Protein AF-A0A7V6FET7-F1 (afdb_monomer_lite)

Sequence (518 aa):
MLRRISVSGLKGRPRQTLVLLTTMILSFFFVTLAMNLLSTSQINRAIQRREAYGEWSNVFIADRPELAQTLQAKTTPYATNRILGRDQRLGVVAAAGPDFWSMSNNKLLEGRLPEALDEIVMTESQISYFSEKPAIGDTITVTFHVASSEHETYLFDDNLAKLVTQDLVAADRYLAEHWSEIHQRILSAQTRWQQQKLSRIEEHLALLSQRPVVFDRAEETDRFVRLNEARFDRALALFEDDGGSLSERLERIENFHRQETEHLIEEMVSDPTSRLQFPEAETEQALRQSITNHLSFDNQVMAYVGRSSRRNTSELEAKDATLISTRGSYRLVRYQPDNLARFSSLYRYLPSGGIDGIPAEREFPAAGEIVLHRDMRVSGIIANYHQVWDGPFTQYATAFVSPETGEQLFERGLSLSKVESNRLYQPPVHYFIRSTEPVAFEQAYPQALNLFSNQLGFGQDSSISEDSLSLILLGVITLVTAFSLFQISLIQFRKRLRKLALMRAIGATFQQLRHMLT

Structure (mmCIF, N/CA/C/O backbone):
data_AF-A0A7V6FET7-F1
#
_entry.id   AF-A0A7V6FET7-F1
#
loop_
_atom_site.group_PDB
_atom_site.id
_atom_site.type_symbol
_atom_site.label_atom_id
_atom_site.label_alt_id
_atom_site.label_comp_id
_atom_site.label_asym_id
_atom_site.label_entity_id
_atom_site.label_seq_id
_atom_site.pdbx_PDB_ins_code
_atom_site.Cartn_x
_atom_site.Cartn_y
_atom_site.Cartn_z
_atom_site.occupancy
_atom_site.B_iso_or_equiv
_atom_site.auth_seq_id
_atom_site.auth_comp_id
_atom_site.auth_asym_id
_atom_site.auth_atom_id
_atom_site.pdbx_PDB_model_num
ATOM 1 N N . MET A 1 1 ? -4.358 39.743 79.164 1.00 49.88 1 MET A N 1
ATOM 2 C CA . MET A 1 1 ? -5.566 40.403 79.722 1.00 49.88 1 MET A CA 1
ATOM 3 C C . MET A 1 1 ? -6.788 40.287 78.800 1.00 49.88 1 MET A C 1
ATOM 5 O O . MET A 1 1 ? -7.819 39.818 79.261 1.00 49.88 1 MET A O 1
ATOM 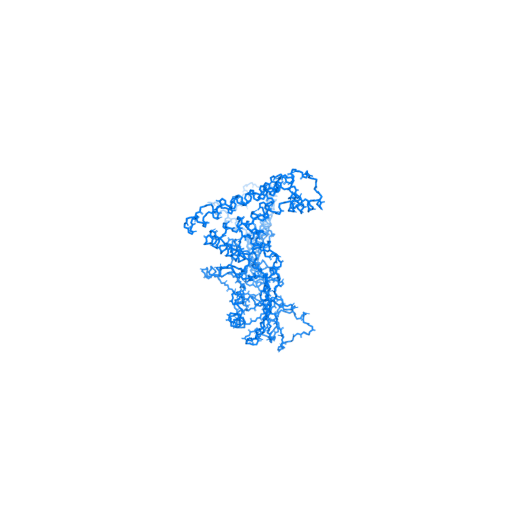9 N N . LEU A 1 2 ? -6.664 40.588 77.498 1.00 40.06 2 LEU A N 1
ATOM 10 C CA . LEU A 1 2 ? -7.744 40.490 76.491 1.00 40.06 2 LEU A CA 1
ATOM 11 C C . LEU A 1 2 ? -8.462 39.123 76.423 1.00 40.06 2 LEU A C 1
ATOM 13 O O . LEU A 1 2 ? -9.686 39.080 76.453 1.00 40.06 2 LEU A O 1
ATOM 17 N N . ARG A 1 3 ? -7.729 37.997 76.457 1.00 46.38 3 ARG A N 1
ATOM 18 C CA . ARG A 1 3 ? -8.314 36.636 76.416 1.00 46.38 3 ARG A CA 1
ATOM 19 C C . ARG A 1 3 ? -9.270 36.336 77.583 1.00 46.38 3 ARG A C 1
ATOM 21 O O . ARG A 1 3 ? -10.274 35.662 77.384 1.00 46.38 3 ARG A O 1
ATOM 28 N N . ARG A 1 4 ? -8.994 36.847 78.793 1.00 50.34 4 ARG A N 1
ATOM 29 C CA . ARG A 1 4 ? -9.867 36.650 79.972 1.00 50.34 4 ARG A CA 1
ATOM 30 C C . ARG A 1 4 ? -11.172 37.440 79.852 1.00 50.34 4 ARG A C 1
ATOM 32 O O . ARG A 1 4 ? -12.208 36.912 80.232 1.00 50.34 4 ARG A O 1
ATOM 39 N N . ILE A 1 5 ? -11.114 38.643 79.276 1.00 54.28 5 ILE A N 1
ATOM 40 C CA . ILE A 1 5 ? -12.270 39.533 79.071 1.00 54.28 5 ILE A CA 1
ATOM 41 C C . ILE A 1 5 ? -13.189 38.985 77.965 1.00 54.28 5 ILE A C 1
ATOM 43 O O . ILE A 1 5 ? -14.410 38.987 78.102 1.00 54.28 5 ILE A O 1
ATOM 47 N N . SER A 1 6 ? -12.618 38.435 76.890 1.00 54.62 6 SER A N 1
ATOM 48 C CA . SER A 1 6 ? -13.397 37.785 75.828 1.00 54.62 6 SER A CA 1
ATOM 49 C C . SER A 1 6 ? -14.104 36.510 76.313 1.00 54.62 6 SER A C 1
ATOM 51 O O . SER A 1 6 ? -15.260 36.275 75.966 1.00 54.62 6 SER A O 1
ATOM 53 N N . VAL A 1 7 ? -13.447 35.701 77.155 1.00 58.34 7 VAL A N 1
ATOM 54 C CA . VAL A 1 7 ? -14.022 34.455 77.701 1.00 58.34 7 VAL A CA 1
ATOM 55 C C . VAL A 1 7 ? -15.080 34.729 78.779 1.00 58.34 7 VAL A C 1
ATOM 57 O O . VAL A 1 7 ? -16.094 34.030 78.824 1.00 58.34 7 VAL A O 1
ATOM 60 N N . SER A 1 8 ? -14.911 35.762 79.614 1.00 56.62 8 SER A N 1
ATOM 61 C CA . SER A 1 8 ? -15.941 36.168 80.585 1.00 56.62 8 SER A CA 1
ATOM 62 C C . SER A 1 8 ? -17.189 36.736 79.897 1.00 56.62 8 SER A C 1
ATOM 64 O O . SER A 1 8 ? -18.306 36.410 80.301 1.00 56.62 8 SER A O 1
ATOM 66 N N . GLY A 1 9 ? -17.021 37.477 78.794 1.00 58.12 9 GLY A N 1
ATOM 67 C CA . GLY A 1 9 ? -18.130 37.979 77.972 1.00 58.12 9 GLY A CA 1
ATOM 68 C C . GLY A 1 9 ? -18.962 36.883 77.285 1.00 58.12 9 GLY A C 1
ATOM 69 O O . GLY A 1 9 ? -20.173 37.044 77.127 1.00 58.12 9 GLY A O 1
ATOM 70 N N . LEU A 1 10 ? -18.347 35.747 76.926 1.00 59.75 10 LEU A N 1
ATOM 71 C CA . LEU A 1 10 ? -19.040 34.569 76.376 1.00 59.75 10 LEU A CA 1
ATOM 72 C C . LEU A 1 10 ? -19.800 33.773 77.455 1.00 59.75 10 LEU A C 1
ATOM 74 O O . LEU A 1 10 ? -20.900 33.277 77.192 1.00 59.75 10 LEU A O 1
ATOM 78 N N . LYS A 1 11 ? -19.252 33.694 78.679 1.00 58.78 11 LYS A N 1
ATOM 79 C CA . LYS A 1 11 ? -19.894 33.046 79.841 1.00 58.78 11 LYS A CA 1
ATOM 80 C C . LYS A 1 11 ? -21.104 33.821 80.370 1.00 58.78 11 LYS A C 1
ATOM 82 O O . LYS A 1 11 ? -22.064 33.199 80.812 1.00 58.78 11 LYS A O 1
ATOM 87 N N . GLY A 1 12 ? -21.103 35.152 80.282 1.00 61.47 12 GLY A N 1
ATOM 88 C CA . GLY A 1 12 ? -22.221 35.984 80.745 1.00 61.47 12 GLY A CA 1
ATOM 89 C C . GLY A 1 12 ? -23.490 35.911 79.882 1.00 61.47 12 GLY A C 1
ATOM 90 O O . GLY A 1 12 ? -24.519 36.462 80.267 1.00 61.47 12 GLY A O 1
ATOM 91 N N . ARG A 1 13 ? -23.445 35.281 78.693 1.00 68.25 13 ARG A N 1
ATOM 92 C CA . ARG A 1 13 ? -24.555 35.272 77.712 1.00 68.25 13 ARG A CA 1
ATOM 93 C C . ARG A 1 13 ? -24.714 33.909 77.016 1.00 68.25 13 ARG A C 1
ATOM 95 O O . ARG A 1 13 ? -24.594 33.826 75.791 1.00 68.25 13 ARG A O 1
ATOM 102 N N . PRO A 1 14 ? -25.047 32.840 77.762 1.00 67.38 14 PRO A N 1
ATOM 103 C CA . PRO A 1 14 ? -24.991 31.460 77.273 1.00 67.38 14 PRO A CA 1
ATOM 104 C C . PRO A 1 14 ? -25.884 31.209 76.052 1.00 67.38 14 PRO A C 1
ATOM 106 O O . PRO A 1 14 ? -25.457 30.547 75.115 1.00 67.38 14 PRO A O 1
ATOM 109 N N . ARG A 1 15 ? -27.085 31.806 75.995 1.00 66.94 15 ARG A N 1
ATOM 110 C CA . ARG A 1 15 ? -28.011 31.637 74.857 1.00 66.94 15 ARG A CA 1
ATOM 111 C C . ARG A 1 15 ? -27.482 32.229 73.545 1.00 66.94 15 ARG A C 1
ATOM 113 O O . ARG A 1 15 ? -27.732 31.671 72.487 1.00 66.94 15 ARG A O 1
ATOM 120 N N . GLN A 1 16 ? -26.765 33.353 73.598 1.00 65.19 16 GLN A N 1
ATOM 121 C CA . GLN A 1 16 ? -26.226 34.001 72.393 1.00 65.19 16 GLN A CA 1
ATOM 122 C C . GLN A 1 16 ? -24.966 33.293 71.898 1.00 65.19 16 GLN A C 1
ATOM 124 O O . GLN A 1 16 ? -24.813 33.092 70.697 1.00 65.19 16 GLN A O 1
ATOM 129 N N . THR A 1 17 ? -24.106 32.877 72.829 1.00 71.56 17 THR A N 1
ATOM 130 C CA . THR A 1 17 ? -22.947 32.033 72.528 1.00 71.56 17 THR A CA 1
ATOM 131 C C . THR A 1 17 ? -23.383 30.706 71.912 1.00 71.56 17 THR A C 1
ATOM 133 O O . THR A 1 17 ? -22.788 30.287 70.929 1.00 71.56 17 THR A O 1
ATOM 136 N N . LEU A 1 18 ? -24.455 30.093 72.432 1.00 73.44 18 LEU A N 1
ATOM 137 C CA . LEU A 1 18 ? -25.023 28.857 71.892 1.00 73.44 18 LEU A CA 1
ATOM 138 C C . LEU A 1 18 ? -25.486 29.040 70.446 1.00 73.44 18 LEU A C 1
ATOM 140 O O . LEU A 1 18 ? -25.033 28.299 69.590 1.00 73.44 18 LEU A O 1
ATOM 144 N N . VAL A 1 19 ? -26.322 30.047 70.156 1.00 74.06 19 VAL A N 1
ATOM 145 C CA . VAL A 1 19 ? -26.814 30.286 68.786 1.00 74.06 19 VAL A CA 1
ATOM 146 C C . VAL A 1 19 ? -25.653 30.479 67.812 1.00 74.06 19 VAL A C 1
ATOM 148 O O . VAL A 1 19 ? -25.635 29.849 66.763 1.00 74.06 19 VAL A O 1
ATOM 151 N N . LEU A 1 20 ? -24.659 31.297 68.169 1.00 72.38 20 LEU A N 1
ATOM 152 C CA . LEU A 1 20 ? -23.514 31.558 67.297 1.00 72.38 20 LEU A CA 1
ATOM 153 C C . LEU A 1 20 ? -22.638 30.311 67.094 1.00 72.38 20 LEU A C 1
ATOM 155 O O . LEU A 1 20 ? -22.217 30.039 65.972 1.00 72.38 20 LEU A O 1
ATOM 159 N N . LEU A 1 21 ? -22.406 29.531 68.155 1.00 74.00 21 LEU A N 1
ATOM 160 C CA . LEU A 1 21 ? -21.684 28.261 68.083 1.00 74.00 21 LEU A CA 1
ATOM 161 C C . LEU A 1 21 ? -22.434 27.250 67.206 1.00 74.00 21 LEU A C 1
ATOM 163 O O . LEU A 1 21 ? -21.826 26.638 66.335 1.00 74.00 21 LEU A O 1
ATOM 167 N N . THR A 1 22 ? -23.748 27.106 67.393 1.00 72.06 22 THR A N 1
ATOM 168 C CA . THR A 1 22 ? -24.586 26.207 66.595 1.00 72.06 22 THR A CA 1
ATOM 169 C C . THR A 1 22 ? -24.562 26.605 65.126 1.00 72.06 22 THR A C 1
ATOM 171 O O . THR A 1 22 ? -24.357 25.737 64.286 1.00 72.06 22 THR A O 1
ATOM 174 N N . THR A 1 23 ? -24.693 27.894 64.793 1.00 75.69 23 THR A N 1
ATOM 175 C CA . THR A 1 23 ? -24.609 28.333 63.392 1.00 75.69 23 THR A CA 1
ATOM 176 C C . THR A 1 23 ? -23.224 28.064 62.796 1.00 75.69 23 THR A C 1
ATOM 178 O O . THR A 1 23 ? -23.135 27.644 61.647 1.00 75.69 23 THR A O 1
ATOM 181 N N . MET A 1 24 ? -22.146 28.251 63.566 1.00 74.81 24 MET A N 1
ATOM 182 C CA . MET A 1 24 ? -20.783 27.965 63.105 1.00 74.81 24 MET A CA 1
ATOM 183 C C . MET A 1 24 ? -20.560 26.464 62.857 1.00 74.81 24 MET A C 1
ATOM 185 O O . MET A 1 24 ? -20.040 26.089 61.809 1.00 74.81 24 MET A O 1
ATOM 189 N N . ILE A 1 25 ? -21.000 25.604 63.782 1.00 79.50 25 ILE A N 1
ATOM 190 C CA . ILE A 1 25 ? -20.927 24.141 63.639 1.00 79.50 25 ILE A CA 1
ATOM 191 C C . ILE A 1 25 ? -21.761 23.682 62.442 1.00 79.50 25 ILE A C 1
ATOM 193 O O . ILE A 1 25 ? -21.291 22.886 61.637 1.00 79.50 25 ILE A O 1
ATOM 197 N N . LEU A 1 26 ? -22.979 24.207 62.300 1.00 76.44 26 LEU A N 1
ATOM 198 C CA . LEU A 1 26 ? -23.884 23.843 61.217 1.00 76.44 26 LEU A CA 1
ATOM 199 C C . LEU A 1 26 ? -23.323 24.265 59.852 1.00 76.44 26 LEU A C 1
ATOM 201 O O . LEU A 1 26 ? -23.383 23.493 58.902 1.00 76.44 26 LEU A O 1
ATOM 205 N N . SER A 1 27 ? -22.709 25.449 59.765 1.00 76.38 27 SER A N 1
ATOM 206 C CA . SER A 1 27 ? -21.998 25.899 58.564 1.00 76.38 27 SER A CA 1
ATOM 207 C C . SER A 1 27 ? -20.859 24.951 58.189 1.00 76.38 27 SER A C 1
ATOM 209 O O . SER A 1 27 ? -20.773 24.531 57.037 1.00 76.38 27 SER A O 1
ATOM 211 N N . PHE A 1 28 ? -20.019 24.578 59.156 1.00 77.56 28 PHE A N 1
ATOM 212 C CA . PHE A 1 28 ? -18.912 23.654 58.918 1.00 77.56 28 PHE A CA 1
ATOM 213 C C . PHE A 1 28 ? -19.404 22.261 58.505 1.00 77.56 28 PHE A C 1
ATOM 215 O O . PHE A 1 28 ? -18.848 21.646 57.595 1.00 77.56 28 PHE A O 1
ATOM 222 N N . PHE A 1 29 ? -20.485 21.788 59.129 1.00 80.44 29 PHE A N 1
ATOM 223 C CA . PHE A 1 29 ? -21.133 20.531 58.780 1.00 80.44 29 PHE A CA 1
ATOM 224 C C . PHE A 1 29 ? -21.631 20.536 57.332 1.00 80.44 29 PHE A C 1
ATOM 226 O O . PHE A 1 29 ? -21.309 19.618 56.585 1.00 80.44 29 PHE A O 1
ATOM 233 N N . PHE A 1 30 ? -22.351 21.578 56.907 1.00 77.56 30 PHE A N 1
ATOM 234 C CA . PHE A 1 30 ? -22.873 21.657 55.540 1.00 77.56 30 PHE A CA 1
ATOM 235 C C . PHE A 1 30 ? -21.767 21.732 54.487 1.00 77.56 30 PHE A C 1
ATOM 237 O O . PHE A 1 30 ? -21.867 21.057 53.467 1.00 77.56 30 PHE A O 1
ATOM 244 N N . VAL A 1 31 ? -20.699 22.491 54.745 1.00 79.19 31 VAL A N 1
ATOM 245 C CA . VAL A 1 31 ? -19.527 22.558 53.856 1.00 79.19 31 VAL A CA 1
ATOM 246 C C . VAL A 1 31 ? -18.855 21.187 53.739 1.00 79.19 31 VAL A C 1
ATOM 248 O O . VAL A 1 31 ? -18.597 20.717 52.633 1.00 79.19 31 VAL A O 1
ATOM 251 N N . THR A 1 32 ? -18.635 20.504 54.866 1.00 79.00 32 THR A N 1
ATOM 252 C CA . THR A 1 32 ? -18.008 19.172 54.891 1.00 79.00 32 THR A CA 1
ATOM 253 C C . THR A 1 32 ? -18.884 18.118 54.207 1.00 79.00 32 THR A C 1
ATOM 255 O O . THR A 1 32 ? -18.381 17.288 53.450 1.00 79.00 32 THR A O 1
ATOM 258 N N . LEU A 1 33 ? -20.200 18.147 54.437 1.00 80.62 33 LEU A N 1
ATOM 259 C CA . LEU A 1 33 ? -21.155 17.238 53.803 1.00 80.62 33 LEU A CA 1
ATOM 260 C C . LEU A 1 33 ? -21.207 17.460 52.289 1.00 80.62 33 LEU A C 1
ATOM 262 O O . LEU A 1 33 ? -21.148 16.493 51.534 1.00 80.62 33 LEU A O 1
ATOM 266 N N . ALA A 1 34 ? -21.263 18.719 51.847 1.00 76.62 34 ALA A N 1
ATOM 267 C CA . ALA A 1 34 ? -21.241 19.064 50.430 1.00 76.62 34 ALA A CA 1
ATOM 268 C C . ALA A 1 34 ? -19.958 18.565 49.746 1.00 76.62 34 ALA A C 1
ATOM 270 O O . ALA A 1 34 ? -20.035 17.984 48.667 1.00 76.62 34 ALA A O 1
ATOM 271 N N . MET A 1 35 ? -18.798 18.715 50.396 1.00 76.88 35 MET A N 1
ATOM 272 C CA . MET A 1 35 ? -17.514 18.254 49.861 1.00 76.88 35 MET A CA 1
ATOM 273 C C . MET A 1 35 ? -17.452 16.729 49.719 1.00 76.88 35 MET A C 1
ATOM 275 O O . MET A 1 35 ? -17.035 16.226 48.677 1.00 76.88 35 MET A O 1
ATOM 279 N N . ASN A 1 36 ? -17.924 15.989 50.726 1.00 78.25 36 ASN A N 1
ATOM 280 C CA . ASN A 1 36 ? -17.981 14.528 50.649 1.00 78.25 36 ASN A CA 1
ATOM 281 C C . ASN A 1 36 ? -18.967 14.046 49.573 1.00 78.25 36 ASN A C 1
ATOM 283 O O . ASN A 1 36 ? -18.638 13.139 48.809 1.00 78.25 36 ASN A O 1
ATOM 287 N N . LEU A 1 37 ? -20.152 14.661 49.472 1.00 76.31 37 LEU A N 1
ATOM 288 C CA . LEU A 1 37 ? -21.150 14.302 48.455 1.00 76.31 37 LEU A CA 1
ATOM 289 C C . LEU A 1 37 ? -20.639 14.558 47.038 1.00 76.31 37 LEU A C 1
ATOM 291 O O . LEU A 1 37 ? -20.823 13.721 46.157 1.00 76.31 37 LEU A O 1
ATOM 295 N N . LEU A 1 38 ? -19.978 15.693 46.827 1.00 76.88 38 LEU A N 1
ATOM 296 C CA . LEU A 1 38 ? -19.427 16.054 45.532 1.00 76.88 38 LEU A CA 1
ATOM 297 C C . LEU A 1 38 ? -18.299 15.106 45.112 1.00 76.88 38 LEU A C 1
ATOM 299 O O . LEU A 1 38 ? -18.350 14.562 44.012 1.00 76.88 38 LEU A O 1
ATOM 303 N N . SER A 1 39 ? -17.339 14.849 46.007 1.00 74.12 39 SER A N 1
ATOM 304 C CA . SER A 1 39 ? -16.250 13.899 45.753 1.00 74.12 39 SER A CA 1
ATOM 305 C C . SER A 1 39 ? -16.786 12.496 45.444 1.00 74.12 39 SER A C 1
ATOM 307 O O . SER A 1 39 ? -16.374 11.874 44.466 1.00 74.12 39 SER A O 1
ATOM 309 N N . THR A 1 40 ? -17.784 12.030 46.201 1.00 78.00 40 THR A N 1
ATOM 310 C CA . THR A 1 40 ? -18.440 10.736 45.948 1.00 78.00 40 THR A CA 1
ATOM 311 C C . THR A 1 40 ? -19.143 10.709 44.586 1.00 78.00 40 THR A C 1
ATOM 313 O O . THR A 1 40 ? -19.037 9.728 43.855 1.00 78.00 40 THR A O 1
ATOM 316 N N . SER A 1 41 ? -19.839 11.788 44.214 1.00 77.19 41 SER A N 1
ATOM 317 C CA . SER A 1 41 ? -20.525 11.907 42.920 1.00 77.19 41 SER A CA 1
ATOM 318 C C . SER A 1 41 ? -19.547 11.839 41.744 1.00 77.19 41 SER A C 1
ATOM 320 O O . SER A 1 41 ? -19.793 11.110 40.784 1.00 77.19 41 SER A O 1
ATOM 322 N N . GLN A 1 42 ? -18.412 12.539 41.831 1.00 75.25 42 GLN A N 1
ATOM 323 C CA . GLN A 1 42 ? -17.371 12.517 40.800 1.00 75.25 42 GLN A CA 1
ATOM 324 C C . GLN A 1 42 ? -16.762 11.118 40.629 1.00 75.25 42 GLN A C 1
ATOM 326 O O . GLN A 1 42 ? -16.653 10.628 39.504 1.00 75.25 42 GLN A O 1
ATOM 331 N N . ILE A 1 43 ? -16.430 10.443 41.736 1.00 77.19 43 ILE A N 1
ATOM 332 C CA . ILE A 1 43 ? -15.907 9.067 41.712 1.00 77.19 43 ILE A CA 1
ATOM 333 C C . ILE A 1 43 ? -16.933 8.117 41.085 1.00 77.19 43 ILE A C 1
ATOM 335 O O . ILE A 1 43 ? -16.590 7.350 40.189 1.00 77.19 43 ILE A O 1
ATOM 339 N N . ASN A 1 44 ? -18.201 8.206 41.491 1.00 81.50 44 ASN A N 1
ATOM 340 C CA . ASN A 1 44 ? -19.260 7.355 40.951 1.00 81.50 44 ASN A CA 1
ATOM 341 C C . ASN A 1 44 ? -19.483 7.585 39.454 1.00 81.50 44 ASN A C 1
ATOM 343 O O . ASN A 1 44 ? -19.650 6.620 38.718 1.00 81.50 44 ASN A O 1
ATOM 347 N N . ARG A 1 45 ? -19.435 8.835 38.978 1.00 80.69 45 ARG A N 1
ATOM 348 C CA . ARG A 1 45 ? -19.499 9.137 37.540 1.00 80.69 45 ARG A CA 1
ATOM 349 C C . ARG A 1 45 ? -18.315 8.543 36.786 1.00 80.69 45 ARG A C 1
ATOM 351 O O . ARG A 1 45 ? -18.503 7.994 35.707 1.00 80.69 45 ARG A O 1
ATOM 358 N N . ALA A 1 46 ? -17.103 8.635 37.332 1.00 78.12 46 ALA A N 1
ATOM 359 C CA . ALA A 1 46 ? -15.922 8.032 36.717 1.00 78.12 46 ALA A CA 1
ATOM 360 C C . ALA A 1 46 ? -16.0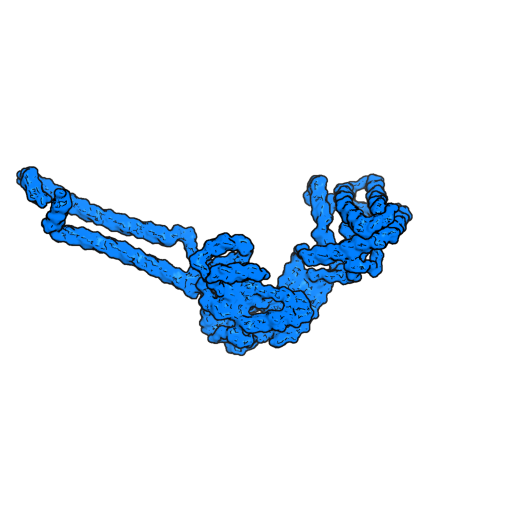43 6.500 36.630 1.00 78.12 46 ALA A C 1
ATOM 362 O O . ALA A 1 46 ? -15.728 5.927 35.590 1.00 78.12 46 ALA A O 1
ATOM 363 N N . ILE A 1 47 ? -16.554 5.850 37.680 1.00 82.62 47 ILE A N 1
ATOM 364 C CA . ILE A 1 47 ? -16.835 4.407 37.682 1.00 82.62 47 ILE A CA 1
ATOM 365 C C . ILE A 1 47 ? -17.902 4.069 36.633 1.00 82.62 47 ILE A C 1
ATOM 367 O O . ILE A 1 47 ? -17.658 3.224 35.781 1.00 82.62 47 ILE A O 1
ATOM 371 N N . GLN A 1 48 ? -19.032 4.782 36.618 1.00 83.50 48 GLN A N 1
ATOM 372 C CA . GLN A 1 48 ? -20.113 4.562 35.649 1.00 83.50 48 GLN A CA 1
ATOM 373 C C . GLN A 1 48 ? -19.653 4.743 34.198 1.00 83.50 48 GLN A C 1
ATOM 375 O O . GLN A 1 48 ? -20.058 3.975 33.330 1.00 83.50 48 GLN A O 1
ATOM 380 N N . ARG A 1 49 ? -18.790 5.731 33.920 1.00 83.81 49 ARG A N 1
ATOM 381 C CA . ARG A 1 49 ? -18.204 5.920 32.585 1.00 83.81 49 ARG A CA 1
ATOM 382 C C . ARG A 1 49 ? -17.327 4.737 32.188 1.00 83.81 49 ARG A C 1
ATOM 384 O O . ARG A 1 49 ? -17.470 4.241 31.080 1.00 83.81 49 ARG A O 1
ATOM 391 N N . ARG A 1 50 ? -16.481 4.230 33.086 1.00 82.75 50 ARG A N 1
ATOM 392 C CA . ARG A 1 50 ? -15.645 3.045 32.813 1.00 82.75 50 ARG A CA 1
ATOM 393 C C . ARG A 1 50 ? -16.472 1.772 32.645 1.00 82.75 50 ARG A C 1
ATOM 395 O O . ARG A 1 50 ? -16.184 0.965 31.771 1.00 82.75 50 ARG A O 1
ATOM 402 N N . GLU A 1 51 ? -17.546 1.623 33.414 1.00 83.69 51 GLU A N 1
ATOM 403 C CA . GLU A 1 51 ? -18.506 0.532 33.226 1.00 83.69 51 GLU A CA 1
ATOM 404 C C . GLU A 1 51 ? -19.288 0.658 31.905 1.00 83.69 51 GLU A C 1
ATOM 406 O O . GLU A 1 51 ? -19.712 -0.347 31.342 1.00 83.69 51 GLU A O 1
ATOM 411 N N . ALA A 1 52 ? -19.495 1.862 31.375 1.00 82.25 52 ALA A N 1
ATOM 412 C CA . ALA A 1 52 ? -20.189 2.052 30.101 1.00 82.25 52 ALA A CA 1
ATOM 413 C C . ALA A 1 52 ? -19.260 1.927 28.880 1.00 82.25 52 ALA A C 1
ATOM 415 O O . ALA A 1 52 ? -19.658 1.352 27.870 1.00 82.25 52 ALA A O 1
ATOM 416 N N . TYR A 1 53 ? -18.038 2.457 28.976 1.00 84.44 53 TYR A N 1
ATOM 417 C CA . TYR A 1 53 ? -17.133 2.688 27.842 1.00 84.44 53 TYR A CA 1
ATOM 418 C C . TYR A 1 53 ? -15.856 1.836 27.878 1.00 84.44 53 TYR A C 1
ATOM 420 O O . TYR A 1 53 ? -15.010 1.944 26.991 1.00 84.44 53 TYR A O 1
ATOM 428 N N . GLY A 1 54 ? -15.710 0.973 28.883 1.00 87.38 54 GLY A N 1
ATOM 429 C CA . GLY A 1 54 ? -14.531 0.141 29.092 1.00 87.38 54 GLY A CA 1
ATOM 430 C C . GLY A 1 54 ? -13.472 0.801 29.979 1.00 87.38 54 GLY A C 1
ATOM 431 O O . GLY A 1 54 ? -13.461 2.009 30.222 1.00 87.38 54 GLY A O 1
ATOM 432 N N . GLU A 1 55 ? -12.554 -0.024 30.475 1.00 88.38 55 GLU A N 1
ATOM 433 C CA . GLU A 1 55 ? -11.468 0.382 31.373 1.00 88.38 55 GLU A CA 1
ATOM 434 C C . GLU A 1 55 ? -10.172 0.754 30.639 1.00 88.38 55 GLU A C 1
ATOM 436 O O . GLU A 1 55 ? -9.194 1.151 31.277 1.00 88.38 55 GLU A O 1
ATOM 441 N N . TRP A 1 56 ? -10.136 0.603 29.315 1.00 88.75 56 TRP A N 1
ATOM 442 C CA . TRP A 1 56 ? -9.003 1.016 28.495 1.00 88.75 56 TRP A CA 1
ATOM 443 C C . TRP A 1 56 ? -8.993 2.540 28.342 1.00 88.75 56 TRP A C 1
ATOM 445 O O . TRP A 1 56 ? -10.029 3.168 28.117 1.00 88.75 56 TRP A O 1
ATOM 455 N N . SER A 1 57 ? -7.811 3.133 28.470 1.00 86.88 57 SER A N 1
ATOM 456 C CA . SER A 1 57 ? -7.587 4.565 28.299 1.00 86.88 57 SER A CA 1
ATOM 457 C C . SER A 1 57 ? -7.182 4.907 26.871 1.00 86.88 57 SER A C 1
ATOM 459 O O . SER A 1 57 ? -7.629 5.916 26.334 1.00 86.88 57 SER A O 1
ATOM 461 N N . ASN A 1 58 ? -6.331 4.076 26.260 1.00 86.31 58 ASN A N 1
ATOM 462 C CA . ASN A 1 58 ? -5.788 4.304 24.926 1.00 86.31 58 ASN A CA 1
ATOM 463 C C . ASN A 1 58 ? -5.762 2.981 24.158 1.00 86.31 58 ASN A C 1
ATOM 465 O O . ASN A 1 58 ? -5.555 1.925 24.753 1.00 86.31 58 ASN A O 1
ATOM 469 N N . VAL A 1 59 ? -5.932 3.035 22.843 1.00 86.00 59 VAL A N 1
ATOM 470 C CA . VAL A 1 59 ? -5.723 1.901 21.947 1.00 86.00 59 VAL A CA 1
ATOM 471 C C . VAL A 1 59 ? -4.690 2.271 20.898 1.00 86.00 59 VAL A C 1
ATOM 473 O O . VAL A 1 59 ? -4.784 3.317 20.259 1.00 86.00 59 VAL A O 1
ATOM 476 N N . PHE A 1 60 ? -3.690 1.413 20.742 1.00 80.44 60 PHE A N 1
ATOM 477 C CA . PHE A 1 60 ? -2.678 1.538 19.706 1.00 80.44 60 PHE A CA 1
ATOM 478 C C . PHE A 1 60 ? -2.854 0.430 18.676 1.00 80.44 60 PHE A C 1
ATOM 480 O O . PHE A 1 60 ? -2.843 -0.751 19.031 1.00 80.44 60 PHE A O 1
ATOM 487 N N . ILE A 1 61 ? -2.988 0.803 17.407 1.00 78.06 61 ILE A N 1
ATOM 488 C CA . ILE A 1 61 ? -3.044 -0.153 16.300 1.00 78.06 61 ILE A CA 1
ATOM 489 C C . ILE A 1 61 ? -1.628 -0.343 15.775 1.00 78.06 61 ILE A C 1
ATOM 491 O O . ILE A 1 61 ? -1.086 0.519 15.081 1.00 78.06 61 ILE A O 1
ATOM 495 N N . ALA A 1 62 ? -1.030 -1.473 16.137 1.00 69.69 62 ALA A N 1
ATOM 496 C CA . ALA A 1 62 ? 0.298 -1.833 15.684 1.00 69.69 62 ALA A CA 1
ATOM 497 C C . ALA A 1 62 ? 0.211 -2.546 14.333 1.00 69.69 62 ALA A C 1
ATOM 499 O O . ALA A 1 62 ? -0.297 -3.666 14.241 1.00 69.69 62 ALA A O 1
ATOM 500 N N . ASP A 1 63 ? 0.758 -1.907 13.307 1.00 62.22 63 ASP A N 1
ATOM 501 C CA . ASP A 1 63 ? 1.164 -2.529 12.046 1.00 62.22 63 ASP A CA 1
ATOM 502 C C . ASP A 1 63 ? 2.597 -3.097 12.125 1.00 62.22 63 ASP A C 1
ATOM 504 O O . ASP A 1 63 ? 2.996 -3.895 11.279 1.00 62.22 63 ASP A O 1
ATOM 508 N N . ARG A 1 64 ? 3.373 -2.719 13.158 1.00 53.88 64 ARG A N 1
ATOM 509 C CA . ARG A 1 64 ? 4.750 -3.181 13.400 1.00 53.88 64 ARG A CA 1
ATOM 510 C C . ARG A 1 64 ? 4.999 -3.595 14.862 1.00 53.88 64 ARG A C 1
ATOM 512 O O . ARG A 1 64 ? 4.515 -2.938 15.785 1.00 53.88 64 ARG A O 1
ATOM 519 N N . PRO A 1 65 ? 5.806 -4.645 15.111 1.00 57.22 65 PRO A N 1
ATOM 520 C CA . PRO A 1 65 ? 5.989 -5.247 16.440 1.00 57.22 65 PRO A CA 1
ATOM 521 C C . PRO A 1 65 ? 6.813 -4.415 17.446 1.00 57.22 65 PRO A C 1
ATOM 523 O O . PRO A 1 65 ? 6.861 -4.759 18.627 1.00 57.22 65 PRO A O 1
ATOM 526 N N . GLU A 1 66 ? 7.463 -3.326 17.028 1.00 62.25 66 GLU A N 1
ATOM 527 C CA . GLU A 1 66 ? 8.410 -2.556 17.858 1.00 62.25 66 GLU A CA 1
ATOM 528 C C . GLU A 1 66 ? 7.753 -1.865 19.070 1.00 62.25 66 GLU A C 1
ATOM 530 O O . GLU A 1 66 ? 8.319 -1.833 20.169 1.00 62.25 66 GLU A O 1
ATOM 535 N N . LEU A 1 67 ? 6.519 -1.363 18.927 1.00 63.78 67 LEU A N 1
ATOM 536 C CA . LEU A 1 67 ? 5.833 -0.699 20.043 1.00 63.78 67 LEU A CA 1
ATOM 537 C C . LEU A 1 67 ? 5.356 -1.699 21.110 1.00 63.78 67 LEU A C 1
ATOM 539 O O . LEU A 1 67 ? 5.340 -1.373 22.298 1.00 63.78 67 LEU A O 1
ATOM 543 N N . ALA A 1 68 ? 5.045 -2.937 20.710 1.00 64.50 68 ALA A N 1
ATOM 544 C CA . ALA A 1 68 ? 4.678 -4.014 21.630 1.00 64.50 68 ALA A CA 1
ATOM 545 C C . ALA A 1 68 ? 5.811 -4.315 22.624 1.00 64.50 68 ALA A C 1
ATOM 547 O O . ALA A 1 68 ? 5.570 -4.462 23.823 1.00 64.50 68 ALA A O 1
ATOM 548 N N . GLN A 1 69 ? 7.058 -4.317 22.143 1.00 68.00 69 GLN A N 1
ATOM 549 C CA . GLN A 1 69 ? 8.248 -4.488 22.985 1.00 68.00 69 GLN A CA 1
ATOM 550 C C . GLN A 1 69 ? 8.388 -3.341 23.996 1.00 68.00 69 GLN A C 1
ATOM 552 O O . GLN A 1 69 ? 8.749 -3.553 25.154 1.00 68.00 69 GLN A O 1
ATOM 557 N N . THR A 1 70 ? 8.031 -2.122 23.589 1.00 66.44 70 THR A N 1
ATOM 558 C CA . THR A 1 70 ? 8.091 -0.944 24.463 1.00 66.44 70 THR A CA 1
ATOM 559 C C . THR A 1 70 ? 7.005 -0.970 25.548 1.00 66.44 70 THR A C 1
ATOM 561 O O . THR A 1 70 ? 7.267 -0.584 26.689 1.00 66.44 70 THR A O 1
ATOM 564 N N . LEU A 1 71 ? 5.799 -1.455 25.228 1.00 68.81 71 LEU A N 1
ATOM 565 C CA . LEU A 1 71 ? 4.724 -1.658 26.208 1.00 68.81 71 LEU A CA 1
ATOM 566 C C . LEU A 1 71 ? 5.104 -2.708 27.256 1.00 68.81 71 LEU A C 1
ATOM 568 O O . LEU A 1 71 ? 4.926 -2.474 28.453 1.00 68.81 71 LEU A O 1
ATOM 572 N N . GLN A 1 72 ? 5.693 -3.826 26.819 1.00 66.56 72 GLN A N 1
ATOM 573 C CA . GLN A 1 72 ? 6.195 -4.872 27.715 1.00 66.56 72 GLN A CA 1
ATOM 574 C C . GLN A 1 72 ? 7.247 -4.332 28.696 1.00 66.56 72 GLN A C 1
ATOM 576 O O . GLN A 1 72 ? 7.232 -4.695 29.871 1.00 66.56 72 GLN A O 1
ATOM 581 N N . ALA A 1 73 ? 8.106 -3.409 28.253 1.00 66.50 73 ALA A N 1
ATOM 582 C CA . ALA A 1 73 ? 9.133 -2.801 29.097 1.00 66.50 73 ALA A CA 1
ATOM 583 C C . ALA A 1 73 ? 8.583 -1.839 30.172 1.00 66.50 73 ALA A C 1
ATOM 585 O O . ALA A 1 73 ? 9.228 -1.644 31.201 1.00 66.50 73 ALA A O 1
ATOM 586 N N . LYS A 1 74 ? 7.406 -1.227 29.966 1.00 67.88 74 LYS A N 1
ATOM 587 C CA . LYS A 1 74 ? 6.830 -0.230 30.892 1.00 67.88 74 LYS A CA 1
ATOM 588 C C . LYS A 1 74 ? 5.916 -0.809 31.978 1.00 67.88 74 LYS A C 1
ATOM 590 O O . LYS A 1 74 ? 5.432 -0.052 32.817 1.00 67.88 74 LYS A O 1
ATOM 595 N N . THR A 1 75 ? 5.700 -2.126 32.026 1.00 68.06 75 THR A N 1
ATOM 596 C CA . THR A 1 75 ? 4.818 -2.801 33.014 1.00 68.06 75 THR A CA 1
ATOM 597 C C . THR A 1 75 ? 3.372 -2.276 33.041 1.00 68.06 75 THR A C 1
ATOM 599 O O . THR A 1 75 ? 2.634 -2.515 33.996 1.00 68.06 75 THR A O 1
ATOM 602 N N . THR A 1 76 ? 2.947 -1.531 32.019 1.00 79.25 76 THR A N 1
ATOM 603 C CA . THR A 1 76 ? 1.590 -0.982 31.944 1.00 79.25 76 THR A CA 1
ATOM 604 C C . THR A 1 76 ? 0.617 -2.110 31.599 1.00 79.25 76 THR A C 1
ATOM 606 O O . THR A 1 76 ? 0.882 -2.822 30.632 1.00 79.25 76 THR A O 1
ATOM 609 N N . PRO A 1 77 ? -0.496 -2.302 32.332 1.00 85.62 77 PRO A N 1
ATOM 610 C CA . PRO A 1 77 ? -1.474 -3.322 31.977 1.00 85.62 77 PRO A CA 1
ATOM 611 C C . PRO A 1 77 ? -2.070 -3.043 30.596 1.00 85.62 77 PRO A C 1
ATOM 613 O O . PRO A 1 77 ? -2.550 -1.937 30.330 1.00 85.62 77 PRO A O 1
ATOM 616 N N . TYR A 1 78 ? -2.054 -4.050 29.728 1.00 87.25 78 TYR A N 1
ATOM 617 C CA . TYR A 1 78 ? -2.642 -3.977 28.399 1.00 87.25 78 TYR A CA 1
ATOM 618 C C . TYR A 1 78 ? -3.395 -5.266 28.064 1.00 87.25 78 TYR A C 1
ATOM 620 O O . TYR A 1 78 ? -3.095 -6.330 28.597 1.00 87.25 78 TYR A O 1
ATOM 628 N N . ALA A 1 79 ? -4.369 -5.155 27.171 1.00 89.56 79 ALA A N 1
ATOM 629 C CA . ALA A 1 79 ? -5.056 -6.261 26.529 1.00 89.56 79 ALA A CA 1
ATOM 630 C C . ALA A 1 79 ? -4.833 -6.192 25.017 1.00 89.56 79 ALA A C 1
ATOM 632 O O . ALA A 1 79 ? -4.483 -5.140 24.478 1.00 89.56 79 ALA A O 1
ATOM 633 N N . THR A 1 80 ? -5.045 -7.307 24.320 1.00 88.75 80 THR A N 1
ATOM 634 C CA . THR A 1 80 ? -4.881 -7.356 22.865 1.00 88.75 80 THR A CA 1
ATOM 635 C C . THR A 1 80 ? -6.082 -7.971 22.173 1.00 88.75 80 THR A C 1
ATOM 637 O O . THR A 1 80 ? -6.731 -8.878 22.698 1.00 88.75 80 THR A O 1
ATOM 640 N N . ASN A 1 81 ? -6.353 -7.488 20.967 1.00 90.56 81 ASN A N 1
ATOM 641 C CA . ASN A 1 81 ? -7.071 -8.263 19.971 1.00 90.56 81 ASN A CA 1
ATOM 642 C C . ASN A 1 81 ? -6.281 -8.241 18.655 1.00 90.56 81 ASN A C 1
ATOM 644 O O . ASN A 1 81 ? -5.497 -7.327 18.392 1.00 90.56 81 ASN A O 1
ATOM 648 N N . ARG A 1 82 ? -6.429 -9.296 17.858 1.00 89.00 82 ARG A N 1
ATOM 649 C CA . ARG A 1 82 ? -5.727 -9.465 16.583 1.00 89.00 82 ARG A CA 1
ATOM 650 C C . ARG A 1 82 ? -6.745 -9.402 15.462 1.00 89.00 82 ARG A C 1
ATOM 652 O O . ARG A 1 82 ? -7.667 -10.213 15.448 1.00 89.00 82 ARG A O 1
ATOM 659 N N . ILE A 1 83 ? -6.589 -8.463 14.538 1.00 88.94 83 ILE A N 1
ATOM 660 C CA . ILE A 1 83 ? -7.532 -8.284 13.436 1.00 88.94 83 ILE A CA 1
ATOM 661 C C . ILE A 1 83 ? -7.306 -9.377 12.397 1.00 88.94 83 ILE A C 1
ATOM 663 O O . ILE A 1 83 ? -6.231 -9.490 11.826 1.00 88.94 83 ILE A O 1
ATOM 667 N N . LEU A 1 84 ? -8.329 -10.188 12.153 1.00 88.56 84 LEU A N 1
ATOM 668 C CA . LEU A 1 84 ? -8.273 -11.321 11.230 1.00 88.56 84 LEU A CA 1
ATOM 669 C C . LEU A 1 84 ? -8.707 -10.944 9.812 1.00 88.56 84 LEU A C 1
ATOM 671 O O . LEU A 1 84 ? -8.521 -11.721 8.886 1.00 88.56 84 LEU A O 1
ATOM 675 N N . GLY A 1 85 ? -9.318 -9.779 9.634 1.00 88.75 85 GLY A N 1
ATOM 676 C CA . GLY A 1 85 ? -9.789 -9.296 8.344 1.00 88.75 85 GLY A CA 1
ATOM 677 C C . GLY A 1 85 ? -11.187 -8.711 8.440 1.00 88.75 85 GLY A C 1
ATOM 678 O O . GLY A 1 85 ? -11.706 -8.458 9.530 1.00 88.75 85 GLY A O 1
ATOM 679 N N . ARG A 1 86 ? -11.796 -8.485 7.279 1.00 90.31 86 ARG A N 1
ATOM 680 C CA . ARG A 1 86 ? -13.127 -7.889 7.173 1.00 90.31 86 ARG A CA 1
ATOM 681 C C . ARG A 1 86 ? -14.086 -8.811 6.438 1.00 90.31 86 ARG A C 1
ATOM 683 O O . ARG A 1 86 ? -13.714 -9.334 5.399 1.00 90.31 86 ARG A O 1
ATOM 690 N N . ASP A 1 87 ? -15.306 -8.943 6.938 1.00 92.75 87 ASP A N 1
ATOM 691 C CA . ASP A 1 87 ? -16.443 -9.560 6.252 1.00 92.75 87 ASP A CA 1
ATOM 692 C C . ASP A 1 87 ? -17.455 -8.461 5.892 1.00 92.75 87 ASP A C 1
ATOM 694 O O . ASP A 1 87 ? -17.627 -7.485 6.626 1.00 92.75 87 ASP A O 1
ATOM 698 N N . GLN A 1 88 ? -18.137 -8.604 4.756 1.00 90.62 88 GLN A N 1
ATOM 699 C CA . GLN A 1 88 ? -19.101 -7.601 4.286 1.00 90.62 88 GLN A CA 1
ATOM 700 C C . GLN A 1 88 ? -20.297 -7.419 5.232 1.00 90.62 88 GLN A C 1
ATOM 702 O O . GLN A 1 88 ? -20.848 -6.323 5.307 1.00 90.62 88 GLN A O 1
ATOM 707 N N . ARG A 1 89 ? -20.698 -8.477 5.944 1.00 93.81 89 ARG A N 1
ATOM 708 C CA . ARG A 1 89 ? -21.849 -8.487 6.858 1.00 93.81 89 ARG A CA 1
ATOM 709 C C . ARG A 1 89 ? -21.436 -8.341 8.311 1.00 93.81 89 ARG A C 1
ATOM 711 O O . ARG A 1 89 ? -22.197 -7.775 9.077 1.00 93.81 89 ARG A O 1
ATOM 718 N N . LEU A 1 90 ? -20.282 -8.889 8.697 1.00 92.12 90 LEU A N 1
ATOM 719 C CA . LEU A 1 90 ? -19.813 -8.849 10.087 1.00 92.12 90 LEU A CA 1
ATOM 720 C C . LEU A 1 90 ? -18.874 -7.685 10.382 1.00 92.12 90 LEU A C 1
ATOM 722 O O . LEU A 1 90 ? -18.513 -7.514 11.543 1.00 92.12 90 LEU A O 1
ATOM 726 N N . GLY A 1 91 ? -18.459 -6.905 9.382 1.00 90.62 91 GLY A N 1
ATOM 727 C CA . GLY A 1 91 ? -17.483 -5.835 9.551 1.00 90.62 91 GLY A CA 1
ATOM 728 C C . GLY A 1 91 ? -16.093 -6.386 9.867 1.00 90.62 91 GLY A C 1
ATOM 729 O O . GLY A 1 91 ? -15.638 -7.333 9.232 1.00 90.62 91 GLY A O 1
ATOM 730 N N . VAL A 1 92 ? -15.381 -5.769 10.809 1.00 90.75 92 VAL A N 1
ATOM 731 C CA . VAL A 1 92 ? -14.037 -6.224 11.195 1.00 90.75 92 VAL A CA 1
ATOM 732 C C . VAL A 1 92 ? -14.156 -7.436 12.116 1.00 90.75 92 VAL A C 1
ATOM 734 O O . VAL A 1 92 ? -14.895 -7.401 13.099 1.00 90.75 92 VAL A O 1
ATOM 737 N N . VAL A 1 93 ? -13.418 -8.503 11.822 1.00 93.50 93 VAL A N 1
ATOM 738 C CA . VAL A 1 93 ? -13.384 -9.717 12.643 1.00 93.50 93 VAL A CA 1
ATOM 739 C C . VAL A 1 93 ? -12.039 -9.802 13.354 1.00 93.50 93 VAL A C 1
ATOM 741 O O . VAL A 1 93 ? -10.998 -9.607 12.727 1.00 93.50 93 VAL A O 1
ATOM 744 N N . ALA A 1 94 ? -12.040 -10.092 14.656 1.00 93.50 94 ALA A N 1
ATOM 745 C CA . ALA A 1 94 ? -10.816 -10.191 15.450 1.00 93.50 94 ALA A CA 1
ATOM 746 C C . ALA A 1 94 ? -10.764 -11.446 16.328 1.00 93.50 94 ALA A C 1
ATOM 748 O O . ALA A 1 94 ? -11.785 -11.980 16.743 1.00 93.50 94 ALA A O 1
ATOM 749 N N . ALA A 1 95 ? -9.563 -11.897 16.670 1.00 94.00 95 ALA A N 1
ATOM 750 C CA . ALA A 1 95 ? -9.356 -12.839 17.762 1.00 94.00 95 ALA A CA 1
ATOM 751 C C . ALA A 1 95 ? -9.133 -12.060 19.062 1.00 94.00 95 ALA A C 1
ATOM 753 O O . ALA A 1 95 ? -8.310 -11.140 19.093 1.00 94.00 95 ALA A O 1
ATOM 754 N N . ALA A 1 96 ? -9.853 -12.414 20.127 1.00 93.62 96 ALA A N 1
ATOM 755 C CA . ALA A 1 96 ? -9.775 -11.710 21.406 1.00 93.62 96 ALA A CA 1
ATOM 756 C C . ALA A 1 96 ? -9.720 -12.669 22.597 1.00 93.62 96 ALA A C 1
ATOM 758 O O . ALA A 1 96 ? -10.544 -13.574 22.723 1.00 93.62 96 ALA A O 1
ATOM 759 N N . GLY A 1 97 ? -8.753 -12.433 23.487 1.00 90.75 97 GLY A N 1
ATOM 760 C CA . GLY A 1 97 ? -8.565 -13.208 24.712 1.00 90.75 97 GLY A CA 1
ATOM 761 C C . GLY A 1 97 ? -9.308 -12.638 25.929 1.00 90.75 97 GLY A C 1
ATOM 762 O O . GLY A 1 97 ? -9.905 -11.561 25.851 1.00 90.75 97 GLY A O 1
ATOM 763 N N . PRO A 1 98 ? -9.238 -13.326 27.084 1.00 90.56 98 PRO A N 1
ATOM 764 C CA . PRO A 1 98 ? -9.933 -12.934 28.315 1.00 90.56 98 PRO A CA 1
ATOM 765 C C . PRO A 1 98 ? -9.629 -11.503 28.779 1.00 90.56 98 PRO A C 1
ATOM 767 O O . PRO A 1 98 ? -10.538 -10.784 29.197 1.00 90.56 98 PRO A O 1
ATOM 770 N N . ASP A 1 99 ? -8.378 -11.055 28.643 1.00 91.00 99 ASP A N 1
ATOM 771 C CA . ASP A 1 99 ? -7.965 -9.712 29.061 1.00 91.00 99 ASP A CA 1
ATOM 772 C C . ASP A 1 99 ? -8.707 -8.619 28.283 1.00 91.00 99 ASP A C 1
ATOM 774 O O . ASP A 1 99 ? -9.138 -7.625 28.871 1.00 91.00 99 ASP A O 1
ATOM 778 N N . PHE A 1 100 ? -8.939 -8.825 26.980 1.00 92.06 100 PHE A N 1
ATOM 779 C CA . PHE A 1 100 ? -9.712 -7.891 26.159 1.00 92.06 100 PHE A CA 1
ATOM 780 C C . PHE A 1 100 ? -11.162 -7.815 26.625 1.00 92.06 100 PHE A C 1
ATOM 782 O O . PHE A 1 100 ? -11.701 -6.720 26.781 1.00 92.06 100 PHE A O 1
ATOM 789 N N . TRP A 1 101 ? -11.795 -8.957 26.891 1.00 91.06 101 TRP A N 1
ATOM 790 C CA . TRP A 1 101 ? -13.174 -8.993 27.380 1.00 91.06 101 TRP A CA 1
ATOM 791 C C . TRP A 1 101 ? -13.312 -8.300 28.738 1.00 91.06 101 TRP A C 1
ATOM 793 O O . TRP A 1 101 ? -14.249 -7.530 28.938 1.00 91.06 101 TRP A O 1
ATOM 803 N N . SER A 1 102 ? -12.331 -8.486 29.627 1.00 89.06 102 SER A N 1
ATOM 804 C CA . SER A 1 102 ? -12.296 -7.808 30.927 1.00 89.06 102 SER A CA 1
ATOM 805 C C . SER A 1 102 ? -12.148 -6.286 30.803 1.00 89.06 102 SER A C 1
ATOM 807 O O . SER A 1 102 ? -12.762 -5.538 31.557 1.00 89.06 102 SER A O 1
ATOM 809 N N . MET A 1 103 ? -11.355 -5.815 29.835 1.00 89.62 103 MET A N 1
ATOM 810 C CA . MET A 1 103 ? -11.018 -4.399 29.690 1.00 89.62 103 MET A CA 1
ATOM 811 C C . MET A 1 103 ? -12.033 -3.628 28.837 1.00 89.62 103 MET A C 1
ATOM 813 O O . MET A 1 103 ? -12.261 -2.442 29.069 1.00 89.62 103 MET A O 1
ATOM 817 N N . SER A 1 104 ? -12.647 -4.285 27.854 1.00 87.06 104 SER A N 1
ATOM 818 C CA . SER A 1 104 ? -13.664 -3.691 26.975 1.00 87.06 104 SER A CA 1
ATOM 819 C C . SER A 1 104 ? -15.014 -3.504 27.665 1.00 87.06 104 SER A C 1
ATOM 821 O O . SER A 1 104 ? -15.777 -2.627 27.272 1.00 87.06 104 SER A O 1
ATOM 823 N N . ASN A 1 105 ? -15.296 -4.312 28.692 1.00 84.62 105 ASN A N 1
ATOM 824 C CA . ASN A 1 105 ? -16.593 -4.413 29.360 1.00 84.62 105 ASN A CA 1
ATOM 825 C C . ASN A 1 105 ? -17.774 -4.658 28.399 1.00 84.62 105 ASN A C 1
ATOM 827 O O . ASN A 1 105 ? -18.897 -4.188 28.609 1.00 84.62 105 ASN A O 1
ATOM 831 N N . ASN A 1 106 ? -17.521 -5.408 27.327 1.00 87.06 106 ASN A N 1
ATOM 832 C CA . ASN A 1 106 ? -18.547 -5.776 26.361 1.00 87.06 106 ASN A CA 1
ATOM 833 C C . ASN A 1 106 ? -19.564 -6.730 26.998 1.00 87.06 106 ASN A C 1
ATOM 835 O O . ASN A 1 106 ? -19.210 -7.784 27.526 1.00 87.06 106 ASN A O 1
ATOM 839 N N . LYS A 1 107 ? -20.850 -6.373 26.921 1.00 89.62 107 LYS A N 1
ATOM 840 C CA . LYS A 1 107 ? -21.935 -7.175 27.496 1.00 89.62 107 LYS A CA 1
ATOM 841 C C . LYS A 1 107 ? -22.375 -8.264 26.530 1.00 89.62 107 LYS A C 1
ATOM 843 O O . LYS A 1 107 ? -22.731 -7.980 25.389 1.00 89.62 107 LYS A O 1
ATOM 848 N N . LEU A 1 108 ? -22.411 -9.494 27.021 1.00 93.88 108 LEU A N 1
ATOM 849 C CA . LEU A 1 108 ? -23.050 -10.613 26.345 1.00 93.88 108 LEU A CA 1
ATOM 850 C C . LEU A 1 108 ? -24.572 -10.488 26.496 1.00 93.88 108 LEU A C 1
ATOM 852 O O . LEU A 1 108 ? -25.072 -10.376 27.615 1.00 93.88 108 LEU A O 1
ATOM 856 N N . LEU A 1 109 ? -25.291 -10.471 25.377 1.00 94.75 109 LEU A N 1
ATOM 857 C CA . LEU A 1 109 ? -26.754 -10.402 25.345 1.00 94.75 109 LEU A CA 1
ATOM 858 C C . LEU A 1 109 ? -27.368 -11.801 25.311 1.00 94.75 109 LEU A C 1
ATOM 860 O O . LEU A 1 109 ? -28.341 -12.066 26.011 1.00 94.75 109 LEU A O 1
ATOM 864 N N . GLU A 1 110 ? -26.776 -12.696 24.521 1.00 96.00 110 GLU A N 1
ATOM 865 C CA . GLU A 1 110 ? -27.269 -14.056 24.325 1.00 96.00 110 GLU A CA 1
ATOM 866 C C . GLU A 1 110 ? -26.099 -15.022 24.069 1.00 96.00 110 GLU A C 1
ATOM 868 O O . GLU A 1 110 ? -25.095 -14.646 23.460 1.00 96.00 110 GLU A O 1
ATOM 873 N N . GLY A 1 111 ? -26.223 -16.276 24.512 1.00 96.12 111 GLY A N 1
ATOM 874 C CA . GLY A 1 111 ? -25.242 -17.334 24.243 1.00 96.12 111 GLY A CA 1
ATOM 875 C C . GLY A 1 111 ? -24.029 -17.317 25.164 1.00 96.12 111 GLY A C 1
ATOM 876 O O . GLY A 1 111 ? -24.176 -17.222 26.381 1.00 96.12 111 GLY A O 1
ATOM 877 N N . ARG A 1 112 ? -22.834 -17.474 24.583 1.00 96.12 112 ARG A N 1
ATOM 878 C CA . ARG A 1 112 ? -21.534 -17.423 25.271 1.00 96.12 112 ARG A CA 1
ATOM 879 C C . ARG A 1 112 ? -20.419 -16.904 24.361 1.00 96.12 112 ARG A C 1
ATOM 881 O O . ARG A 1 112 ? -20.540 -16.900 23.134 1.00 96.12 112 ARG A O 1
ATOM 888 N N . LEU A 1 113 ? -19.316 -16.488 24.982 1.00 95.31 113 LEU A N 1
ATOM 889 C CA . LEU A 1 113 ? -18.083 -16.156 24.269 1.00 95.31 113 LEU A CA 1
ATOM 890 C C . LEU A 1 113 ? -17.513 -17.406 23.561 1.00 95.31 113 LEU A C 1
ATOM 892 O O . LEU A 1 113 ? -17.775 -18.531 24.007 1.00 95.31 113 LEU A O 1
ATOM 896 N N . PRO A 1 114 ? -16.777 -17.227 22.451 1.00 95.31 114 PRO A N 1
ATOM 897 C CA . PRO A 1 114 ? -16.194 -18.335 21.704 1.00 95.31 114 PRO A CA 1
ATOM 898 C C . PRO A 1 114 ? -15.083 -19.003 22.524 1.00 95.31 114 PRO A C 1
ATOM 900 O O . PRO A 1 114 ? -14.164 -18.334 22.996 1.00 95.31 114 PRO A O 1
ATOM 903 N N . GLU A 1 115 ? -15.172 -20.324 22.680 1.00 91.50 115 GLU A N 1
ATOM 904 C CA . GLU A 1 115 ? -14.204 -21.147 23.430 1.00 91.50 115 GLU A CA 1
ATOM 905 C C . GLU A 1 115 ? -13.617 -22.257 22.555 1.00 91.50 115 GLU A C 1
ATOM 907 O O . GLU A 1 115 ? -12.460 -22.640 22.721 1.00 91.50 115 GLU A O 1
ATOM 912 N N . ALA A 1 116 ? -14.411 -22.783 21.619 1.00 90.31 116 ALA A N 1
ATOM 913 C CA . ALA A 1 116 ? -13.962 -23.787 20.670 1.00 90.31 116 ALA A CA 1
ATOM 914 C C . ALA A 1 116 ? -13.483 -23.146 19.361 1.00 90.31 116 ALA A C 1
ATOM 916 O O . ALA A 1 116 ? -13.782 -21.990 19.054 1.00 90.31 116 ALA A O 1
ATOM 917 N N . LEU A 1 117 ? -12.765 -23.945 18.569 1.00 91.12 117 LEU A N 1
ATOM 918 C CA . LEU A 1 117 ? -12.527 -23.629 17.166 1.00 91.12 117 LEU A CA 1
ATOM 919 C C . LEU A 1 117 ? -13.865 -23.444 16.444 1.00 91.12 117 LEU A C 1
ATOM 921 O O . LEU A 1 117 ? -14.850 -24.109 16.768 1.00 91.12 117 LEU A O 1
ATOM 925 N N . ASP A 1 118 ? -13.872 -22.562 15.451 1.00 91.69 118 ASP A N 1
ATOM 926 C CA . ASP A 1 118 ? -15.019 -22.320 14.565 1.00 91.69 118 ASP A CA 1
ATOM 927 C C . ASP A 1 118 ? -16.216 -21.687 15.266 1.00 91.69 118 ASP A C 1
ATOM 929 O O . ASP A 1 118 ? -17.331 -21.742 14.762 1.00 91.69 118 ASP A O 1
ATOM 933 N N . GLU A 1 119 ? -16.000 -21.057 16.417 1.00 96.69 119 GLU A N 1
ATOM 934 C CA . GLU A 1 119 ? -17.021 -20.283 17.107 1.00 96.69 119 GLU A CA 1
ATOM 935 C C . GLU A 1 119 ? -16.820 -18.790 16.895 1.00 96.69 119 GLU A C 1
ATOM 937 O O . GLU A 1 119 ? -15.704 -18.271 16.981 1.00 96.69 119 GLU A O 1
ATOM 942 N N . ILE A 1 120 ? -17.928 -18.092 16.656 1.00 97.44 120 ILE A N 1
ATOM 943 C CA . ILE A 1 120 ? -17.940 -16.647 16.473 1.00 97.44 120 ILE A CA 1
ATOM 944 C C . ILE A 1 120 ? -19.038 -15.998 17.310 1.00 97.44 120 ILE A C 1
ATOM 946 O O . ILE A 1 120 ? -20.173 -16.472 17.379 1.00 97.44 120 ILE A O 1
ATOM 950 N N . VAL A 1 121 ? -18.695 -14.873 17.923 1.00 97.12 121 VAL A N 1
ATOM 951 C CA . VAL A 1 121 ? -19.636 -13.952 18.562 1.00 97.12 121 VAL A CA 1
ATOM 952 C C . VAL A 1 121 ? -19.695 -12.670 17.736 1.00 97.12 121 VAL A C 1
ATOM 954 O O . VAL A 1 121 ? -18.677 -12.234 17.203 1.00 97.12 121 VAL A O 1
ATOM 957 N N . MET A 1 122 ? -20.865 -12.051 17.607 1.00 96.00 122 MET A N 1
ATOM 958 C CA . MET A 1 122 ? -21.039 -10.824 16.815 1.00 96.00 122 MET A CA 1
ATOM 959 C C . MET A 1 122 ? -21.853 -9.773 17.561 1.00 96.00 122 MET A C 1
ATOM 961 O O . MET A 1 122 ? -22.615 -10.100 18.472 1.00 96.00 122 MET A O 1
ATOM 965 N N . THR A 1 123 ? -21.698 -8.505 17.184 1.00 94.44 123 THR A N 1
ATOM 966 C CA . THR A 1 123 ? -22.538 -7.444 17.745 1.00 94.44 123 THR A CA 1
ATOM 967 C C . THR A 1 123 ? -23.961 -7.538 17.210 1.00 94.44 123 THR A C 1
ATOM 969 O O . THR A 1 123 ? -24.176 -7.869 16.045 1.00 94.44 123 THR A O 1
ATOM 972 N N . GLU A 1 124 ? -24.937 -7.193 18.048 1.00 94.56 124 GLU A N 1
ATOM 973 C CA . GLU A 1 124 ? -26.366 -7.188 17.706 1.00 94.56 124 GLU A CA 1
ATOM 974 C C . GLU A 1 124 ? -26.665 -6.463 16.382 1.00 94.56 124 GLU A C 1
ATOM 976 O O . GLU A 1 124 ? -27.462 -6.938 15.574 1.00 94.56 124 GLU A O 1
ATOM 981 N N . SER A 1 125 ? -25.985 -5.342 16.110 1.00 91.56 125 SER A N 1
ATOM 982 C CA . SER A 1 125 ? -26.168 -4.587 14.866 1.00 91.56 125 SER A CA 1
ATOM 983 C C . SER A 1 125 ? -25.852 -5.398 13.605 1.00 91.56 125 SER A C 1
ATOM 985 O O . SER A 1 125 ? -26.491 -5.168 12.574 1.00 91.56 125 SER A O 1
ATOM 987 N N . GLN A 1 126 ? -24.923 -6.362 13.671 1.00 92.81 126 GLN A N 1
ATOM 988 C CA . GLN A 1 126 ? -24.500 -7.120 12.491 1.00 92.81 126 GLN A CA 1
ATOM 989 C C . GLN A 1 126 ? -25.559 -8.114 12.012 1.00 92.81 126 GLN A C 1
ATOM 991 O O . GLN A 1 126 ? -25.616 -8.426 10.826 1.00 92.81 126 GLN A O 1
ATOM 996 N N . ILE A 1 127 ? -26.454 -8.556 12.901 1.00 93.38 127 ILE A N 1
ATOM 997 C CA . ILE A 1 127 ? -27.531 -9.510 12.588 1.00 93.38 127 ILE A CA 1
ATOM 998 C C . ILE A 1 127 ? -28.414 -8.982 11.448 1.00 93.38 127 ILE A C 1
ATOM 1000 O O . ILE A 1 127 ? -28.905 -9.749 10.623 1.00 93.38 127 ILE A O 1
ATOM 1004 N N . SER A 1 128 ? -28.589 -7.659 11.370 1.00 92.88 128 SER A N 1
ATOM 1005 C CA . SER A 1 128 ? -29.410 -7.009 10.345 1.00 92.88 128 SER A CA 1
ATOM 1006 C C . SER A 1 128 ? -28.839 -7.087 8.922 1.00 92.88 128 SER A C 1
ATOM 1008 O O . SER A 1 128 ? -29.604 -6.937 7.971 1.00 92.88 128 SER A O 1
ATOM 1010 N N . TYR A 1 129 ? -27.537 -7.355 8.759 1.00 92.69 129 TYR A N 1
ATOM 1011 C CA . TYR A 1 129 ? -26.893 -7.483 7.445 1.00 92.69 129 TYR A CA 1
ATOM 1012 C C . TYR A 1 129 ? -27.027 -8.881 6.832 1.00 92.69 129 TYR A C 1
ATOM 1014 O O . TYR A 1 129 ? -26.653 -9.086 5.676 1.00 92.69 129 TYR A O 1
ATOM 1022 N N . PHE A 1 130 ? -27.565 -9.849 7.574 1.00 92.88 130 PHE A N 1
ATOM 1023 C CA . PHE A 1 130 ? -27.860 -11.173 7.043 1.00 92.88 130 PHE A CA 1
ATOM 1024 C C . PHE A 1 130 ? -29.269 -11.208 6.448 1.00 92.88 130 PHE A C 1
ATOM 1026 O O . PHE A 1 130 ? -30.226 -10.725 7.051 1.00 92.88 130 PHE A O 1
ATOM 1033 N N . SER A 1 131 ? -29.409 -11.813 5.265 1.00 90.56 131 SER A N 1
ATOM 1034 C CA . SER A 1 131 ? -30.721 -12.013 4.635 1.00 90.56 131 SER A CA 1
ATOM 1035 C C . SER A 1 131 ? -31.627 -12.915 5.478 1.00 90.56 131 SER A C 1
ATOM 1037 O O . SER A 1 131 ? -32.822 -12.655 5.594 1.00 90.56 131 SER A O 1
ATOM 1039 N N . GLU A 1 132 ? -31.042 -13.942 6.096 1.00 93.06 132 GLU A N 1
ATOM 1040 C CA . GLU A 1 132 ? -31.666 -14.778 7.118 1.00 93.06 132 GLU A CA 1
ATOM 1041 C C . GLU A 1 132 ? -30.939 -14.537 8.440 1.00 93.06 132 GLU A C 1
ATOM 1043 O O . GLU A 1 132 ? -29.717 -14.658 8.505 1.00 93.06 132 GLU A O 1
ATOM 1048 N N . LYS A 1 133 ? -31.677 -14.124 9.474 1.00 93.38 133 LYS A N 1
ATOM 1049 C CA . LYS A 1 133 ? -31.083 -13.699 10.745 1.00 93.38 133 LYS A CA 1
ATOM 1050 C C . LYS A 1 133 ? -30.484 -14.910 11.466 1.00 93.38 133 LYS A C 1
ATOM 1052 O O . LYS A 1 133 ? -31.263 -15.784 11.844 1.00 93.38 133 LYS A O 1
ATOM 1057 N N . PRO A 1 134 ? -29.160 -14.951 11.693 1.00 93.25 134 PRO A N 1
ATOM 1058 C CA . PRO A 1 134 ? -28.536 -16.085 12.354 1.00 93.25 134 PRO A CA 1
ATOM 1059 C C . PRO A 1 134 ? -28.958 -16.158 13.825 1.00 93.25 134 PRO A C 1
ATOM 1061 O O . PRO A 1 134 ? -28.927 -15.151 14.538 1.00 93.25 134 PRO A O 1
ATOM 1064 N N . ALA A 1 135 ? -29.324 -17.354 14.273 1.00 94.19 135 ALA A N 1
ATOM 1065 C CA . ALA A 1 135 ? -29.543 -17.695 15.669 1.00 94.19 135 ALA A CA 1
ATOM 1066 C C . ALA A 1 135 ? -28.297 -18.360 16.275 1.00 94.19 135 ALA A C 1
ATOM 1068 O O . ALA A 1 135 ? -27.365 -18.776 15.583 1.00 94.19 135 ALA A O 1
ATOM 1069 N N . ILE A 1 136 ? -28.272 -18.479 17.602 1.00 96.81 136 ILE A N 1
ATOM 1070 C CA . ILE A 1 136 ? -27.205 -19.212 18.288 1.00 96.81 136 ILE A CA 1
ATOM 1071 C C . ILE A 1 136 ? -27.239 -20.679 17.868 1.00 96.81 136 ILE A C 1
ATOM 1073 O O . ILE A 1 136 ? -28.278 -21.333 17.914 1.00 96.81 136 ILE A O 1
ATOM 1077 N N . GLY A 1 137 ? -26.068 -21.209 17.524 1.00 95.19 137 GLY A N 1
ATOM 1078 C CA . GLY A 1 137 ? -25.896 -22.570 17.032 1.00 95.19 137 GLY A CA 1
ATOM 1079 C C . GLY A 1 137 ? -25.920 -22.681 15.509 1.00 95.19 137 GLY A C 1
ATOM 1080 O O . GLY A 1 137 ? -25.432 -23.688 14.994 1.00 95.19 137 GLY A O 1
ATOM 1081 N N . ASP A 1 138 ? -26.390 -21.655 14.796 1.00 96.38 138 ASP A N 1
ATOM 1082 C CA . ASP A 1 138 ? -26.371 -21.643 13.336 1.00 96.38 138 ASP A CA 1
ATOM 1083 C C . ASP A 1 138 ? -24.942 -21.550 12.810 1.00 96.38 138 ASP A C 1
ATOM 1085 O O . ASP A 1 138 ? -24.061 -20.942 13.422 1.00 96.38 138 ASP A O 1
ATOM 1089 N N . THR A 1 139 ? -24.712 -22.161 11.652 1.00 96.56 139 THR A N 1
ATOM 1090 C CA . THR A 1 139 ? -23.437 -22.077 10.939 1.00 96.56 139 THR A CA 1
ATOM 1091 C C . THR A 1 139 ? -23.534 -21.046 9.826 1.00 96.56 139 THR A C 1
ATOM 1093 O O . THR A 1 139 ? -24.417 -21.120 8.974 1.00 96.56 139 THR A O 1
ATOM 1096 N N . ILE A 1 140 ? -22.602 -20.098 9.826 1.00 96.06 140 ILE A N 1
ATOM 1097 C CA . ILE A 1 140 ? -22.461 -19.063 8.808 1.00 96.06 140 ILE A CA 1
ATOM 1098 C C . ILE A 1 140 ? -21.079 -19.151 8.165 1.00 96.06 140 ILE A C 1
ATOM 1100 O O . ILE A 1 140 ? -20.073 -19.304 8.850 1.00 96.06 140 ILE A O 1
ATOM 1104 N N . THR A 1 141 ? -20.999 -19.001 6.846 1.00 95.25 141 THR A N 1
ATOM 1105 C CA . THR A 1 141 ? -19.705 -18.858 6.167 1.00 95.25 141 THR A CA 1
ATOM 1106 C C . THR A 1 141 ? -19.187 -17.446 6.379 1.00 95.25 141 THR A C 1
ATOM 1108 O O . THR A 1 141 ? -19.807 -16.500 5.899 1.00 95.25 141 THR A O 1
ATOM 1111 N N . VAL A 1 142 ? -18.067 -17.282 7.073 1.00 94.50 142 VAL A N 1
ATOM 1112 C CA . VAL A 1 142 ? -17.399 -15.994 7.292 1.00 94.50 142 VAL A CA 1
ATOM 1113 C C . VAL A 1 142 ? -16.312 -15.806 6.243 1.00 94.50 142 VAL A C 1
ATOM 1115 O O . VAL A 1 142 ? -15.521 -16.715 5.988 1.00 94.50 142 VAL A O 1
ATOM 1118 N N . THR A 1 143 ? -16.282 -14.625 5.628 1.00 93.12 143 THR A N 1
ATOM 1119 C CA . THR A 1 143 ? -15.268 -14.240 4.646 1.00 93.12 143 THR A CA 1
ATOM 1120 C C . THR A 1 143 ? -14.318 -13.224 5.263 1.00 93.12 143 THR A C 1
ATOM 1122 O O . THR A 1 143 ? -14.713 -12.103 5.556 1.00 93.12 143 THR A O 1
ATOM 1125 N N . PHE A 1 144 ? -13.058 -13.599 5.445 1.00 89.69 144 PHE A N 1
ATOM 1126 C CA . PHE A 1 144 ? -12.006 -12.726 5.948 1.00 89.69 144 PHE A CA 1
ATOM 1127 C C . PHE A 1 144 ? -11.241 -12.137 4.766 1.00 89.69 144 PHE A C 1
ATOM 1129 O O . PHE A 1 144 ? -10.409 -12.811 4.161 1.00 89.69 144 PHE A O 1
ATOM 1136 N N . HIS A 1 145 ? -11.500 -10.875 4.439 1.00 87.06 145 HIS A N 1
ATOM 1137 C CA . HIS A 1 145 ? -10.623 -10.097 3.568 1.00 87.06 145 HIS A CA 1
ATOM 1138 C C . HIS A 1 145 ? -9.430 -9.617 4.408 1.00 87.06 145 HIS A C 1
ATOM 1140 O O . HIS A 1 145 ? -9.579 -8.734 5.254 1.00 87.06 145 HIS A O 1
ATOM 1146 N N . VAL A 1 146 ? -8.281 -10.272 4.232 1.00 78.94 146 VAL A N 1
ATOM 1147 C CA . VAL A 1 146 ? -7.099 -10.172 5.108 1.00 78.94 146 VAL A CA 1
ATOM 1148 C C . VAL A 1 146 ? -6.135 -9.089 4.628 1.00 78.94 146 VAL A C 1
ATOM 1150 O O . VAL A 1 146 ? -5.697 -8.227 5.387 1.00 78.94 146 VAL A O 1
ATOM 1153 N N . ALA A 1 147 ? -5.829 -9.119 3.336 1.00 66.25 147 ALA A N 1
ATOM 1154 C CA . ALA A 1 147 ? -5.014 -8.124 2.668 1.00 66.25 147 ALA A CA 1
ATOM 1155 C C . ALA A 1 147 ? -5.730 -7.754 1.377 1.00 66.25 147 ALA A C 1
ATOM 1157 O O . ALA A 1 147 ? -5.910 -8.604 0.511 1.00 66.25 147 ALA A O 1
ATOM 1158 N N . SER A 1 148 ? -6.150 -6.499 1.276 1.00 55.81 148 SER A N 1
ATOM 1159 C CA . SER A 1 148 ? -6.369 -5.837 0.001 1.00 55.81 148 SER A CA 1
ATOM 1160 C C . SER A 1 148 ? -5.220 -4.865 -0.110 1.00 55.81 148 SER A C 1
ATOM 1162 O O . SER A 1 148 ? -5.192 -3.837 0.568 1.00 55.81 148 SER A O 1
ATOM 1164 N N . SER A 1 149 ? -4.211 -5.218 -0.893 1.00 53.38 149 SER A N 1
ATOM 1165 C CA . SER A 1 149 ? -3.283 -4.193 -1.310 1.00 53.38 149 SER A CA 1
ATOM 1166 C C . SER A 1 149 ? -4.052 -3.370 -2.351 1.00 53.38 149 SER A C 1
ATOM 1168 O O . SER A 1 149 ? -4.034 -3.708 -3.536 1.00 53.38 149 SER A O 1
ATOM 1170 N N . GLU A 1 150 ? -4.795 -2.346 -1.925 1.00 42.22 150 GLU A N 1
ATOM 1171 C CA . GLU A 1 150 ? -5.344 -1.329 -2.830 1.00 42.22 150 GLU A CA 1
ATOM 1172 C C . GLU A 1 150 ? -4.179 -0.495 -3.396 1.00 42.22 150 GLU A C 1
ATOM 1174 O O . GLU A 1 150 ? -4.107 0.719 -3.265 1.00 42.22 150 GLU A O 1
ATOM 1179 N N . HIS A 1 151 ? -3.243 -1.155 -4.075 1.00 45.38 151 HIS A N 1
ATOM 1180 C CA . HIS A 1 151 ? -2.240 -0.560 -4.953 1.00 45.38 151 HIS A CA 1
ATOM 1181 C C . HIS A 1 151 ? -2.899 -0.083 -6.265 1.00 45.38 151 HIS A C 1
ATOM 1183 O O . HIS A 1 151 ? -2.258 -0.001 -7.311 1.00 45.38 151 HIS A O 1
ATOM 1189 N N . GLU A 1 152 ? -4.202 0.225 -6.246 1.00 36.94 152 GLU A N 1
ATOM 1190 C CA . GLU A 1 152 ? -4.884 0.837 -7.389 1.00 36.94 152 GLU A CA 1
ATOM 1191 C C . GLU A 1 152 ? -4.381 2.261 -7.648 1.00 36.94 152 GLU A C 1
ATOM 1193 O O . GLU A 1 152 ? -4.523 2.771 -8.759 1.00 36.94 152 GLU A O 1
ATOM 1198 N N . THR A 1 153 ? -3.703 2.869 -6.671 1.00 39.53 153 THR A N 1
ATOM 1199 C CA . THR A 1 153 ? -2.956 4.105 -6.888 1.00 39.53 153 THR A CA 1
ATOM 1200 C C . THR A 1 153 ? -1.485 3.765 -7.084 1.00 39.53 153 THR A C 1
ATOM 1202 O O . THR A 1 153 ? -0.881 3.124 -6.234 1.00 39.53 153 THR A O 1
ATOM 1205 N N . TYR A 1 154 ? -0.946 4.203 -8.220 1.00 47.56 154 TYR A N 1
ATOM 1206 C CA . TYR A 1 154 ? 0.431 4.139 -8.720 1.00 47.56 154 TYR A CA 1
ATOM 1207 C C . TYR A 1 154 ? 1.511 4.684 -7.759 1.00 47.56 154 TYR A C 1
ATOM 1209 O O . TYR A 1 154 ? 2.312 5.538 -8.135 1.00 47.56 154 TYR A O 1
ATOM 1217 N N . LEU A 1 155 ? 1.526 4.241 -6.508 1.00 50.31 155 LEU A N 1
ATOM 1218 C CA . LEU A 1 155 ? 2.537 4.610 -5.537 1.00 50.31 155 LEU A CA 1
ATOM 1219 C C . LEU A 1 155 ? 3.745 3.719 -5.792 1.00 50.31 155 LEU A C 1
ATOM 1221 O O . LEU A 1 155 ? 3.700 2.504 -5.617 1.00 50.31 155 LEU A O 1
ATOM 1225 N N . PHE A 1 156 ? 4.797 4.352 -6.293 1.00 54.62 156 PHE A N 1
ATOM 1226 C CA . PHE A 1 156 ? 6.145 3.817 -6.326 1.00 54.62 156 PHE A CA 1
ATOM 1227 C C . PHE A 1 156 ? 6.468 3.169 -4.964 1.00 54.62 156 PHE A C 1
ATOM 1229 O O . PHE A 1 156 ? 6.461 3.856 -3.945 1.00 54.62 156 PHE A O 1
ATOM 1236 N N . ASP A 1 157 ? 6.679 1.850 -4.947 1.00 69.38 157 ASP A N 1
ATOM 1237 C CA . ASP A 1 157 ? 7.100 1.085 -3.762 1.00 69.38 157 ASP A CA 1
ATOM 1238 C C . ASP A 1 157 ? 8.586 0.713 -3.888 1.00 69.38 157 ASP A C 1
ATOM 1240 O O . ASP A 1 157 ? 9.088 0.457 -4.989 1.00 69.38 157 ASP A O 1
ATOM 1244 N N . ASP A 1 158 ? 9.287 0.619 -2.761 1.00 72.38 158 ASP A N 1
ATOM 1245 C CA . ASP A 1 158 ? 10.715 0.297 -2.674 1.00 72.38 158 ASP A CA 1
ATOM 1246 C C . ASP A 1 158 ? 11.049 -1.038 -3.361 1.00 72.38 158 ASP A C 1
ATOM 1248 O O . ASP A 1 158 ? 12.125 -1.209 -3.945 1.00 72.38 158 ASP A O 1
ATOM 1252 N N . ASN A 1 159 ? 10.114 -1.994 -3.353 1.00 76.88 159 ASN A N 1
ATOM 1253 C CA . ASN A 1 159 ? 10.282 -3.267 -4.055 1.00 76.88 159 ASN A CA 1
ATOM 1254 C C . ASN A 1 159 ? 10.315 -3.097 -5.577 1.00 76.88 159 ASN A C 1
ATOM 1256 O O . ASN A 1 159 ? 11.112 -3.752 -6.254 1.00 76.88 159 ASN A O 1
ATOM 1260 N N . LEU A 1 160 ? 9.473 -2.211 -6.118 1.00 81.81 160 LEU A N 1
ATOM 1261 C CA . LEU A 1 160 ? 9.436 -1.897 -7.544 1.00 81.81 160 LEU A CA 1
ATOM 1262 C C . LEU A 1 160 ? 10.761 -1.262 -7.972 1.00 81.81 160 LEU A C 1
ATOM 1264 O O . LEU A 1 160 ? 11.395 -1.735 -8.918 1.00 81.81 160 LEU A O 1
ATOM 1268 N N . ALA A 1 161 ? 11.201 -0.249 -7.221 1.00 86.38 161 ALA A N 1
ATOM 1269 C CA . ALA A 1 161 ? 12.478 0.426 -7.413 1.00 86.38 161 ALA A CA 1
ATOM 1270 C C . ALA A 1 161 ? 13.637 -0.577 -7.429 1.00 86.38 161 ALA A C 1
ATOM 1272 O O . ALA A 1 161 ? 14.425 -0.613 -8.370 1.00 86.38 161 ALA A O 1
ATOM 1273 N N . LYS A 1 162 ? 13.689 -1.465 -6.431 1.00 89.06 162 LYS A N 1
ATOM 1274 C CA . LYS A 1 162 ? 14.730 -2.489 -6.295 1.00 89.06 162 LYS A CA 1
ATOM 1275 C C . LYS A 1 162 ? 14.781 -3.444 -7.486 1.00 89.06 162 LYS A C 1
ATOM 1277 O O . LYS A 1 162 ? 15.872 -3.752 -7.962 1.00 89.06 162 LYS A O 1
ATOM 1282 N N . LEU A 1 163 ? 13.631 -3.921 -7.964 1.00 89.12 163 LEU A N 1
ATOM 1283 C CA . LEU A 1 163 ? 13.568 -4.834 -9.108 1.00 89.12 163 LEU A CA 1
ATOM 1284 C C . LEU A 1 163 ? 14.037 -4.160 -10.403 1.00 89.12 163 LEU A C 1
ATOM 1286 O O . LEU A 1 163 ? 14.747 -4.796 -11.179 1.00 89.12 163 LEU A O 1
ATOM 1290 N N . VAL A 1 164 ? 13.683 -2.890 -10.625 1.00 91.88 164 VAL A N 1
ATOM 1291 C CA . VAL A 1 164 ? 14.177 -2.142 -11.791 1.00 91.88 164 VAL A CA 1
ATOM 1292 C C . VAL A 1 164 ? 15.669 -1.846 -11.657 1.00 91.88 164 VAL A C 1
ATOM 1294 O O . VAL A 1 164 ? 16.411 -2.070 -12.604 1.00 91.88 164 VAL A O 1
ATOM 1297 N N . THR A 1 165 ? 16.151 -1.445 -10.479 1.00 94.56 165 THR A N 1
ATOM 1298 C CA . THR A 1 165 ? 17.589 -1.242 -10.239 1.00 94.56 165 THR A CA 1
ATOM 1299 C 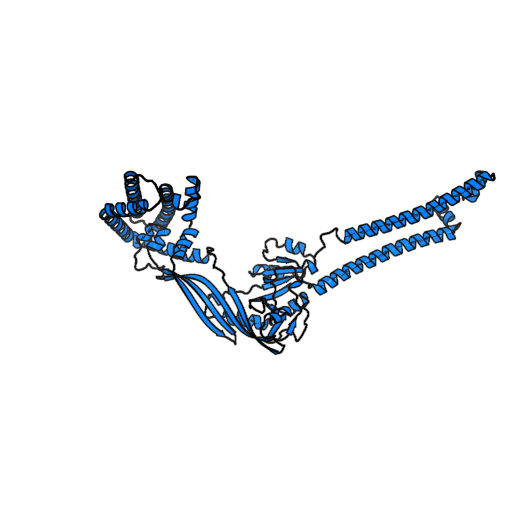C . THR A 1 165 ? 18.396 -2.510 -10.517 1.00 94.56 165 THR A C 1
ATOM 1301 O O . THR A 1 165 ? 19.482 -2.424 -11.078 1.00 94.56 165 THR A O 1
ATOM 1304 N N . GLN A 1 166 ? 17.871 -3.698 -10.196 1.00 94.38 166 GLN A N 1
ATOM 1305 C CA . GLN A 1 166 ? 18.516 -4.962 -10.572 1.00 94.38 166 GLN A CA 1
ATOM 1306 C C . GLN A 1 166 ? 18.634 -5.135 -12.092 1.00 94.38 166 GLN A C 1
ATOM 1308 O O . GLN A 1 166 ? 19.685 -5.574 -12.555 1.00 94.38 166 GLN A O 1
ATOM 1313 N N . ASP A 1 167 ? 17.590 -4.788 -12.854 1.00 94.00 167 ASP A N 1
ATOM 1314 C CA . ASP A 1 167 ? 17.645 -4.808 -14.322 1.00 94.00 167 ASP A CA 1
ATOM 1315 C C . ASP A 1 167 ? 18.700 -3.829 -14.848 1.00 94.00 167 ASP A C 1
ATOM 1317 O O . ASP A 1 167 ? 19.498 -4.193 -15.708 1.00 94.00 167 ASP A O 1
ATOM 1321 N N . LEU A 1 168 ? 18.750 -2.608 -14.308 1.00 95.94 168 LEU A N 1
ATOM 1322 C CA . LEU A 1 168 ? 19.722 -1.596 -14.730 1.00 95.94 168 LEU A CA 1
ATOM 1323 C C . LEU A 1 168 ? 21.162 -2.016 -14.415 1.00 95.94 168 LEU A C 1
ATOM 1325 O O . LEU A 1 168 ? 22.021 -1.950 -15.285 1.00 95.94 168 LEU A O 1
ATOM 1329 N N . VAL A 1 169 ? 21.415 -2.556 -13.221 1.00 96.81 169 VAL A N 1
ATOM 1330 C CA . VAL A 1 169 ? 22.741 -3.073 -12.842 1.00 96.81 169 VAL A CA 1
ATOM 1331 C C . VAL A 1 169 ? 23.166 -4.239 -13.739 1.00 96.81 169 VAL A C 1
ATOM 1333 O O . VAL A 1 169 ? 24.330 -4.325 -14.130 1.00 96.81 169 VAL A O 1
ATOM 1336 N N . ALA A 1 170 ? 22.244 -5.142 -14.084 1.00 96.69 170 ALA A N 1
ATOM 1337 C CA . ALA A 1 170 ? 22.530 -6.230 -15.017 1.00 96.69 170 ALA A CA 1
ATOM 1338 C C . ALA A 1 170 ? 22.830 -5.702 -16.431 1.00 96.69 170 ALA A C 1
ATOM 1340 O O . ALA A 1 170 ? 23.758 -6.183 -17.082 1.00 96.69 170 ALA A O 1
ATOM 1341 N N . ALA A 1 171 ? 22.098 -4.681 -16.882 1.00 97.31 171 ALA A N 1
ATOM 1342 C CA . ALA A 1 171 ? 22.342 -4.018 -18.157 1.00 97.31 171 ALA A CA 1
ATOM 1343 C C . ALA A 1 171 ? 23.712 -3.324 -18.202 1.00 97.31 171 ALA A C 1
ATOM 1345 O O . ALA A 1 171 ? 24.472 -3.560 -19.140 1.00 97.31 171 ALA A O 1
ATOM 1346 N N . ASP A 1 172 ? 24.069 -2.547 -17.178 1.00 97.88 172 ASP A N 1
ATOM 1347 C CA . ASP A 1 172 ? 25.375 -1.884 -17.069 1.00 97.88 172 ASP A CA 1
ATOM 1348 C C . ASP A 1 172 ? 26.523 -2.888 -17.043 1.00 97.88 172 ASP A C 1
ATOM 1350 O O . ASP A 1 172 ? 27.525 -2.733 -17.746 1.00 97.88 172 ASP A O 1
ATOM 1354 N N . ARG A 1 173 ? 26.353 -3.977 -16.290 1.00 97.62 173 ARG A N 1
ATOM 1355 C CA . ARG A 1 173 ? 27.315 -5.076 -16.270 1.00 97.62 173 ARG A CA 1
ATOM 1356 C C . ARG A 1 173 ? 27.488 -5.700 -17.648 1.00 97.62 173 ARG A C 1
ATOM 1358 O O . ARG A 1 173 ? 28.623 -5.897 -18.077 1.00 97.62 173 ARG A O 1
ATOM 1365 N N . TYR A 1 174 ? 26.392 -5.963 -18.357 1.00 97.81 174 TYR A N 1
ATOM 1366 C CA . TYR A 1 174 ? 26.456 -6.504 -19.710 1.00 97.81 174 TYR A CA 1
ATOM 1367 C C . TYR A 1 174 ? 27.212 -5.560 -20.653 1.00 97.81 174 TYR A C 1
ATOM 1369 O O . TYR A 1 174 ? 28.084 -6.021 -21.391 1.00 97.81 174 TYR A O 1
ATOM 1377 N N . LEU A 1 175 ? 26.923 -4.252 -20.606 1.00 97.44 175 LEU A N 1
ATOM 1378 C CA . LEU A 1 175 ? 27.628 -3.239 -21.401 1.00 97.44 175 LEU A CA 1
ATOM 1379 C C . LEU A 1 175 ? 29.138 -3.244 -21.108 1.00 97.44 175 LEU A C 1
ATOM 1381 O O . LEU A 1 175 ? 29.946 -3.200 -22.036 1.00 97.44 175 LEU A O 1
ATOM 1385 N N . ALA A 1 176 ? 29.519 -3.340 -19.832 1.00 97.25 176 ALA A N 1
ATOM 1386 C CA . ALA A 1 176 ? 30.912 -3.348 -19.394 1.00 97.25 176 ALA A CA 1
ATOM 1387 C C . ALA A 1 176 ? 31.670 -4.630 -19.797 1.00 97.25 176 ALA A C 1
ATOM 1389 O O . ALA A 1 176 ? 32.837 -4.575 -20.202 1.00 97.25 176 ALA A O 1
ATOM 1390 N N . GLU A 1 177 ? 31.016 -5.789 -19.714 1.00 96.69 177 GLU A N 1
ATOM 1391 C CA . GLU A 1 177 ? 31.592 -7.088 -20.084 1.00 96.69 177 GLU A CA 1
ATOM 1392 C C . GLU A 1 177 ? 31.707 -7.251 -21.611 1.00 96.69 177 GLU A C 1
ATOM 1394 O O . GLU A 1 177 ? 32.696 -7.801 -22.096 1.00 96.69 177 GLU A O 1
ATOM 1399 N N . HIS A 1 178 ? 30.767 -6.687 -22.377 1.00 96.69 178 HIS A N 1
ATOM 1400 C CA . HIS A 1 178 ? 30.708 -6.775 -23.845 1.00 96.69 178 HIS A CA 1
ATOM 1401 C C . HIS A 1 178 ? 31.175 -5.486 -24.543 1.00 96.69 178 HIS A C 1
ATOM 1403 O O . HIS A 1 178 ? 30.730 -5.165 -25.645 1.00 96.69 178 HIS A O 1
ATOM 1409 N N . TRP A 1 179 ? 32.101 -4.755 -23.917 1.00 96.56 179 TRP A N 1
ATOM 1410 C CA . TRP A 1 179 ? 32.551 -3.411 -24.306 1.00 96.56 179 TRP A CA 1
ATOM 1411 C C . TRP A 1 179 ? 32.802 -3.224 -25.812 1.00 96.56 179 TRP A C 1
ATOM 1413 O O . TRP A 1 179 ? 32.182 -2.383 -26.463 1.00 96.56 179 TRP A O 1
ATOM 1423 N N . SER A 1 180 ? 33.669 -4.055 -26.402 1.00 95.25 180 SER A N 1
ATOM 1424 C CA . SER A 1 180 ? 34.015 -3.964 -27.827 1.00 95.25 180 SER A CA 1
ATOM 1425 C C . SER A 1 180 ? 32.848 -4.326 -28.749 1.00 95.25 180 SER A C 1
ATOM 1427 O O . SER A 1 180 ? 32.718 -3.755 -29.829 1.00 95.25 180 SER A O 1
ATOM 1429 N N . GLU A 1 181 ? 31.986 -5.261 -28.342 1.00 95.94 181 GLU A N 1
ATOM 1430 C CA . GLU A 1 181 ? 30.800 -5.629 -29.118 1.00 95.94 181 GLU A CA 1
ATOM 1431 C C . GLU A 1 181 ? 29.790 -4.476 -29.144 1.00 95.94 181 GLU A C 1
ATOM 1433 O O . GLU A 1 181 ? 29.268 -4.129 -30.206 1.00 95.94 181 GLU A O 1
ATOM 1438 N N . ILE A 1 182 ? 29.547 -3.848 -27.991 1.00 97.00 182 ILE A N 1
ATOM 1439 C CA . ILE A 1 182 ? 28.673 -2.679 -27.880 1.00 97.00 182 ILE A CA 1
ATOM 1440 C C . ILE A 1 182 ? 29.207 -1.530 -28.732 1.00 97.00 182 ILE A C 1
ATOM 1442 O O . ILE A 1 182 ? 28.442 -0.959 -29.510 1.00 97.00 182 ILE A O 1
ATOM 1446 N N . HIS A 1 183 ? 30.513 -1.259 -28.690 1.00 96.88 183 HIS A N 1
ATOM 1447 C CA . HIS A 1 183 ? 31.139 -0.260 -29.556 1.00 96.88 183 HIS A CA 1
ATOM 1448 C C . HIS A 1 183 ? 30.819 -0.507 -31.045 1.00 96.88 183 HIS A C 1
ATOM 1450 O O . HIS A 1 183 ? 30.336 0.386 -31.745 1.00 96.88 183 HIS A O 1
ATOM 1456 N N . GLN A 1 184 ? 30.987 -1.744 -31.526 1.00 96.69 184 GLN A N 1
ATOM 1457 C CA . GLN A 1 184 ? 30.668 -2.104 -32.915 1.00 96.69 184 GLN A CA 1
ATOM 1458 C C . GLN A 1 184 ? 29.175 -1.967 -33.244 1.00 96.69 184 GLN A C 1
ATOM 1460 O O . GLN A 1 184 ? 28.809 -1.563 -34.355 1.00 96.69 184 GLN A O 1
ATOM 1465 N N . ARG A 1 185 ? 28.288 -2.270 -32.290 1.00 96.75 185 ARG A N 1
ATOM 1466 C CA . ARG A 1 185 ? 26.838 -2.083 -32.451 1.00 96.75 185 ARG A CA 1
ATOM 1467 C C . ARG A 1 185 ? 26.467 -0.607 -32.570 1.00 96.75 185 ARG A C 1
ATOM 1469 O O . ARG A 1 185 ? 25.623 -0.282 -33.409 1.00 96.75 185 ARG A O 1
ATOM 1476 N N . ILE A 1 186 ? 27.112 0.273 -31.803 1.00 97.25 186 ILE A N 1
ATOM 1477 C CA . ILE A 1 186 ? 26.912 1.726 -31.889 1.00 97.25 186 ILE A CA 1
ATOM 1478 C C . ILE A 1 186 ? 27.391 2.242 -33.251 1.00 97.25 186 ILE A C 1
ATOM 1480 O O . ILE A 1 186 ? 26.619 2.901 -33.945 1.00 97.25 186 ILE A O 1
ATOM 1484 N N . LEU A 1 187 ? 28.594 1.862 -33.701 1.00 97.12 187 LEU A N 1
ATOM 1485 C CA . LEU A 1 187 ? 29.112 2.224 -35.033 1.00 97.12 187 LEU A CA 1
ATOM 1486 C C . LEU A 1 187 ? 28.179 1.762 -36.163 1.00 97.12 187 LEU A C 1
ATOM 1488 O O . LEU A 1 187 ? 27.871 2.504 -37.102 1.00 97.12 187 LEU A O 1
ATOM 1492 N N . SER A 1 188 ? 27.668 0.536 -36.052 1.00 97.06 188 SER A N 1
ATOM 1493 C CA . SER A 1 188 ? 26.711 -0.022 -37.011 1.00 97.06 188 SER A CA 1
ATOM 1494 C C . SER A 1 188 ? 25.380 0.737 -36.995 1.00 97.06 188 SER A C 1
ATOM 1496 O O . SER A 1 188 ? 24.764 0.956 -38.040 1.00 97.06 188 SER A O 1
ATOM 1498 N N . ALA A 1 189 ? 24.907 1.152 -35.818 1.00 96.25 189 ALA A N 1
ATOM 1499 C CA . ALA A 1 189 ? 23.704 1.965 -35.678 1.00 96.25 189 ALA A CA 1
ATOM 1500 C C . ALA A 1 189 ? 23.889 3.377 -36.254 1.00 96.25 189 ALA A C 1
ATOM 1502 O O . ALA A 1 189 ? 23.014 3.827 -36.993 1.00 96.25 189 ALA A O 1
ATOM 1503 N N . GLN A 1 190 ? 25.031 4.022 -36.008 1.00 97.50 190 GLN A N 1
ATOM 1504 C CA . GLN A 1 190 ? 25.382 5.321 -36.587 1.00 97.50 190 GLN A CA 1
ATOM 1505 C C . GLN A 1 190 ? 25.429 5.240 -38.118 1.00 97.50 190 GLN A C 1
ATOM 1507 O O . GLN A 1 190 ? 24.824 6.060 -38.805 1.00 97.50 190 GLN A O 1
ATOM 1512 N N . THR A 1 191 ? 26.064 4.201 -38.667 1.00 97.75 191 THR A N 1
ATOM 1513 C CA . THR A 1 191 ? 26.122 3.966 -40.120 1.00 97.75 191 THR A CA 1
ATOM 1514 C C . THR A 1 191 ? 24.724 3.810 -40.720 1.00 97.75 191 THR A C 1
ATOM 1516 O O . THR A 1 191 ? 24.404 4.440 -41.730 1.00 97.75 191 THR A O 1
ATOM 1519 N N . ARG A 1 192 ? 23.852 3.013 -40.084 1.00 96.75 192 ARG A N 1
ATOM 1520 C CA . ARG A 1 192 ? 22.451 2.868 -40.516 1.00 96.75 192 ARG A CA 1
ATOM 1521 C C . ARG A 1 192 ? 21.688 4.187 -40.437 1.00 96.75 192 ARG A C 1
ATOM 1523 O O . ARG A 1 192 ? 20.918 4.489 -41.344 1.00 96.75 192 ARG A O 1
ATOM 1530 N N . TRP A 1 193 ? 21.909 4.977 -39.388 1.00 95.94 193 TRP A N 1
ATOM 1531 C CA . TRP A 1 193 ? 21.300 6.296 -39.258 1.00 95.94 193 TRP A CA 1
ATOM 1532 C C . TRP A 1 193 ? 21.736 7.229 -40.392 1.00 95.94 193 TRP A C 1
ATOM 1534 O O . TRP A 1 193 ? 20.877 7.829 -41.027 1.00 95.94 193 TRP A O 1
ATOM 1544 N N . GLN A 1 194 ? 23.031 7.273 -40.726 1.00 96.62 194 GLN A N 1
ATOM 1545 C CA . GLN A 1 194 ? 23.544 8.071 -41.847 1.00 96.62 194 GLN A CA 1
ATOM 1546 C C . GLN A 1 194 ? 22.913 7.653 -43.185 1.00 96.62 194 GLN A C 1
ATOM 1548 O O . GLN A 1 194 ? 22.499 8.505 -43.969 1.00 96.62 194 GLN A O 1
ATOM 1553 N N . GLN A 1 195 ? 22.758 6.347 -43.426 1.00 97.00 195 GLN A N 1
ATOM 1554 C CA . GLN A 1 195 ? 22.092 5.827 -44.629 1.00 97.00 195 GLN A CA 1
ATOM 1555 C C . GLN A 1 195 ? 20.602 6.201 -44.699 1.00 97.00 195 GLN A C 1
ATOM 1557 O O . GLN A 1 195 ? 20.065 6.395 -45.786 1.00 97.00 195 GLN A O 1
ATOM 1562 N N . GLN A 1 196 ? 19.931 6.303 -43.550 1.00 96.69 196 GLN A N 1
ATOM 1563 C CA . GLN A 1 196 ? 18.498 6.601 -43.445 1.00 96.69 196 GLN A CA 1
ATOM 1564 C C . GLN A 1 196 ? 18.201 8.073 -43.120 1.00 96.69 196 GLN A C 1
ATOM 1566 O O . GLN A 1 196 ? 17.039 8.430 -42.925 1.00 96.69 196 GLN A O 1
ATOM 1571 N N . LYS A 1 197 ? 19.226 8.932 -43.065 1.00 96.25 197 LYS A N 1
ATOM 1572 C CA . LYS A 1 197 ? 19.156 10.292 -42.509 1.00 96.25 197 LYS A CA 1
ATOM 1573 C C . LYS A 1 197 ? 18.018 11.118 -43.108 1.00 96.25 197 LYS A C 1
ATOM 1575 O O . LYS A 1 197 ? 17.221 11.677 -42.363 1.00 96.25 197 LYS A O 1
ATOM 1580 N N . LEU A 1 198 ? 17.889 11.126 -44.438 1.00 96.00 198 LEU A N 1
ATOM 1581 C CA . LEU A 1 198 ? 16.829 11.862 -45.141 1.00 96.00 198 LEU A CA 1
ATOM 1582 C C . LEU A 1 198 ? 15.423 11.361 -44.776 1.00 96.00 198 LEU A C 1
ATOM 1584 O O . LEU A 1 198 ? 14.577 12.160 -44.390 1.00 96.00 198 LEU A O 1
ATOM 1588 N N . SER A 1 199 ? 15.200 10.043 -44.808 1.00 96.62 199 SER A N 1
ATOM 1589 C CA . SER A 1 199 ? 13.912 9.438 -44.432 1.00 96.62 199 SER A CA 1
ATOM 1590 C C . SER A 1 199 ? 13.536 9.759 -42.984 1.00 96.62 199 SER A C 1
ATOM 1592 O O . SER A 1 199 ? 12.384 10.061 -42.693 1.00 96.62 199 SER A O 1
ATOM 1594 N N . ARG A 1 200 ? 14.509 9.730 -42.063 1.00 95.44 200 ARG A N 1
ATOM 1595 C CA . ARG A 1 200 ? 14.282 10.054 -40.646 1.00 95.44 200 ARG A CA 1
ATOM 1596 C C . ARG A 1 200 ? 13.941 11.524 -40.425 1.00 95.44 200 ARG A C 1
ATOM 1598 O O . ARG A 1 200 ? 13.086 11.820 -39.597 1.00 95.44 200 ARG A O 1
ATOM 1605 N N . ILE A 1 201 ? 14.579 12.428 -41.169 1.00 96.19 201 ILE A N 1
ATOM 1606 C CA . ILE A 1 201 ? 14.237 13.856 -41.163 1.00 96.19 201 ILE A CA 1
ATOM 1607 C C . ILE A 1 201 ? 12.793 14.045 -41.644 1.00 96.19 201 ILE A C 1
ATOM 1609 O O . ILE A 1 201 ? 12.021 14.746 -40.997 1.00 96.19 201 ILE A O 1
ATOM 1613 N N . GLU A 1 202 ? 12.399 13.400 -42.743 1.00 95.88 202 GLU A N 1
ATOM 1614 C CA . GLU A 1 202 ? 11.033 13.500 -43.271 1.00 95.88 202 GLU A CA 1
ATOM 1615 C C . GLU A 1 202 ? 9.981 12.968 -42.286 1.00 95.88 202 GLU A C 1
ATOM 1617 O O . GLU A 1 202 ? 8.982 13.648 -42.047 1.00 95.88 202 GLU A O 1
ATOM 1622 N N . GLU A 1 203 ? 10.223 11.807 -41.664 1.00 94.31 203 GLU A N 1
ATOM 1623 C CA . GLU A 1 203 ? 9.366 11.241 -40.610 1.00 94.31 203 GLU A CA 1
ATOM 1624 C C . GLU A 1 203 ? 9.200 12.208 -39.428 1.00 94.31 203 GLU A C 1
ATOM 1626 O O . GLU A 1 203 ? 8.080 12.466 -38.979 1.00 94.31 203 GLU A O 1
ATOM 1631 N N . HIS A 1 204 ? 10.308 12.774 -38.941 1.00 92.31 204 HIS A N 1
ATOM 1632 C CA . HIS A 1 204 ? 10.313 13.719 -37.823 1.00 92.31 204 HIS A CA 1
ATOM 1633 C C . HIS A 1 204 ? 9.515 14.989 -38.142 1.00 92.31 204 HIS A C 1
ATOM 1635 O O . HIS A 1 204 ? 8.613 15.371 -37.395 1.00 92.31 204 HIS A O 1
ATOM 1641 N N . LEU A 1 205 ? 9.769 15.606 -39.297 1.00 93.50 205 LEU A N 1
ATOM 1642 C CA . LEU A 1 205 ? 9.061 16.812 -39.731 1.00 93.50 205 LEU A CA 1
ATOM 1643 C C . LEU A 1 205 ? 7.567 16.556 -39.973 1.00 93.50 205 LEU A C 1
ATOM 1645 O O . 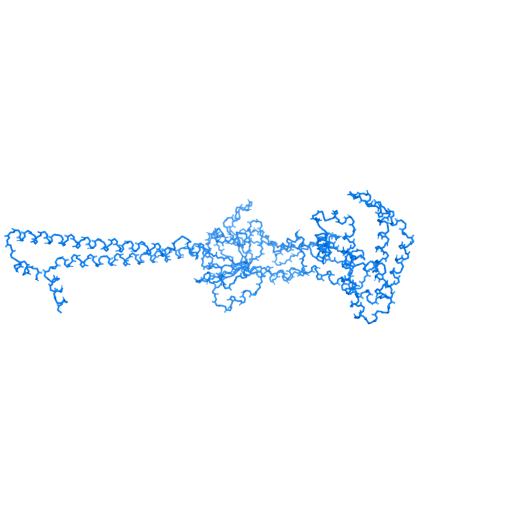LEU A 1 205 ? 6.737 17.428 -39.694 1.00 93.50 205 LEU A O 1
ATOM 1649 N N . ALA A 1 206 ? 7.204 15.368 -40.465 1.00 92.81 206 ALA A N 1
ATOM 1650 C CA . ALA A 1 206 ? 5.811 14.968 -40.628 1.00 92.81 206 ALA A CA 1
ATOM 1651 C C . ALA A 1 206 ? 5.093 14.846 -39.274 1.00 92.81 206 ALA A C 1
ATOM 1653 O O . ALA A 1 206 ? 3.965 15.322 -39.146 1.00 92.81 206 ALA A O 1
ATOM 1654 N N . LEU A 1 207 ? 5.744 14.272 -38.256 1.00 89.50 207 LEU A N 1
ATOM 1655 C CA . LEU A 1 207 ? 5.204 14.196 -36.893 1.00 89.50 207 LEU A CA 1
ATOM 1656 C C . LEU A 1 207 ? 5.046 15.582 -36.256 1.00 89.50 207 LEU A C 1
ATOM 1658 O O . LEU A 1 207 ? 4.032 15.844 -35.608 1.00 89.50 207 LEU A O 1
ATOM 1662 N N . LEU A 1 208 ? 6.011 16.482 -36.460 1.00 89.00 208 LEU A N 1
ATOM 1663 C CA . LEU A 1 208 ? 5.929 17.858 -35.965 1.00 89.00 208 LEU A CA 1
ATOM 1664 C C . LEU A 1 208 ? 4.800 18.651 -36.620 1.00 89.00 208 LEU A C 1
ATOM 1666 O O . LEU A 1 208 ? 4.077 19.364 -35.931 1.00 89.00 208 LEU A O 1
ATOM 1670 N N . SER A 1 209 ? 4.593 18.471 -37.926 1.00 89.50 209 SER A N 1
ATOM 1671 C CA . SER A 1 209 ? 3.530 19.153 -38.679 1.00 89.50 209 SER A CA 1
ATOM 1672 C C . SER A 1 209 ? 2.115 18.766 -38.222 1.00 89.50 209 SER A C 1
ATOM 1674 O O . SER A 1 209 ? 1.159 19.476 -38.520 1.00 89.50 209 SER A O 1
ATOM 1676 N N . GLN A 1 210 ? 1.963 17.649 -37.500 1.00 90.69 210 GLN A N 1
ATOM 1677 C CA . GLN A 1 210 ? 0.689 17.223 -36.903 1.00 90.69 210 GLN A CA 1
ATOM 1678 C C . GLN A 1 210 ? 0.404 17.890 -35.548 1.00 90.69 210 GLN A C 1
ATOM 1680 O O . GLN A 1 210 ? -0.694 17.741 -35.011 1.00 90.69 210 GLN A O 1
ATOM 1685 N N . ARG A 1 211 ? 1.378 18.599 -34.966 1.00 85.94 211 ARG A N 1
ATOM 1686 C CA . ARG A 1 211 ? 1.251 19.261 -33.663 1.00 85.94 211 ARG A CA 1
ATOM 1687 C C . ARG A 1 211 ? 0.965 20.756 -33.842 1.00 85.94 211 ARG A C 1
ATOM 1689 O O . ARG A 1 211 ? 1.381 21.340 -34.839 1.00 85.94 211 ARG A O 1
ATOM 1696 N N . PRO A 1 212 ? 0.297 21.413 -32.877 1.00 86.50 212 PRO A N 1
ATOM 1697 C CA . PRO A 1 212 ? 0.009 22.847 -32.930 1.00 86.50 212 PRO A CA 1
ATOM 1698 C C . PRO A 1 212 ? 1.251 23.691 -32.576 1.00 86.50 212 PRO A C 1
ATOM 1700 O O . PRO A 1 212 ? 1.216 24.506 -31.659 1.00 86.50 212 PRO A O 1
ATOM 1703 N N . VAL A 1 213 ? 2.370 23.471 -33.274 1.00 84.75 213 VAL A N 1
ATOM 1704 C CA . VAL A 1 213 ? 3.646 24.172 -33.068 1.00 84.75 213 VAL A CA 1
ATOM 1705 C C . VAL A 1 213 ? 4.064 24.839 -34.369 1.00 84.75 213 VAL A C 1
ATOM 1707 O O . VAL A 1 213 ? 4.085 24.203 -35.419 1.00 84.75 213 VAL A O 1
ATOM 1710 N N . VAL A 1 214 ? 4.432 26.117 -34.298 1.00 85.94 214 VAL A N 1
ATOM 1711 C CA . VAL A 1 214 ? 5.091 26.817 -35.407 1.00 85.94 214 VAL A CA 1
ATOM 1712 C C . VAL A 1 214 ? 6.595 26.602 -35.269 1.00 85.94 214 VAL A C 1
ATOM 1714 O O . VAL A 1 214 ? 7.154 26.896 -34.214 1.00 85.94 214 VAL A O 1
ATOM 1717 N N . PHE A 1 215 ? 7.244 26.092 -36.313 1.00 88.38 215 PHE A N 1
ATOM 1718 C CA . PHE A 1 215 ? 8.688 25.860 -36.339 1.00 88.38 215 PHE A CA 1
ATOM 1719 C C . PHE A 1 215 ? 9.268 26.183 -37.721 1.00 88.38 215 PHE A C 1
ATOM 1721 O O . PHE A 1 215 ? 8.579 26.057 -38.737 1.00 88.38 215 PHE A O 1
ATOM 1728 N N . ASP A 1 216 ? 10.538 26.591 -37.761 1.00 93.31 216 ASP A N 1
ATOM 1729 C CA . ASP A 1 216 ? 11.285 26.718 -39.010 1.00 93.31 216 ASP A CA 1
ATOM 1730 C C . ASP A 1 216 ? 11.824 25.346 -39.433 1.00 93.31 216 ASP A C 1
ATOM 1732 O O . ASP A 1 216 ? 12.493 24.648 -38.670 1.00 93.31 216 ASP A O 1
ATOM 1736 N N . ARG A 1 217 ? 11.507 24.928 -40.661 1.00 93.25 217 ARG A N 1
ATOM 1737 C CA . ARG A 1 217 ? 11.833 23.581 -41.147 1.00 93.25 217 ARG A CA 1
ATOM 1738 C C . ARG A 1 217 ? 13.340 23.359 -41.301 1.00 93.25 217 ARG A C 1
ATOM 1740 O O . ARG A 1 217 ? 13.793 22.232 -41.096 1.00 93.25 217 ARG A O 1
ATOM 1747 N N . ALA A 1 218 ? 14.096 24.382 -41.699 1.00 94.62 218 ALA A N 1
ATOM 1748 C CA . ALA A 1 218 ? 15.536 24.267 -41.903 1.00 94.62 218 ALA A CA 1
ATOM 1749 C C . ALA A 1 218 ? 16.260 24.212 -40.553 1.00 94.62 218 ALA A C 1
ATOM 1751 O O . ALA A 1 218 ? 17.051 23.298 -40.324 1.00 94.62 218 ALA A O 1
ATOM 1752 N N . GLU A 1 219 ? 15.905 25.111 -39.634 1.00 92.81 219 GLU A N 1
ATOM 1753 C CA . GLU A 1 219 ? 16.448 25.135 -38.274 1.00 92.81 219 GLU A CA 1
ATOM 1754 C C . GLU A 1 219 ? 16.161 23.826 -37.523 1.00 92.81 219 GLU A C 1
ATOM 1756 O O . GLU A 1 219 ? 17.057 23.250 -36.902 1.00 92.81 219 GLU A O 1
ATOM 1761 N N . GLU A 1 220 ? 14.935 23.307 -37.639 1.00 92.69 220 GLU A N 1
ATOM 1762 C CA . GLU A 1 220 ? 14.539 22.049 -37.008 1.00 92.69 220 GLU A CA 1
ATOM 1763 C C . GLU A 1 220 ? 15.275 20.840 -37.595 1.00 92.69 220 GLU A C 1
ATOM 1765 O O . GLU A 1 220 ? 15.679 19.939 -36.858 1.00 92.69 220 GLU A O 1
ATOM 1770 N N . THR A 1 221 ? 15.489 20.824 -38.914 1.00 94.69 221 THR A N 1
ATOM 1771 C CA . THR A 1 221 ? 16.262 19.766 -39.581 1.00 94.69 221 THR A CA 1
ATOM 1772 C C . THR A 1 221 ? 17.700 19.752 -39.075 1.00 94.69 221 THR A C 1
ATOM 1774 O O . THR A 1 221 ? 18.194 18.703 -38.654 1.00 94.69 221 THR A O 1
ATOM 1777 N N . ASP A 1 222 ? 18.355 20.914 -39.070 1.00 94.69 222 ASP A N 1
ATOM 1778 C CA . ASP A 1 222 ? 19.729 21.054 -38.593 1.00 94.69 222 ASP A CA 1
ATOM 1779 C C . ASP A 1 222 ? 19.843 20.644 -37.128 1.00 94.69 222 ASP A C 1
ATOM 1781 O O . ASP A 1 222 ? 20.755 19.911 -36.744 1.00 94.69 222 ASP A O 1
ATOM 1785 N N . ARG A 1 223 ? 18.891 21.070 -36.298 1.00 92.88 223 ARG A N 1
ATOM 1786 C CA . ARG A 1 223 ? 18.849 20.688 -34.893 1.00 92.88 223 ARG A CA 1
ATOM 1787 C C . ARG A 1 223 ? 18.686 19.181 -34.713 1.00 92.88 223 ARG A C 1
ATOM 1789 O O . ARG A 1 223 ? 19.469 18.587 -33.976 1.00 92.88 223 ARG A O 1
ATOM 1796 N N . PHE A 1 224 ? 17.712 18.561 -35.378 1.00 92.75 224 PHE A N 1
ATOM 1797 C CA . PHE A 1 224 ? 17.466 17.120 -35.290 1.00 92.75 224 PHE A CA 1
ATOM 1798 C C . PHE A 1 224 ? 18.707 16.312 -35.691 1.00 92.75 224 PHE A C 1
ATOM 1800 O O . PHE A 1 224 ? 19.078 15.356 -35.006 1.00 92.75 224 PHE A O 1
ATOM 1807 N N . VAL A 1 225 ? 19.383 16.720 -36.768 1.00 95.25 225 VAL A N 1
ATOM 1808 C CA . VAL A 1 225 ? 20.642 16.116 -37.222 1.00 95.25 225 VAL A CA 1
ATOM 1809 C C . VAL A 1 225 ? 21.732 16.259 -36.164 1.00 95.25 225 VAL A C 1
ATOM 1811 O O . VAL A 1 225 ? 22.286 15.243 -35.745 1.00 95.25 225 VAL A O 1
ATOM 1814 N N . ARG A 1 226 ? 21.986 17.485 -35.683 1.00 94.94 226 ARG A N 1
ATOM 1815 C CA . ARG A 1 226 ? 23.009 17.751 -34.659 1.00 94.94 226 ARG A CA 1
ATOM 1816 C C . ARG A 1 226 ? 22.771 16.947 -33.384 1.00 94.94 226 ARG A C 1
ATOM 1818 O O . ARG A 1 226 ? 23.719 16.409 -32.828 1.00 94.94 226 ARG A O 1
ATOM 1825 N N . LEU A 1 227 ? 21.524 16.848 -32.923 1.00 91.88 227 LEU A N 1
ATOM 1826 C CA . LEU A 1 227 ? 21.178 16.103 -31.709 1.00 91.88 227 LEU A CA 1
ATOM 1827 C C . LEU A 1 227 ? 21.447 14.603 -31.856 1.00 91.88 227 LEU A C 1
ATOM 1829 O O . LEU A 1 227 ? 22.020 13.992 -30.955 1.00 91.88 227 LEU A O 1
ATOM 1833 N N . ASN A 1 228 ? 21.070 14.004 -32.989 1.00 93.25 228 ASN A N 1
ATOM 1834 C CA . ASN A 1 228 ? 21.323 12.585 -33.236 1.00 93.25 228 ASN A CA 1
ATOM 1835 C C . ASN A 1 228 ? 22.819 12.289 -33.415 1.00 93.25 228 ASN A C 1
ATOM 1837 O O . ASN A 1 228 ? 23.302 11.315 -32.844 1.00 93.25 228 ASN A O 1
ATOM 1841 N N . GLU A 1 229 ? 23.558 13.130 -34.145 1.00 94.81 229 GLU A N 1
ATOM 1842 C CA . GLU A 1 229 ? 25.016 12.990 -34.294 1.00 94.81 229 GLU A CA 1
ATOM 1843 C C . GLU A 1 229 ? 25.710 13.113 -32.936 1.00 94.81 229 GLU A C 1
ATOM 1845 O O . GLU A 1 229 ? 26.423 12.197 -32.536 1.00 94.81 229 GLU A O 1
ATOM 1850 N N . ALA A 1 230 ? 25.372 14.137 -32.147 1.00 93.88 230 ALA A N 1
ATOM 1851 C CA . ALA A 1 230 ? 25.932 14.320 -30.812 1.00 93.88 230 ALA A CA 1
ATOM 1852 C C . ALA A 1 230 ? 25.613 13.155 -29.856 1.00 93.88 230 ALA A C 1
ATOM 1854 O O . ALA A 1 230 ? 26.419 12.844 -28.981 1.00 93.88 230 ALA A O 1
ATOM 1855 N N . ARG A 1 231 ? 24.451 12.499 -29.990 1.00 93.69 231 ARG A N 1
ATOM 1856 C CA . ARG A 1 231 ? 24.124 11.286 -29.217 1.00 93.69 231 ARG A CA 1
ATOM 1857 C C . ARG A 1 231 ? 25.041 10.119 -29.583 1.00 93.69 231 ARG A C 1
ATOM 1859 O O . ARG A 1 231 ? 25.517 9.440 -28.677 1.00 93.69 231 ARG A O 1
ATOM 1866 N N . PHE A 1 232 ? 25.300 9.895 -30.873 1.00 96.06 232 PHE A N 1
ATOM 1867 C CA . PHE A 1 232 ? 26.255 8.872 -31.305 1.00 96.06 232 PHE A CA 1
ATOM 1868 C C . PHE A 1 232 ? 27.671 9.205 -30.857 1.00 96.06 232 PHE A C 1
ATOM 1870 O O . PHE A 1 232 ? 28.331 8.324 -30.324 1.00 96.06 232 PHE A O 1
ATOM 1877 N N . ASP A 1 233 ? 28.108 10.454 -31.001 1.00 95.69 233 ASP A N 1
ATOM 1878 C CA . ASP A 1 233 ? 29.459 10.871 -30.624 1.00 95.69 233 ASP A CA 1
ATOM 1879 C C . ASP A 1 233 ? 29.702 10.679 -29.124 1.00 95.69 233 ASP A C 1
ATOM 1881 O O . ASP A 1 233 ? 30.709 10.096 -28.736 1.00 95.69 233 ASP A O 1
ATOM 1885 N N . ARG A 1 234 ? 28.747 11.070 -28.265 1.00 94.94 234 ARG A N 1
ATOM 1886 C CA . ARG A 1 234 ? 28.839 10.818 -26.815 1.00 94.94 234 ARG A CA 1
ATOM 1887 C C . ARG A 1 234 ? 28.866 9.329 -26.489 1.00 94.94 234 ARG A C 1
ATOM 1889 O O . ARG A 1 234 ? 29.659 8.905 -25.654 1.00 94.94 234 ARG A O 1
ATOM 1896 N N . ALA A 1 235 ? 27.990 8.547 -27.122 1.00 95.50 235 ALA A N 1
ATOM 1897 C CA . ALA A 1 235 ? 27.946 7.109 -26.901 1.00 95.50 235 ALA A CA 1
ATOM 1898 C C . ALA A 1 235 ? 29.249 6.443 -27.360 1.00 95.50 235 ALA A C 1
ATOM 1900 O O . ALA A 1 235 ? 29.764 5.612 -26.635 1.00 95.50 235 ALA A O 1
ATOM 1901 N N . LEU A 1 236 ? 29.809 6.818 -28.513 1.00 96.12 236 LEU A N 1
ATOM 1902 C CA . LEU A 1 236 ? 31.072 6.279 -29.026 1.00 96.12 236 LEU A CA 1
ATOM 1903 C C . LEU A 1 236 ? 32.266 6.693 -28.168 1.00 96.12 236 LEU A C 1
ATOM 1905 O O . LEU A 1 236 ? 33.077 5.829 -27.851 1.00 96.12 236 LEU A O 1
ATOM 1909 N N . ALA A 1 237 ? 32.326 7.955 -27.729 1.00 95.12 237 ALA A N 1
ATOM 1910 C CA . ALA A 1 237 ? 33.380 8.470 -26.855 1.00 95.12 237 ALA A CA 1
ATOM 1911 C C . ALA A 1 237 ? 33.522 7.655 -25.561 1.00 95.12 237 ALA A C 1
ATOM 1913 O O . ALA A 1 237 ? 34.626 7.494 -25.046 1.00 95.12 237 ALA A O 1
ATOM 1914 N N . LEU A 1 238 ? 32.419 7.086 -25.056 1.00 95.81 238 LEU A N 1
ATOM 1915 C CA . LEU A 1 238 ? 32.457 6.179 -23.911 1.00 95.81 238 LEU A CA 1
ATOM 1916 C C . LEU A 1 238 ? 33.301 4.920 -24.189 1.00 95.81 238 LEU A C 1
ATOM 1918 O O . LEU A 1 238 ? 33.968 4.461 -23.269 1.00 95.81 238 LEU A O 1
ATOM 1922 N N . PHE A 1 239 ? 33.302 4.392 -25.422 1.00 95.12 239 PHE A N 1
ATOM 1923 C CA . PHE A 1 239 ? 33.916 3.109 -25.812 1.00 95.12 239 PHE A CA 1
ATOM 1924 C C . PHE A 1 239 ? 35.165 3.231 -26.717 1.00 95.12 239 PHE A C 1
ATOM 1926 O O . PHE A 1 239 ? 35.554 2.246 -27.351 1.00 95.12 239 PHE A O 1
ATOM 1933 N N . GLU A 1 240 ? 35.789 4.409 -26.825 1.00 86.00 240 GLU A N 1
ATOM 1934 C CA . GLU A 1 240 ? 36.929 4.639 -27.736 1.00 86.00 240 GLU A CA 1
ATOM 1935 C C . GLU A 1 240 ? 38.201 3.848 -27.371 1.00 86.00 240 GLU A C 1
ATOM 1937 O O . GLU A 1 240 ? 38.983 3.499 -28.258 1.00 86.00 240 GLU A O 1
ATOM 1942 N N . ASP A 1 241 ? 38.406 3.536 -26.089 1.00 84.44 241 ASP A N 1
ATOM 1943 C CA . ASP A 1 241 ? 39.522 2.724 -25.593 1.00 84.44 241 ASP A CA 1
ATOM 1944 C C . ASP A 1 241 ? 39.052 1.338 -25.100 1.00 84.44 241 ASP A C 1
ATOM 1946 O O . ASP A 1 241 ? 37.874 0.976 -25.179 1.00 84.44 241 ASP A O 1
ATOM 1950 N N . ASP A 1 242 ? 39.980 0.517 -24.597 1.00 82.88 242 ASP A N 1
ATOM 1951 C CA . ASP A 1 242 ? 39.650 -0.804 -24.048 1.00 82.88 242 ASP A CA 1
ATOM 1952 C C . ASP A 1 242 ? 38.843 -0.742 -22.735 1.00 82.88 242 ASP A C 1
ATOM 1954 O O . ASP A 1 242 ? 38.476 -1.786 -22.191 1.00 82.88 242 ASP A O 1
ATOM 1958 N N . GLY A 1 243 ? 38.550 0.457 -22.223 1.00 77.50 243 GLY A N 1
ATOM 1959 C CA . GLY A 1 243 ? 37.780 0.710 -21.014 1.00 77.50 243 GLY A CA 1
ATOM 1960 C C . GLY A 1 243 ? 38.470 0.293 -19.713 1.00 77.50 243 GLY A C 1
ATOM 1961 O O . GLY A 1 243 ? 37.898 0.510 -18.648 1.00 77.50 243 GLY A O 1
ATOM 1962 N N . GLY A 1 244 ? 39.666 -0.303 -19.773 1.00 92.44 244 GLY A N 1
ATOM 1963 C CA . GLY A 1 244 ? 40.352 -0.868 -18.615 1.00 92.44 244 GLY A CA 1
ATOM 1964 C C . GLY A 1 244 ? 39.639 -2.080 -17.999 1.00 92.44 244 GLY A C 1
ATOM 1965 O O . GLY A 1 244 ? 39.073 -2.936 -18.686 1.00 92.44 244 GLY A O 1
ATOM 1966 N N . SER A 1 245 ? 39.712 -2.177 -16.675 1.00 96.00 245 SER A N 1
ATOM 1967 C CA . SER A 1 245 ? 39.075 -3.211 -15.858 1.00 96.00 245 SER A CA 1
ATOM 1968 C C . SER A 1 245 ? 37.545 -3.091 -15.833 1.00 96.00 245 SER A C 1
ATOM 1970 O O . SER A 1 245 ? 36.976 -2.040 -16.111 1.00 96.00 245 SER A O 1
ATOM 1972 N N . LEU A 1 246 ? 36.852 -4.167 -15.435 1.00 95.62 246 LEU A N 1
ATOM 1973 C CA . LEU A 1 246 ? 35.386 -4.166 -15.301 1.00 95.62 246 LEU A CA 1
ATOM 1974 C C . LEU A 1 246 ? 34.883 -3.020 -14.404 1.00 95.62 246 LEU A C 1
ATOM 1976 O O . LEU A 1 246 ? 33.893 -2.376 -14.735 1.00 95.62 246 LEU A O 1
ATOM 1980 N N . SER A 1 247 ? 35.573 -2.753 -13.294 1.00 96.50 247 SER A N 1
ATOM 1981 C CA . SER A 1 247 ? 35.208 -1.679 -12.366 1.00 96.50 247 SER A CA 1
ATOM 1982 C C . SER A 1 247 ? 35.356 -0.292 -12.995 1.00 96.50 247 SER A C 1
ATOM 1984 O O . SER A 1 247 ? 34.468 0.537 -12.830 1.00 96.50 247 SER A O 1
ATOM 1986 N N . GLU A 1 248 ? 36.431 -0.054 -13.753 1.00 96.50 248 GLU A N 1
ATOM 1987 C CA . GLU A 1 248 ? 36.650 1.220 -14.458 1.00 96.50 248 GLU A CA 1
ATOM 1988 C C . GLU A 1 248 ? 35.593 1.444 -15.546 1.00 96.50 248 GLU A C 1
ATOM 1990 O O . GLU A 1 248 ? 35.062 2.546 -15.683 1.00 96.50 248 GLU A O 1
ATOM 1995 N N . ARG A 1 249 ? 35.215 0.391 -16.281 1.00 97.62 249 ARG A N 1
ATOM 1996 C CA . ARG A 1 249 ? 34.121 0.451 -17.265 1.00 97.62 249 ARG A CA 1
ATOM 1997 C C . ARG A 1 249 ? 32.780 0.787 -16.617 1.00 97.62 249 ARG A C 1
ATOM 1999 O O . ARG A 1 249 ? 32.057 1.631 -17.138 1.00 97.62 249 ARG A O 1
ATOM 2006 N N . LEU A 1 250 ? 32.455 0.156 -15.487 1.00 97.12 250 LEU A N 1
ATOM 2007 C CA . LEU A 1 250 ? 31.223 0.434 -14.742 1.00 97.12 250 LEU A CA 1
ATOM 2008 C C . LEU A 1 250 ? 31.183 1.877 -14.223 1.00 97.12 250 LEU A C 1
ATOM 2010 O O . LEU A 1 250 ? 30.168 2.548 -14.380 1.00 97.12 250 LEU A O 1
ATOM 2014 N N . GLU A 1 251 ? 32.291 2.384 -13.679 1.00 96.44 251 GLU A N 1
ATOM 2015 C CA . GLU A 1 251 ? 32.393 3.780 -13.233 1.00 96.44 251 GLU A CA 1
ATOM 2016 C C . GLU A 1 251 ? 32.196 4.767 -14.396 1.00 96.44 251 GLU A C 1
ATOM 2018 O O . GLU A 1 251 ? 31.512 5.785 -14.262 1.00 96.44 251 GLU A O 1
ATOM 2023 N N . ARG A 1 252 ? 32.755 4.466 -15.573 1.00 96.44 252 ARG A N 1
ATOM 2024 C CA . ARG A 1 252 ? 32.544 5.275 -16.782 1.00 96.44 252 ARG A CA 1
ATOM 2025 C C . ARG A 1 252 ? 31.085 5.268 -17.235 1.00 96.44 252 ARG A C 1
ATOM 2027 O O . ARG A 1 252 ? 30.571 6.328 -17.581 1.00 96.44 252 ARG A O 1
ATOM 2034 N N . ILE A 1 253 ? 30.419 4.112 -17.204 1.00 97.25 253 ILE A N 1
ATOM 2035 C CA . ILE A 1 253 ? 28.989 3.991 -17.523 1.00 97.25 253 ILE A CA 1
ATOM 2036 C C . ILE A 1 253 ? 28.143 4.805 -16.531 1.00 97.25 253 ILE A C 1
ATOM 2038 O O . ILE A 1 253 ? 27.279 5.569 -16.950 1.00 97.25 253 ILE A O 1
ATOM 2042 N N . GLU A 1 254 ? 28.431 4.732 -15.230 1.00 95.50 254 GLU A N 1
ATOM 2043 C CA . GLU A 1 254 ? 27.719 5.527 -14.221 1.00 95.50 254 GLU A CA 1
ATOM 2044 C C . GLU A 1 254 ? 27.884 7.038 -14.464 1.00 95.50 254 GLU A C 1
ATOM 2046 O O . GLU A 1 254 ? 26.916 7.806 -14.436 1.00 95.50 254 GLU A O 1
ATOM 2051 N N . ASN A 1 255 ? 29.112 7.479 -14.751 1.00 95.56 255 ASN A N 1
ATOM 2052 C CA . ASN A 1 255 ? 29.388 8.873 -15.088 1.00 95.56 255 ASN A CA 1
ATOM 2053 C C . ASN A 1 255 ? 28.679 9.300 -16.381 1.00 95.56 255 ASN A C 1
ATOM 2055 O O . ASN A 1 255 ? 28.171 10.422 -16.450 1.00 95.56 255 ASN A O 1
ATOM 2059 N N . PHE A 1 256 ? 28.597 8.408 -17.373 1.00 96.25 256 PHE A N 1
ATOM 2060 C CA . PHE A 1 256 ? 27.828 8.637 -18.590 1.00 96.25 256 PHE A CA 1
ATOM 2061 C C . PHE A 1 256 ? 26.342 8.841 -18.281 1.00 96.25 256 PHE A C 1
ATOM 2063 O O . PHE A 1 256 ? 25.789 9.844 -18.720 1.00 96.25 256 PHE A O 1
ATOM 2070 N N . HIS A 1 257 ? 25.709 7.980 -17.474 1.00 94.62 257 HIS A N 1
ATOM 2071 C CA . HIS A 1 257 ? 24.289 8.112 -17.100 1.00 94.62 257 HIS A CA 1
ATOM 2072 C C . HIS A 1 257 ? 23.980 9.466 -16.448 1.00 94.62 257 HIS A C 1
ATOM 2074 O O . HIS A 1 257 ? 22.974 10.117 -16.758 1.00 94.62 257 HIS A O 1
ATOM 2080 N N . ARG A 1 258 ? 24.882 9.935 -15.575 1.00 91.19 258 ARG A N 1
ATOM 2081 C CA . ARG A 1 258 ? 24.762 11.240 -14.908 1.00 91.19 258 ARG A CA 1
ATOM 2082 C C . ARG A 1 258 ? 24.810 12.397 -15.909 1.00 91.19 258 ARG A C 1
ATOM 2084 O O . ARG A 1 258 ? 23.985 13.303 -15.836 1.00 91.19 258 ARG A O 1
ATOM 2091 N N . GLN A 1 259 ? 25.754 12.361 -16.849 1.00 94.31 259 GLN A N 1
ATOM 2092 C CA . GLN A 1 259 ? 25.893 13.389 -17.888 1.00 94.31 259 GLN A CA 1
ATOM 2093 C C . GLN A 1 259 ? 24.761 13.325 -18.918 1.00 94.31 259 GLN A C 1
ATOM 2095 O O . GLN A 1 259 ? 24.275 14.352 -19.387 1.00 94.31 259 GLN A O 1
ATOM 2100 N N . GLU A 1 260 ? 24.320 12.120 -19.267 1.00 92.81 260 GLU A N 1
ATOM 2101 C CA . GLU A 1 260 ? 23.259 11.890 -20.236 1.00 92.81 260 GLU A CA 1
ATOM 2102 C C . GLU A 1 260 ? 21.939 12.503 -19.779 1.00 92.81 260 GLU A C 1
ATOM 2104 O O . GLU A 1 260 ? 21.260 13.131 -20.588 1.00 92.81 260 GLU A O 1
ATOM 2109 N N . THR A 1 261 ? 21.605 12.385 -18.494 1.00 91.50 261 THR A N 1
ATOM 2110 C CA . THR A 1 261 ? 20.385 12.985 -17.940 1.00 91.50 261 THR A CA 1
ATOM 2111 C C . THR A 1 261 ? 20.373 14.502 -18.145 1.00 91.50 261 THR A C 1
ATOM 2113 O O . THR A 1 261 ? 19.391 15.039 -18.653 1.00 91.50 261 THR A O 1
ATOM 2116 N N . GLU A 1 262 ? 21.478 15.191 -17.846 1.00 92.88 262 GLU A N 1
ATOM 2117 C CA . GLU A 1 262 ? 21.611 16.637 -18.085 1.00 92.88 262 GLU A CA 1
ATOM 2118 C C . GLU A 1 262 ? 21.491 16.980 -19.575 1.00 92.88 262 GLU A C 1
ATOM 2120 O O . GLU A 1 262 ? 20.758 17.891 -19.958 1.00 92.88 262 GLU A O 1
ATOM 2125 N N . HIS A 1 263 ? 22.136 16.206 -20.451 1.00 93.00 263 HIS A N 1
ATOM 2126 C CA . HIS A 1 263 ? 22.019 16.407 -21.896 1.00 93.00 263 HIS A CA 1
ATOM 2127 C C . HIS A 1 263 ? 20.598 16.184 -22.425 1.00 93.00 263 HIS A C 1
ATOM 2129 O O . HIS A 1 263 ? 20.168 16.915 -23.316 1.00 93.00 263 HIS A O 1
ATOM 2135 N N . LEU A 1 264 ? 19.868 15.199 -21.897 1.00 92.00 264 LEU A N 1
ATOM 2136 C CA . LEU A 1 264 ? 18.468 14.959 -22.244 1.00 92.00 264 LEU A CA 1
ATOM 2137 C C . LEU A 1 264 ? 17.576 16.105 -21.765 1.00 92.00 264 LEU A C 1
ATOM 2139 O O . LEU A 1 264 ? 16.670 16.498 -22.497 1.00 92.00 264 LEU A O 1
ATOM 2143 N N . ILE A 1 265 ? 17.854 16.674 -20.589 1.00 93.44 265 ILE A N 1
ATOM 2144 C CA . ILE A 1 265 ? 17.159 17.869 -20.103 1.00 93.44 265 ILE A CA 1
ATOM 2145 C C . ILE A 1 265 ? 17.380 19.033 -21.074 1.00 93.44 265 ILE A C 1
ATOM 2147 O O . ILE A 1 265 ? 16.401 19.619 -21.526 1.00 93.44 265 ILE A O 1
ATOM 2151 N N . GLU A 1 266 ? 18.628 19.340 -21.444 1.00 93.12 266 GLU A N 1
ATOM 2152 C CA . GLU A 1 266 ? 18.927 20.411 -22.411 1.00 93.12 266 GLU A CA 1
ATOM 2153 C C . GLU A 1 266 ? 18.254 20.170 -23.765 1.00 93.12 266 GLU A C 1
ATOM 2155 O O . GLU A 1 266 ? 17.660 21.075 -24.353 1.00 93.12 266 GLU A O 1
ATOM 2160 N N . GLU A 1 267 ? 18.310 18.931 -24.254 1.00 91.06 267 GLU A N 1
ATOM 2161 C CA . GLU A 1 267 ? 17.681 18.549 -25.509 1.00 91.06 267 GLU A CA 1
ATOM 2162 C C . GLU A 1 267 ? 16.166 18.773 -25.457 1.00 91.06 267 GLU A C 1
ATOM 2164 O O . GLU A 1 267 ? 15.610 19.417 -26.348 1.00 91.06 267 GLU A O 1
ATOM 2169 N N . MET A 1 268 ? 15.503 18.314 -24.393 1.00 92.69 268 MET A N 1
ATOM 2170 C CA . MET A 1 268 ? 14.067 18.498 -24.210 1.00 92.69 268 MET A CA 1
ATOM 2171 C C . MET A 1 268 ? 13.698 19.970 -24.000 1.00 92.69 268 MET A C 1
ATOM 2173 O O . MET A 1 268 ? 12.698 20.407 -24.558 1.00 92.69 268 MET A O 1
ATOM 2177 N N . VAL A 1 269 ? 14.488 20.761 -23.270 1.00 91.94 269 VAL A N 1
ATOM 2178 C CA . VAL A 1 269 ? 14.259 22.212 -23.121 1.00 91.94 269 VAL A CA 1
ATOM 2179 C C . VAL A 1 269 ? 14.347 22.915 -24.477 1.00 91.94 269 VAL A C 1
ATOM 2181 O O . VAL A 1 269 ? 13.543 23.804 -24.762 1.00 91.94 269 VAL A O 1
ATOM 2184 N N . SER A 1 270 ? 15.284 22.490 -25.329 1.00 86.62 270 SER A N 1
ATOM 2185 C CA . SER A 1 270 ? 15.442 23.033 -26.678 1.00 86.62 270 SER A CA 1
ATOM 2186 C C . SER A 1 270 ? 14.340 22.583 -27.648 1.00 86.62 270 SER A C 1
ATOM 2188 O O . SER A 1 270 ? 14.090 23.276 -28.633 1.00 86.62 270 SER A O 1
ATOM 2190 N N . ASP A 1 271 ? 13.657 21.459 -27.386 1.00 86.38 271 ASP A N 1
ATOM 2191 C CA . ASP A 1 271 ? 12.574 20.925 -28.218 1.00 86.38 271 ASP A CA 1
ATOM 2192 C C . ASP A 1 271 ? 11.283 21.768 -28.119 1.00 86.38 271 ASP A C 1
ATOM 2194 O O . ASP A 1 271 ? 10.644 21.771 -27.062 1.00 86.38 271 ASP A O 1
ATOM 2198 N N . PRO A 1 272 ? 10.807 22.440 -29.198 1.00 81.12 272 PRO A N 1
ATOM 2199 C CA . PRO A 1 272 ? 9.579 23.219 -29.149 1.00 81.12 272 PRO A CA 1
ATOM 2200 C C . PRO A 1 272 ? 8.360 22.344 -28.847 1.00 81.12 272 PRO A C 1
ATOM 2202 O O . PRO A 1 272 ? 7.334 22.875 -28.422 1.00 81.12 272 PRO A O 1
ATOM 2205 N N . THR A 1 273 ? 8.446 21.015 -29.003 1.00 84.12 273 THR A N 1
ATOM 2206 C CA . THR A 1 273 ? 7.346 20.134 -28.600 1.00 84.12 273 THR A CA 1
ATOM 2207 C C . THR A 1 273 ? 7.285 19.827 -27.113 1.00 84.12 273 THR A C 1
ATOM 2209 O O . THR A 1 273 ? 6.209 19.469 -26.634 1.00 84.12 273 THR A O 1
ATOM 2212 N N . SER A 1 274 ? 8.371 19.998 -26.358 1.00 85.75 274 SER A N 1
ATOM 2213 C CA . SER A 1 274 ? 8.361 19.740 -24.914 1.00 85.75 274 SER A CA 1
ATOM 2214 C C . SER A 1 274 ? 7.419 20.684 -24.179 1.00 85.75 274 SER A C 1
ATOM 2216 O O . SER A 1 274 ? 6.720 20.258 -23.267 1.00 85.75 274 SER A O 1
ATOM 2218 N N . ARG A 1 275 ? 7.285 21.938 -24.633 1.00 82.50 275 ARG A N 1
ATOM 2219 C CA . ARG A 1 275 ? 6.302 22.886 -24.074 1.00 82.50 275 ARG A CA 1
ATOM 2220 C C . ARG A 1 275 ? 4.850 22.434 -24.240 1.00 82.50 275 ARG A C 1
ATOM 2222 O O . ARG A 1 275 ? 4.004 22.829 -23.451 1.00 82.50 275 ARG A O 1
ATOM 2229 N N . LEU A 1 276 ? 4.552 21.595 -25.234 1.00 85.25 276 LEU A N 1
ATOM 2230 C CA . LEU A 1 276 ? 3.225 20.983 -25.357 1.00 85.25 276 LEU A CA 1
ATOM 2231 C C . LEU A 1 276 ? 3.016 19.828 -24.373 1.00 85.25 276 LEU A C 1
ATOM 2233 O O . LEU A 1 276 ? 1.876 19.520 -24.041 1.00 85.25 276 LEU A O 1
ATOM 2237 N N . GLN A 1 277 ? 4.095 19.166 -23.953 1.00 86.06 277 GLN A N 1
ATOM 2238 C CA . GLN A 1 277 ? 4.044 18.082 -22.970 1.00 86.06 277 GLN A CA 1
ATOM 2239 C C . GLN A 1 277 ? 3.942 18.620 -21.537 1.00 86.06 277 GLN A C 1
ATOM 2241 O O . GLN A 1 277 ? 3.372 17.943 -20.688 1.00 86.06 277 GLN A O 1
ATOM 2246 N N . PHE A 1 278 ? 4.440 19.840 -21.306 1.00 90.88 278 PHE A N 1
ATOM 2247 C CA . PHE A 1 278 ? 4.443 20.536 -20.015 1.00 90.88 278 PHE A CA 1
ATOM 2248 C C . PHE A 1 278 ? 3.810 21.935 -20.145 1.00 90.88 278 PHE A C 1
ATOM 2250 O O . PHE A 1 278 ? 4.510 22.945 -20.023 1.00 90.88 278 PHE A O 1
ATOM 2257 N N . PRO A 1 279 ? 2.503 22.032 -20.462 1.00 87.62 279 PRO A N 1
ATOM 2258 C CA . PRO A 1 279 ? 1.830 23.314 -20.689 1.00 87.62 279 PRO A CA 1
ATOM 2259 C C . PRO A 1 279 ? 1.804 24.222 -19.449 1.00 87.62 279 PRO A C 1
ATOM 2261 O O . PRO A 1 279 ? 1.633 25.431 -19.579 1.00 87.62 279 PRO A O 1
ATOM 2264 N N . GLU A 1 280 ? 1.975 23.656 -18.255 1.00 89.12 280 GLU A N 1
ATOM 2265 C CA . GLU A 1 280 ? 2.054 24.372 -16.981 1.00 89.12 280 GLU A CA 1
ATOM 2266 C C . GLU A 1 280 ? 3.370 25.142 -16.774 1.00 89.12 280 GLU A C 1
ATOM 2268 O O . GLU A 1 280 ? 3.464 25.990 -15.887 1.00 89.12 280 GLU A O 1
ATOM 2273 N N . ALA A 1 281 ? 4.397 24.866 -17.579 1.00 90.38 281 ALA A N 1
ATOM 2274 C CA . ALA A 1 281 ? 5.704 25.490 -17.450 1.00 90.38 281 ALA A CA 1
ATOM 2275 C C . ALA A 1 281 ? 5.782 26.841 -18.186 1.00 90.38 281 ALA A C 1
ATOM 2277 O O . ALA A 1 281 ? 6.216 26.927 -19.335 1.00 90.38 281 ALA A O 1
ATOM 2278 N N . GLU A 1 282 ? 5.415 27.926 -17.498 1.00 89.25 282 GLU A N 1
ATOM 2279 C CA . GLU A 1 282 ? 5.401 29.289 -18.067 1.00 89.25 282 GLU A CA 1
ATOM 2280 C C . GLU A 1 282 ? 6.799 29.883 -18.335 1.00 89.25 282 GLU A C 1
ATOM 2282 O O . GLU A 1 282 ? 6.946 30.828 -19.111 1.00 89.25 282 GLU A O 1
ATOM 2287 N N . THR A 1 283 ? 7.843 29.342 -17.701 1.00 94.38 283 THR A N 1
ATOM 2288 C CA . THR A 1 283 ? 9.232 29.811 -17.835 1.00 94.38 283 THR A CA 1
ATOM 2289 C C . THR A 1 283 ? 10.157 28.667 -18.228 1.00 94.38 283 THR A C 1
ATOM 2291 O O . THR A 1 283 ? 9.861 27.502 -17.975 1.00 94.38 283 THR A O 1
ATOM 2294 N N . GLU A 1 284 ? 11.319 28.982 -18.805 1.00 93.31 284 GLU A N 1
ATOM 2295 C CA . GLU A 1 284 ? 12.335 27.970 -19.126 1.00 93.31 284 GLU A CA 1
ATOM 2296 C C . GLU A 1 284 ? 12.810 27.208 -17.879 1.00 93.31 284 GLU A C 1
ATOM 2298 O O . GLU A 1 284 ? 12.984 25.994 -17.923 1.00 93.31 284 GLU A O 1
ATOM 2303 N N . GLN A 1 285 ? 12.943 27.897 -16.741 1.00 95.19 285 GLN A N 1
ATOM 2304 C CA . GLN A 1 285 ? 13.293 27.261 -15.471 1.00 95.19 285 GLN A CA 1
ATOM 2305 C C . GLN A 1 285 ? 12.191 26.306 -14.988 1.00 95.19 285 GLN A C 1
ATOM 2307 O O . GLN A 1 285 ? 12.499 25.204 -14.537 1.00 95.19 285 GLN A O 1
ATOM 2312 N N . ALA A 1 286 ? 10.916 26.694 -15.110 1.00 93.56 286 ALA A N 1
ATOM 2313 C CA . ALA A 1 286 ? 9.796 25.807 -14.799 1.00 93.56 286 ALA A CA 1
ATOM 2314 C C . ALA A 1 286 ? 9.763 24.594 -15.742 1.00 93.56 286 ALA A C 1
ATOM 2316 O O . ALA A 1 286 ? 9.556 23.475 -15.284 1.00 93.56 286 ALA A O 1
ATOM 2317 N N . LEU A 1 287 ? 10.048 24.795 -17.034 1.00 94.06 287 LEU A N 1
ATOM 2318 C CA . LEU A 1 287 ? 10.099 23.722 -18.031 1.00 94.06 287 LEU A CA 1
ATOM 2319 C C . LEU A 1 287 ? 11.212 22.732 -17.703 1.00 94.06 287 LEU A C 1
ATOM 2321 O O . LEU A 1 287 ? 10.976 21.528 -17.684 1.00 94.06 287 LEU A O 1
ATOM 2325 N N . ARG A 1 288 ? 12.404 23.243 -17.381 1.00 96.19 288 ARG A N 1
ATOM 2326 C CA . ARG A 1 288 ? 13.529 22.431 -16.922 1.00 96.19 288 ARG A CA 1
ATOM 2327 C C . ARG A 1 288 ? 13.145 21.611 -15.698 1.00 96.19 288 ARG A C 1
ATOM 2329 O O . ARG A 1 288 ? 13.372 20.411 -15.704 1.00 96.19 288 ARG A O 1
ATOM 2336 N N . GLN A 1 289 ? 12.506 22.217 -14.696 1.00 95.12 289 GLN A N 1
ATOM 2337 C CA . GLN A 1 289 ? 12.069 21.492 -13.502 1.00 95.12 289 GLN A CA 1
ATOM 2338 C C . GLN A 1 289 ? 11.033 20.402 -13.824 1.00 95.12 289 GLN A C 1
ATOM 2340 O O . GLN A 1 289 ? 11.157 19.289 -13.315 1.00 95.12 289 GLN A O 1
ATOM 2345 N N . SER A 1 290 ? 10.040 20.684 -14.675 1.00 95.19 290 SER A N 1
ATOM 2346 C CA . SER A 1 290 ? 9.060 19.681 -15.119 1.00 95.19 290 SER A CA 1
ATOM 2347 C C . SER A 1 290 ? 9.728 18.527 -15.870 1.00 95.19 290 SER A C 1
ATOM 2349 O O . SER A 1 290 ? 9.402 17.368 -15.618 1.00 95.19 290 SER A O 1
ATOM 2351 N N . ILE A 1 291 ? 10.709 18.816 -16.731 1.00 94.75 291 ILE A N 1
ATOM 2352 C CA . ILE A 1 291 ? 11.487 17.800 -17.450 1.00 94.75 291 ILE A CA 1
ATOM 2353 C C . ILE A 1 291 ? 12.355 16.988 -16.485 1.00 94.75 291 ILE A C 1
ATOM 2355 O O . ILE A 1 291 ? 12.351 15.764 -16.561 1.00 94.75 291 ILE A O 1
ATOM 2359 N N . THR A 1 292 ? 13.059 17.628 -15.550 1.00 94.81 292 THR A N 1
ATOM 2360 C CA . THR A 1 292 ? 13.845 16.939 -14.515 1.00 94.81 292 THR A CA 1
ATOM 2361 C C . THR A 1 292 ? 12.961 16.013 -13.690 1.00 94.81 292 THR A C 1
ATOM 2363 O O . THR A 1 292 ? 13.328 14.865 -13.456 1.00 94.81 292 THR A O 1
ATOM 2366 N N . ASN A 1 293 ? 11.768 16.470 -13.304 1.00 93.00 293 ASN A N 1
ATOM 2367 C CA . ASN A 1 293 ? 10.794 15.623 -12.632 1.00 93.00 293 ASN A CA 1
ATOM 2368 C C . ASN A 1 293 ? 10.366 14.471 -13.549 1.00 93.00 293 ASN A C 1
ATOM 2370 O O . ASN A 1 293 ? 10.368 13.331 -13.112 1.00 93.00 293 ASN A O 1
ATOM 2374 N N . HIS A 1 294 ? 10.052 14.721 -14.820 1.00 92.31 294 HIS A N 1
ATOM 2375 C CA . HIS A 1 294 ? 9.668 13.678 -15.776 1.00 92.31 294 HIS A CA 1
ATOM 2376 C C . HIS A 1 294 ? 10.762 12.617 -15.992 1.00 92.31 294 HIS A C 1
ATOM 2378 O O . HIS A 1 294 ? 10.463 11.432 -16.141 1.00 92.31 294 HIS A O 1
ATOM 2384 N N . LEU A 1 295 ? 12.028 13.032 -15.992 1.00 92.62 295 LEU A N 1
ATOM 2385 C CA . LEU A 1 295 ? 13.204 12.171 -16.115 1.00 92.62 295 LEU A CA 1
ATOM 2386 C C . LEU A 1 295 ? 13.673 11.595 -14.772 1.00 92.62 295 LEU A C 1
ATOM 2388 O O . LEU A 1 295 ? 14.659 10.861 -14.746 1.00 92.62 295 LEU A O 1
ATOM 2392 N N . SER A 1 296 ? 12.977 11.885 -13.667 1.00 92.75 296 SER A N 1
ATOM 2393 C CA . SER A 1 296 ? 13.300 11.292 -12.374 1.00 92.75 296 SER A CA 1
ATOM 2394 C C . SER A 1 296 ? 13.191 9.771 -12.440 1.00 92.75 296 SER A C 1
ATOM 2396 O O . SER A 1 296 ? 12.370 9.216 -13.179 1.00 92.75 296 SER A O 1
ATOM 2398 N N . PHE A 1 297 ? 14.015 9.095 -11.640 1.00 90.94 297 PHE A N 1
ATOM 2399 C CA . PHE A 1 297 ? 14.037 7.637 -11.584 1.00 90.94 297 PHE A CA 1
ATOM 2400 C C . PHE A 1 297 ? 12.635 7.057 -11.358 1.00 90.94 297 PHE A C 1
ATOM 2402 O O . PHE A 1 297 ? 12.209 6.178 -12.104 1.00 90.94 297 PHE A O 1
ATOM 2409 N N . ASP A 1 298 ? 11.882 7.622 -10.415 1.00 88.56 298 ASP A N 1
ATOM 2410 C CA . ASP A 1 298 ? 10.538 7.166 -10.068 1.00 88.56 298 ASP A CA 1
ATOM 2411 C C . ASP A 1 298 ? 9.584 7.248 -11.264 1.00 88.56 298 ASP A C 1
ATOM 2413 O O . ASP A 1 298 ? 8.894 6.281 -11.588 1.00 88.56 298 ASP A O 1
ATOM 2417 N N . ASN A 1 299 ? 9.595 8.365 -11.996 1.00 88.94 299 ASN A N 1
ATOM 2418 C CA . ASN A 1 299 ? 8.745 8.530 -13.172 1.00 88.94 299 ASN A CA 1
ATOM 2419 C C . ASN A 1 299 ? 9.166 7.614 -14.328 1.00 88.94 299 ASN A C 1
ATOM 2421 O O . ASN A 1 299 ? 8.303 7.077 -15.031 1.00 88.94 299 ASN A O 1
ATOM 2425 N N . GLN A 1 300 ? 10.467 7.364 -14.500 1.00 90.94 300 GLN A N 1
ATOM 2426 C CA . GLN A 1 300 ? 10.957 6.403 -15.490 1.00 90.94 300 GLN A CA 1
ATOM 2427 C C . GLN A 1 300 ? 10.578 4.962 -15.128 1.00 90.94 300 GLN A C 1
ATOM 2429 O O . GLN A 1 300 ? 10.148 4.210 -16.004 1.00 90.94 300 GLN A O 1
ATOM 2434 N N . VAL A 1 301 ? 10.633 4.590 -13.845 1.00 89.88 301 VAL A N 1
ATOM 2435 C CA . VAL A 1 301 ? 10.139 3.301 -13.335 1.00 89.88 301 VAL A CA 1
ATOM 2436 C C . VAL A 1 301 ? 8.646 3.152 -13.612 1.00 89.88 301 VAL A C 1
ATOM 2438 O O . VAL A 1 301 ? 8.219 2.138 -14.170 1.00 89.88 301 VAL A O 1
ATOM 2441 N N . MET A 1 302 ? 7.848 4.175 -13.313 1.00 87.00 302 MET A N 1
ATOM 2442 C CA . MET A 1 302 ? 6.411 4.141 -13.583 1.00 87.00 302 MET A CA 1
ATOM 2443 C C . MET A 1 302 ? 6.107 4.028 -15.080 1.00 87.00 302 MET A C 1
ATOM 2445 O O . MET A 1 302 ? 5.228 3.259 -15.472 1.00 87.00 302 MET A O 1
ATOM 2449 N N . ALA A 1 303 ? 6.857 4.720 -15.940 1.00 86.44 303 ALA A N 1
ATOM 2450 C CA . ALA A 1 303 ? 6.723 4.602 -17.391 1.00 86.44 303 ALA A CA 1
ATOM 2451 C C . ALA A 1 303 ? 7.154 3.219 -17.919 1.00 86.44 303 ALA A C 1
ATOM 2453 O O . ALA A 1 303 ? 6.516 2.681 -18.831 1.00 86.44 303 ALA A O 1
ATOM 2454 N N . TYR A 1 304 ? 8.213 2.637 -17.346 1.00 87.44 304 TYR A N 1
ATOM 2455 C CA . TYR A 1 304 ? 8.703 1.293 -17.659 1.00 87.44 304 TYR A CA 1
ATOM 2456 C C . TYR A 1 304 ? 7.648 0.231 -17.323 1.00 87.44 304 TYR A C 1
ATOM 2458 O O . TYR A 1 304 ? 7.274 -0.574 -18.179 1.00 87.44 304 TYR A O 1
ATOM 2466 N N . VAL A 1 305 ? 7.072 0.299 -16.122 1.00 85.25 305 VAL A N 1
ATOM 2467 C CA . VAL A 1 305 ? 6.007 -0.609 -15.675 1.00 85.25 305 VAL A CA 1
ATOM 2468 C C . VAL A 1 305 ? 4.684 -0.320 -16.388 1.00 85.25 305 VAL A C 1
ATOM 2470 O O . VAL A 1 305 ? 3.914 -1.241 -16.652 1.00 85.25 305 VAL A O 1
ATOM 2473 N N . GLY A 1 306 ? 4.409 0.926 -16.778 1.00 81.69 306 GLY A N 1
ATOM 2474 C CA . GLY A 1 306 ? 3.173 1.325 -17.459 1.00 81.69 306 GLY A CA 1
ATOM 2475 C C . GLY A 1 306 ? 2.934 0.630 -18.806 1.00 81.69 306 GLY A C 1
ATOM 2476 O O . GLY A 1 306 ? 1.786 0.483 -19.221 1.00 81.69 306 GLY A O 1
ATOM 2477 N N . ARG A 1 307 ? 3.992 0.140 -19.466 1.00 78.44 307 ARG A N 1
ATOM 2478 C CA . ARG A 1 307 ? 3.913 -0.631 -20.726 1.00 78.44 307 ARG A CA 1
ATOM 2479 C C . ARG A 1 307 ? 3.676 -2.131 -20.543 1.00 78.44 307 ARG A C 1
ATOM 2481 O O . ARG A 1 307 ? 3.586 -2.862 -21.528 1.00 78.44 307 ARG A O 1
ATOM 2488 N N . SER A 1 308 ? 3.603 -2.601 -19.307 1.00 83.44 308 SER A N 1
ATOM 2489 C CA . SER A 1 308 ? 3.386 -4.013 -19.008 1.00 83.44 308 SER A CA 1
ATOM 2490 C C . SER A 1 308 ? 1.962 -4.477 -19.317 1.00 83.44 308 SER A C 1
ATOM 2492 O O . SER A 1 308 ? 0.985 -3.727 -19.214 1.00 83.44 308 SER A O 1
ATOM 2494 N N . SER A 1 309 ? 1.828 -5.769 -19.607 1.00 82.31 309 SER A N 1
ATOM 2495 C CA . SER A 1 309 ? 0.528 -6.436 -19.579 1.00 82.31 309 SER A CA 1
ATOM 2496 C C . SER A 1 309 ? 0.157 -6.802 -18.145 1.00 82.31 309 SER A C 1
ATOM 2498 O O . SER A 1 309 ? 0.993 -7.310 -17.396 1.00 82.31 309 SER A O 1
ATOM 2500 N N . ARG A 1 310 ? -1.109 -6.597 -17.766 1.00 79.19 310 ARG A N 1
ATOM 2501 C CA . ARG A 1 310 ? -1.634 -7.095 -16.490 1.00 79.19 310 ARG A CA 1
ATOM 2502 C C . ARG A 1 310 ? -1.923 -8.588 -16.617 1.00 79.19 310 ARG A C 1
ATOM 2504 O O . ARG A 1 310 ? -2.680 -8.999 -17.494 1.00 79.19 310 ARG A O 1
ATOM 2511 N N . ARG A 1 311 ? -1.344 -9.387 -15.728 1.00 79.25 311 ARG A N 1
ATOM 2512 C CA . ARG A 1 311 ? -1.647 -10.806 -15.560 1.00 79.25 311 ARG A CA 1
ATOM 2513 C C . ARG A 1 311 ? -2.305 -10.990 -14.207 1.00 79.25 311 ARG A C 1
ATOM 2515 O O . ARG A 1 311 ? -1.783 -10.515 -13.208 1.00 79.25 311 ARG A O 1
ATOM 2522 N N . ASN A 1 312 ? -3.433 -11.681 -14.182 1.00 80.56 312 ASN A N 1
ATOM 2523 C CA . ASN A 1 312 ? -4.072 -12.063 -12.933 1.00 80.56 312 ASN A CA 1
ATOM 2524 C C . ASN A 1 312 ? -3.759 -13.531 -12.662 1.00 80.56 312 ASN A C 1
ATOM 2526 O O . ASN A 1 312 ? -3.785 -14.355 -13.579 1.00 80.56 312 ASN A O 1
ATOM 2530 N N . THR A 1 313 ? -3.473 -13.845 -11.411 1.00 78.38 313 THR A N 1
ATOM 2531 C CA . THR A 1 313 ? -3.382 -15.209 -10.912 1.00 78.38 313 THR A CA 1
ATOM 2532 C C . THR A 1 313 ? -4.458 -15.393 -9.858 1.00 78.38 313 THR A C 1
ATOM 2534 O O . THR A 1 313 ? -4.810 -14.471 -9.121 1.00 78.38 313 THR A O 1
ATOM 2537 N N . SER A 1 314 ? -5.019 -16.590 -9.812 1.00 81.62 314 SER A N 1
ATOM 2538 C CA . SER A 1 314 ? -5.924 -16.994 -8.751 1.00 81.62 314 SER A CA 1
ATOM 2539 C C . SER A 1 314 ? -5.471 -18.354 -8.266 1.00 81.62 314 SER A C 1
ATOM 2541 O O . SER A 1 314 ? -5.463 -19.309 -9.046 1.00 81.62 314 SER A O 1
ATOM 2543 N N . GLU A 1 315 ? -5.106 -18.431 -7.000 1.00 81.62 315 GLU A N 1
ATOM 2544 C CA . GLU A 1 315 ? -4.796 -19.682 -6.333 1.00 81.62 315 GLU A CA 1
ATOM 2545 C C . GLU A 1 315 ? -5.861 -19.957 -5.283 1.00 81.62 315 GLU A C 1
ATOM 2547 O O . GLU A 1 315 ? -6.324 -19.054 -4.585 1.00 81.62 315 GLU A O 1
ATOM 2552 N N . LEU A 1 316 ? -6.283 -21.216 -5.225 1.00 85.12 316 LEU A N 1
ATOM 2553 C CA . LEU A 1 316 ? -7.267 -21.694 -4.275 1.00 85.12 316 LEU A CA 1
ATOM 2554 C C . LEU A 1 316 ? -6.651 -22.855 -3.505 1.00 85.12 316 LEU A C 1
ATOM 2556 O O . LEU A 1 316 ? -6.248 -23.859 -4.095 1.00 85.12 316 LEU A O 1
ATOM 2560 N N . GLU A 1 317 ? -6.592 -22.720 -2.191 1.00 85.62 317 GLU A N 1
ATOM 2561 C CA . GLU A 1 317 ? -6.076 -23.741 -1.290 1.00 85.62 317 GLU A CA 1
ATOM 2562 C C . GLU A 1 317 ? -7.122 -24.055 -0.228 1.00 85.62 317 GLU A C 1
ATOM 2564 O O . GLU A 1 317 ? -7.818 -23.169 0.253 1.00 85.62 317 GLU A O 1
ATOM 2569 N N . ALA A 1 318 ? -7.243 -25.322 0.153 1.00 84.31 318 ALA A N 1
ATOM 2570 C CA . ALA A 1 318 ? -8.079 -25.726 1.273 1.00 84.31 318 ALA A CA 1
ATOM 2571 C C . ALA A 1 318 ? -7.178 -26.277 2.373 1.00 84.31 318 ALA A C 1
ATOM 2573 O O . ALA A 1 318 ? -6.372 -27.178 2.123 1.00 84.31 318 ALA A O 1
ATOM 2574 N N . LYS A 1 319 ? -7.314 -25.743 3.587 1.00 81.94 319 LYS A N 1
ATOM 2575 C CA . LYS A 1 319 ? -6.536 -26.182 4.739 1.00 81.94 319 LYS A CA 1
ATOM 2576 C C . LYS A 1 319 ? -7.337 -26.078 6.026 1.00 81.94 319 LYS A C 1
ATOM 2578 O O . LYS A 1 319 ? -7.881 -25.025 6.333 1.00 81.94 319 LYS A O 1
ATOM 2583 N N . ASP A 1 320 ? -7.404 -27.179 6.772 1.00 81.12 320 ASP A N 1
ATOM 2584 C CA . ASP A 1 320 ? -8.063 -27.264 8.081 1.00 81.12 320 ASP A CA 1
ATOM 2585 C C . ASP A 1 320 ? -9.508 -26.726 8.103 1.00 81.12 320 ASP A C 1
ATOM 2587 O O . ASP A 1 320 ? -9.917 -26.140 9.097 1.00 81.12 320 ASP A O 1
ATOM 2591 N N . ALA A 1 321 ? -10.275 -26.924 7.020 1.00 83.31 321 ALA A N 1
ATOM 2592 C CA . ALA A 1 321 ? -11.622 -26.370 6.773 1.00 83.31 321 ALA A CA 1
ATOM 2593 C C . ALA A 1 321 ? -11.698 -24.859 6.449 1.00 83.31 321 ALA A C 1
ATOM 2595 O O . ALA A 1 321 ? -12.789 -24.317 6.297 1.00 83.31 321 ALA A O 1
ATOM 2596 N N . THR A 1 322 ? -10.559 -24.188 6.262 1.00 86.69 322 THR A N 1
ATOM 2597 C CA . THR A 1 322 ? -10.486 -22.856 5.645 1.00 86.69 322 THR A CA 1
ATOM 2598 C C . THR A 1 322 ? -10.219 -22.989 4.153 1.00 86.69 322 THR A C 1
ATOM 2600 O O . THR A 1 322 ? -9.274 -23.666 3.741 1.00 86.69 322 THR A O 1
ATOM 2603 N N . LEU A 1 323 ? -11.008 -22.295 3.340 1.00 88.94 323 LEU A N 1
ATOM 2604 C CA . LEU A 1 323 ? -10.721 -22.076 1.929 1.00 88.94 323 LEU A CA 1
ATOM 2605 C C . LEU A 1 323 ? -9.965 -20.753 1.773 1.00 88.94 323 LEU A C 1
ATOM 2607 O O . LEU A 1 323 ? -10.485 -19.695 2.107 1.00 88.94 323 LEU A O 1
ATOM 2611 N N . ILE A 1 324 ? -8.741 -20.808 1.271 1.00 88.00 324 ILE A N 1
ATOM 2612 C CA . ILE A 1 324 ? -7.866 -19.664 1.029 1.00 88.00 324 ILE A CA 1
ATOM 2613 C C . ILE A 1 324 ? -7.916 -19.354 -0.465 1.00 88.00 324 ILE A C 1
ATOM 2615 O O . ILE A 1 324 ? -7.520 -20.177 -1.284 1.00 88.00 324 ILE A O 1
ATOM 2619 N N . SER A 1 325 ? -8.409 -18.174 -0.820 1.00 86.44 325 SER A N 1
ATOM 2620 C CA . SER A 1 325 ? -8.387 -17.633 -2.175 1.00 86.44 325 SER A CA 1
ATOM 2621 C C . SER A 1 325 ? -7.378 -16.496 -2.231 1.00 86.44 325 SER A C 1
ATOM 2623 O O . SER A 1 325 ? -7.589 -15.436 -1.641 1.00 86.44 325 SER A O 1
ATOM 2625 N N . THR A 1 326 ? -6.309 -16.687 -2.993 1.00 82.12 326 THR A N 1
ATOM 2626 C CA . THR A 1 326 ? -5.325 -15.643 -3.271 1.00 82.12 326 THR A CA 1
ATOM 2627 C C . THR A 1 326 ? -5.492 -15.171 -4.696 1.00 82.12 326 THR A C 1
ATOM 2629 O O . THR A 1 326 ? -5.365 -15.950 -5.638 1.00 82.12 326 THR A O 1
ATOM 2632 N N . ARG A 1 327 ? -5.774 -13.883 -4.866 1.00 79.88 327 ARG A N 1
ATOM 2633 C CA . ARG A 1 327 ? -5.818 -13.243 -6.177 1.00 79.88 327 ARG A CA 1
ATOM 2634 C C . ARG A 1 327 ? -4.638 -12.303 -6.285 1.00 79.88 327 ARG A C 1
ATOM 2636 O O . ARG A 1 327 ? -4.602 -11.266 -5.635 1.00 79.88 327 ARG A O 1
ATOM 2643 N N . GLY A 1 328 ? -3.667 -12.686 -7.096 1.00 74.44 328 GLY A N 1
ATOM 2644 C CA . GLY A 1 328 ? -2.569 -11.815 -7.471 1.00 74.44 328 GLY A CA 1
ATOM 2645 C C . GLY A 1 328 ? -2.906 -11.096 -8.766 1.00 74.44 328 GLY A C 1
ATOM 2646 O O . GLY A 1 328 ? -3.532 -11.646 -9.671 1.00 74.44 328 GLY A O 1
ATOM 2647 N N . SER A 1 329 ? -2.449 -9.865 -8.898 1.00 73.56 329 SER A N 1
ATOM 2648 C CA . SER A 1 329 ? -2.229 -9.262 -10.195 1.00 73.56 329 SER A CA 1
ATOM 2649 C C . SER A 1 329 ? -0.794 -8.789 -10.277 1.00 73.56 329 SER A C 1
ATOM 2651 O O . SER A 1 329 ? -0.271 -8.169 -9.352 1.00 73.56 329 SER A O 1
ATOM 2653 N N . TYR A 1 330 ? -0.171 -9.111 -11.398 1.00 78.50 330 TYR A N 1
ATOM 2654 C CA . TYR A 1 330 ? 1.199 -8.774 -11.718 1.00 78.50 330 TYR A CA 1
ATOM 2655 C C . TYR A 1 330 ? 1.211 -7.961 -12.999 1.00 78.50 330 TYR A C 1
ATOM 2657 O O . TYR A 1 330 ? 0.380 -8.123 -13.899 1.00 78.50 330 TYR A O 1
ATOM 2665 N N . ARG A 1 331 ? 2.181 -7.072 -13.079 1.00 82.00 331 ARG A N 1
ATOM 2666 C CA . ARG A 1 331 ? 2.545 -6.319 -14.264 1.00 82.00 331 ARG A CA 1
ATOM 2667 C C . ARG A 1 331 ? 3.731 -7.049 -14.877 1.00 82.00 331 ARG A C 1
ATOM 2669 O O . ARG A 1 331 ? 4.779 -7.164 -14.256 1.00 82.00 331 ARG A O 1
ATOM 2676 N N . LEU A 1 332 ? 3.534 -7.603 -16.064 1.00 87.25 332 LEU A N 1
ATOM 2677 C CA . LEU A 1 332 ? 4.554 -8.353 -16.786 1.00 87.25 332 LEU A CA 1
ATOM 2678 C C . LEU A 1 332 ? 5.278 -7.412 -17.748 1.00 87.25 332 LEU A C 1
ATOM 2680 O O . LEU A 1 332 ? 4.689 -6.972 -18.742 1.00 87.25 332 LEU A O 1
ATOM 2684 N N . VAL A 1 333 ? 6.534 -7.081 -17.457 1.00 88.56 333 VAL A N 1
ATOM 2685 C CA . VAL A 1 333 ? 7.378 -6.333 -18.394 1.00 88.56 333 VAL A CA 1
ATOM 2686 C C . VAL A 1 333 ? 8.240 -7.326 -19.153 1.00 88.56 333 VAL A C 1
ATOM 2688 O O . VAL A 1 333 ? 9.008 -8.086 -18.567 1.00 88.56 333 VAL A O 1
ATOM 2691 N N . ARG A 1 334 ? 8.107 -7.319 -20.478 1.00 90.06 334 ARG A N 1
ATOM 2692 C CA . ARG A 1 334 ? 8.988 -8.082 -21.360 1.00 90.06 334 ARG A CA 1
ATOM 2693 C C . ARG A 1 334 ? 10.293 -7.340 -21.550 1.00 90.06 334 ARG A C 1
ATOM 2695 O O . ARG A 1 334 ? 10.281 -6.135 -21.828 1.00 90.06 334 ARG A O 1
ATOM 2702 N N . TYR A 1 335 ? 11.388 -8.083 -21.477 1.00 91.12 335 TYR A N 1
ATOM 2703 C CA . TYR A 1 335 ? 12.690 -7.566 -21.845 1.00 91.12 335 TYR A CA 1
ATOM 2704 C C . TYR A 1 335 ? 12.659 -7.082 -23.297 1.00 91.12 335 TYR A C 1
ATOM 2706 O O . TYR A 1 335 ? 12.417 -7.850 -24.231 1.00 91.12 335 TYR A O 1
ATOM 2714 N N . GLN A 1 336 ? 12.896 -5.787 -23.471 1.00 91.50 336 GLN A N 1
ATOM 2715 C CA . GLN A 1 336 ? 13.149 -5.163 -24.760 1.00 91.50 336 GLN A CA 1
ATOM 2716 C C . GLN A 1 336 ? 14.157 -4.033 -24.534 1.00 91.50 336 GLN A C 1
ATOM 2718 O O . GLN A 1 336 ? 13.910 -3.197 -23.658 1.00 91.50 336 GLN A O 1
ATOM 2723 N N . PRO A 1 337 ? 15.241 -3.956 -25.328 1.00 92.25 337 PRO A N 1
ATOM 2724 C CA . PRO A 1 337 ? 16.202 -2.853 -25.265 1.00 92.25 337 PRO A CA 1
ATOM 2725 C C . PRO A 1 337 ? 15.525 -1.472 -25.256 1.00 92.25 337 PRO A C 1
ATOM 2727 O O . PRO A 1 337 ? 15.866 -0.614 -24.448 1.00 92.25 337 PRO A O 1
ATOM 2730 N N . ASP A 1 338 ? 14.472 -1.291 -26.060 1.00 89.75 338 ASP A N 1
ATOM 2731 C CA . ASP A 1 338 ? 13.708 -0.038 -26.150 1.00 89.75 338 ASP A CA 1
ATOM 2732 C C . ASP A 1 338 ? 12.922 0.330 -24.880 1.00 89.75 338 ASP A C 1
ATOM 2734 O O . ASP A 1 338 ? 12.600 1.503 -24.674 1.00 89.75 338 ASP A O 1
ATOM 2738 N N . ASN A 1 339 ? 12.585 -0.641 -24.026 1.00 89.69 339 ASN A N 1
ATOM 2739 C CA . ASN A 1 339 ? 11.944 -0.355 -22.741 1.00 89.69 339 ASN A CA 1
ATOM 2740 C C . ASN A 1 339 ? 12.968 0.159 -21.725 1.00 89.69 339 ASN A C 1
ATOM 2742 O O . ASN A 1 339 ? 12.674 1.117 -21.012 1.00 89.69 339 ASN A O 1
ATOM 2746 N N . LEU A 1 340 ? 14.170 -0.428 -21.707 1.00 91.81 340 LEU A N 1
ATOM 2747 C CA . LEU A 1 340 ? 15.275 0.026 -20.858 1.00 91.81 340 LEU A CA 1
ATOM 2748 C C . LEU A 1 340 ? 15.873 1.346 -21.352 1.00 91.81 340 LEU A C 1
ATOM 2750 O O . LEU A 1 340 ? 16.279 2.166 -20.539 1.00 91.81 340 LEU A O 1
ATOM 2754 N N . ALA A 1 341 ? 15.828 1.613 -22.660 1.00 92.75 341 ALA A N 1
ATOM 2755 C CA . ALA A 1 341 ? 16.339 2.823 -23.311 1.00 92.75 341 ALA A CA 1
ATOM 2756 C C . ALA A 1 341 ? 15.796 4.166 -22.778 1.00 92.75 341 ALA A C 1
ATOM 2758 O O . ALA A 1 341 ? 16.235 5.235 -23.203 1.00 92.75 341 ALA A O 1
ATOM 2759 N N . ARG A 1 342 ? 14.793 4.103 -21.902 1.00 89.88 342 ARG A N 1
ATOM 2760 C CA . ARG A 1 342 ? 14.232 5.218 -21.140 1.00 89.88 342 ARG A CA 1
ATOM 2761 C C . ARG A 1 342 ? 15.154 5.710 -20.027 1.00 89.88 342 ARG A C 1
ATOM 2763 O O . ARG A 1 342 ? 15.163 6.898 -19.742 1.00 89.88 342 ARG A O 1
ATOM 2770 N N . PHE A 1 343 ? 15.916 4.797 -19.433 1.00 93.56 343 PHE A N 1
ATOM 2771 C CA . PHE A 1 343 ? 16.865 5.096 -18.365 1.00 93.56 343 PHE A CA 1
ATOM 2772 C C . PHE A 1 343 ? 18.214 5.567 -18.914 1.00 93.56 343 PHE A C 1
ATOM 2774 O O . PHE A 1 343 ? 18.863 6.396 -18.293 1.00 93.56 343 PHE A O 1
ATOM 2781 N N . SER A 1 344 ? 18.620 5.057 -20.080 1.00 94.75 344 SER A N 1
ATOM 2782 C CA . SER A 1 344 ? 19.820 5.498 -20.797 1.00 94.75 344 SER A CA 1
ATOM 2783 C C . SER A 1 344 ? 19.731 5.142 -22.275 1.00 94.75 344 SER A C 1
ATOM 2785 O O . SER A 1 344 ? 19.243 4.063 -22.626 1.00 94.75 344 SER A O 1
ATOM 2787 N N . SER A 1 345 ? 20.248 5.991 -23.168 1.00 93.81 345 SER A N 1
ATOM 2788 C CA . SER A 1 345 ? 20.286 5.667 -24.599 1.00 93.81 345 SER A CA 1
ATOM 2789 C C . SER A 1 345 ? 21.206 4.488 -24.926 1.00 93.81 345 SER A C 1
ATOM 2791 O O . SER A 1 345 ? 20.974 3.825 -25.942 1.00 93.81 345 SER A O 1
ATOM 2793 N N . LEU A 1 346 ? 22.172 4.161 -24.056 1.00 95.94 346 LEU A N 1
ATOM 2794 C CA . LEU A 1 346 ? 23.066 3.011 -24.231 1.00 95.94 346 LEU A CA 1
ATOM 2795 C C . LEU A 1 346 ? 22.302 1.690 -24.293 1.00 95.94 346 LEU A C 1
ATOM 2797 O O . LEU A 1 346 ? 22.664 0.786 -25.048 1.00 95.94 346 LEU A O 1
ATOM 2801 N N . TYR A 1 347 ? 21.200 1.583 -23.551 1.00 96.44 347 TYR A N 1
ATOM 2802 C CA . TYR A 1 347 ? 20.453 0.335 -23.468 1.00 96.44 347 TYR A CA 1
ATOM 2803 C C . TYR A 1 347 ? 19.770 -0.062 -24.783 1.00 96.44 347 TYR A C 1
ATOM 2805 O O . TYR A 1 347 ? 19.430 -1.230 -24.949 1.00 96.44 347 TYR A O 1
ATOM 2813 N N . ARG A 1 348 ? 19.657 0.845 -25.767 1.00 95.44 348 ARG A N 1
ATOM 2814 C CA . ARG A 1 348 ? 19.181 0.519 -27.130 1.00 95.44 348 ARG A CA 1
ATOM 2815 C C . ARG A 1 348 ? 20.101 -0.448 -27.871 1.00 95.44 348 ARG A C 1
ATOM 2817 O O . ARG A 1 348 ? 19.669 -1.083 -28.830 1.00 95.44 348 ARG A O 1
ATOM 2824 N N . TYR A 1 349 ? 21.364 -0.539 -27.460 1.00 96.00 349 TYR A N 1
ATOM 2825 C CA . TYR A 1 349 ? 22.371 -1.374 -28.115 1.00 96.00 349 TYR A CA 1
ATOM 2826 C C . TYR A 1 349 ? 22.479 -2.778 -27.507 1.00 96.00 349 TYR A C 1
ATOM 2828 O O . TYR A 1 349 ? 23.189 -3.630 -28.052 1.00 96.00 349 TYR A O 1
ATOM 2836 N N . LEU A 1 350 ? 21.737 -3.053 -26.430 1.00 96.56 350 LEU A N 1
ATOM 2837 C CA . LEU A 1 350 ? 21.625 -4.394 -25.865 1.00 96.56 350 LEU A CA 1
ATOM 2838 C C . LEU A 1 350 ? 21.006 -5.377 -26.884 1.00 96.56 350 LEU A C 1
ATOM 2840 O O . LEU A 1 350 ? 20.234 -4.976 -27.762 1.00 96.56 350 LEU A O 1
ATOM 2844 N N . PRO A 1 351 ? 21.356 -6.674 -26.837 1.00 95.62 351 PRO A N 1
ATOM 2845 C CA . PRO A 1 351 ? 20.768 -7.682 -27.720 1.00 95.62 351 PRO A CA 1
ATOM 2846 C C . PRO A 1 351 ? 19.264 -7.829 -27.492 1.00 95.62 351 PRO A C 1
ATOM 2848 O O . PRO A 1 351 ? 18.791 -7.781 -26.371 1.00 95.62 351 PRO A O 1
ATOM 2851 N N . SER A 1 352 ? 18.496 -8.099 -28.547 1.00 91.31 352 SER A N 1
ATOM 2852 C CA . SER A 1 352 ? 17.055 -8.369 -28.423 1.00 91.31 352 SER A CA 1
ATOM 2853 C C . SER A 1 352 ? 16.733 -9.740 -27.810 1.00 91.31 352 SER A C 1
ATOM 2855 O O . SER A 1 352 ? 15.604 -9.957 -27.384 1.00 91.31 352 SER A O 1
ATOM 2857 N N . GLY A 1 353 ? 17.704 -10.660 -27.771 1.00 90.25 353 GLY A N 1
ATOM 2858 C CA . GLY A 1 353 ? 17.540 -12.038 -27.293 1.00 90.25 353 GLY A CA 1
ATOM 2859 C C . GLY A 1 353 ? 17.560 -12.222 -25.771 1.00 90.25 353 GLY A C 1
ATOM 2860 O O . GLY A 1 353 ? 17.458 -13.357 -25.318 1.00 90.25 353 GLY A O 1
ATOM 2861 N N . GLY A 1 354 ? 17.683 -11.139 -24.999 1.00 91.56 354 GLY A N 1
ATOM 2862 C CA . GLY A 1 354 ? 17.901 -11.188 -23.552 1.00 91.56 354 GLY A CA 1
ATOM 2863 C C . GLY A 1 354 ? 19.370 -11.004 -23.181 1.00 91.56 354 GLY A C 1
ATOM 2864 O O . GLY A 1 354 ? 20.256 -11.135 -24.027 1.00 91.56 354 GLY A O 1
ATOM 2865 N N . ILE A 1 355 ? 19.608 -10.686 -21.911 1.00 93.94 355 ILE A N 1
ATOM 2866 C CA . ILE A 1 355 ? 20.940 -10.617 -21.308 1.00 93.94 355 ILE A CA 1
ATOM 2867 C C . ILE A 1 355 ? 20.930 -11.327 -19.957 1.00 93.94 355 ILE A C 1
ATOM 2869 O O . ILE A 1 355 ? 19.898 -11.373 -19.283 1.00 93.94 355 ILE A O 1
ATOM 2873 N N . ASP A 1 356 ? 22.079 -11.862 -19.555 1.00 92.19 356 ASP A N 1
ATOM 2874 C CA . ASP A 1 356 ? 22.215 -12.526 -18.262 1.00 92.19 356 ASP A CA 1
ATOM 2875 C C . ASP A 1 356 ? 21.896 -11.557 -17.114 1.00 92.19 356 ASP A C 1
ATOM 2877 O O . ASP A 1 356 ? 22.324 -10.404 -17.096 1.00 92.19 356 ASP A O 1
ATOM 2881 N N . GLY A 1 357 ? 21.108 -12.030 -16.147 1.00 88.56 357 GLY A N 1
ATOM 2882 C CA . GLY A 1 357 ? 20.645 -11.227 -15.012 1.00 88.56 357 GLY A CA 1
ATOM 2883 C C . GLY A 1 357 ? 19.317 -10.493 -15.230 1.00 88.56 357 GLY A C 1
ATOM 2884 O O . GLY A 1 357 ? 18.724 -10.060 -14.242 1.00 88.56 357 GLY A O 1
ATOM 2885 N N . ILE A 1 358 ? 18.799 -10.429 -16.466 1.00 91.81 358 ILE A N 1
ATOM 2886 C CA . ILE A 1 358 ? 17.453 -9.910 -16.757 1.00 91.81 358 ILE A CA 1
ATOM 2887 C C . ILE A 1 358 ? 16.563 -11.031 -17.310 1.00 91.81 358 ILE A C 1
ATOM 2889 O O . ILE A 1 358 ? 16.860 -11.585 -18.371 1.00 91.81 358 ILE A O 1
ATOM 2893 N N . PRO A 1 359 ? 15.452 -11.387 -16.640 1.00 91.75 359 PRO A N 1
ATOM 2894 C CA . PRO A 1 359 ? 14.540 -12.394 -17.163 1.00 91.75 359 PRO A CA 1
ATOM 2895 C C . PRO A 1 359 ? 13.829 -11.884 -18.425 1.00 91.75 359 PRO A C 1
ATOM 2897 O O . PRO A 1 359 ? 13.539 -10.696 -18.558 1.00 91.75 359 PRO A O 1
ATOM 2900 N N . ALA A 1 360 ? 13.483 -12.796 -19.340 1.00 91.25 360 ALA A N 1
ATOM 2901 C CA . ALA A 1 360 ? 12.738 -12.450 -20.557 1.00 91.25 360 ALA A CA 1
ATOM 2902 C C . ALA A 1 360 ? 11.387 -11.775 -20.248 1.00 91.25 360 ALA A C 1
ATOM 2904 O O . ALA A 1 360 ? 10.934 -10.894 -20.982 1.00 91.25 360 ALA A O 1
ATOM 2905 N N . GLU A 1 361 ? 10.767 -12.172 -19.139 1.00 90.00 361 GLU A N 1
ATOM 2906 C CA . GLU A 1 361 ? 9.577 -11.561 -18.568 1.00 90.00 361 GLU A CA 1
ATOM 2907 C C . GLU A 1 361 ? 9.810 -11.329 -17.071 1.00 90.00 361 GLU A C 1
ATOM 2909 O O . GLU A 1 361 ? 10.075 -12.274 -16.328 1.00 90.00 361 GLU A O 1
ATOM 2914 N N . ARG A 1 362 ? 9.723 -10.070 -16.628 1.00 87.44 362 ARG A N 1
ATOM 2915 C CA . ARG A 1 362 ? 9.794 -9.697 -15.213 1.00 87.44 362 ARG A CA 1
ATOM 2916 C C . ARG A 1 362 ? 8.395 -9.415 -14.687 1.00 87.44 362 ARG A C 1
ATOM 2918 O O . ARG A 1 362 ? 7.651 -8.619 -15.264 1.00 87.44 362 ARG A O 1
ATOM 2925 N N . GLU A 1 363 ? 8.052 -10.068 -13.586 1.00 85.19 363 GLU A N 1
ATOM 2926 C CA . GLU A 1 363 ? 6.793 -9.858 -12.881 1.00 85.19 363 GLU A CA 1
ATOM 2927 C C . GLU A 1 363 ? 6.976 -8.801 -11.792 1.00 85.19 363 GLU A C 1
ATOM 2929 O O . GLU A 1 363 ? 7.820 -8.930 -10.907 1.00 85.19 363 GLU A O 1
ATOM 2934 N N . PHE A 1 364 ? 6.159 -7.755 -11.856 1.00 79.69 364 PHE A N 1
ATOM 2935 C CA . PHE A 1 364 ? 6.052 -6.738 -10.822 1.00 79.69 364 PHE A CA 1
ATOM 2936 C C . PHE A 1 364 ? 4.717 -6.928 -10.099 1.00 79.69 364 PHE A C 1
ATOM 2938 O O . PHE A 1 364 ? 3.670 -6.828 -10.748 1.00 79.69 364 PHE A O 1
ATOM 2945 N N . PRO A 1 365 ? 4.706 -7.240 -8.794 1.00 73.06 365 PRO A N 1
ATOM 2946 C CA . PRO A 1 365 ? 3.462 -7.378 -8.048 1.00 73.06 365 PRO A CA 1
ATOM 2947 C C . PRO A 1 365 ? 2.704 -6.048 -8.082 1.00 73.06 365 PRO A C 1
ATOM 2949 O O . PRO A 1 365 ? 3.275 -4.996 -7.815 1.00 73.06 365 PRO A O 1
ATOM 2952 N N . ALA A 1 366 ? 1.433 -6.093 -8.479 1.00 68.38 366 ALA A N 1
ATOM 2953 C CA . ALA A 1 366 ? 0.610 -4.904 -8.680 1.00 68.38 366 ALA A CA 1
ATOM 2954 C C . ALA A 1 366 ? -0.558 -4.834 -7.706 1.00 68.38 366 ALA A C 1
ATOM 2956 O O . ALA A 1 366 ? -0.866 -3.757 -7.234 1.00 68.38 366 ALA A O 1
ATOM 2957 N N . ALA A 1 367 ? -1.218 -5.952 -7.409 1.00 68.00 367 ALA A N 1
ATOM 2958 C CA . ALA A 1 367 ? -2.172 -6.026 -6.308 1.00 68.00 367 ALA A CA 1
ATOM 2959 C C . ALA A 1 367 ? -2.286 -7.470 -5.824 1.00 68.00 367 ALA A C 1
ATOM 2961 O O . ALA A 1 367 ? -2.288 -8.381 -6.647 1.00 68.00 367 ALA A O 1
ATOM 2962 N N . GLY A 1 368 ? -2.393 -7.678 -4.519 1.00 70.94 368 GLY A N 1
ATOM 2963 C CA . GLY A 1 368 ? -2.709 -8.963 -3.913 1.00 70.94 368 GLY A CA 1
ATOM 2964 C C . GLY A 1 368 ? -3.973 -8.843 -3.075 1.00 70.94 368 GLY A C 1
ATOM 2965 O O . GLY A 1 368 ? -4.071 -7.954 -2.229 1.00 70.94 368 GLY A O 1
ATOM 2966 N N . GLU A 1 369 ? -4.921 -9.742 -3.313 1.00 78.75 369 GLU A N 1
ATOM 2967 C CA . GLU A 1 369 ? -6.058 -9.981 -2.436 1.00 78.75 369 GLU A CA 1
ATOM 2968 C C . GLU A 1 369 ? -5.902 -11.359 -1.789 1.00 78.75 369 GLU A C 1
ATOM 2970 O O . GLU A 1 369 ? -5.731 -12.365 -2.483 1.00 78.75 369 GLU A O 1
ATOM 2975 N N . ILE A 1 370 ? -5.974 -11.409 -0.461 1.00 84.38 370 ILE A N 1
ATOM 2976 C CA . ILE A 1 370 ? -6.049 -12.660 0.296 1.00 84.38 370 ILE A CA 1
ATOM 2977 C C . ILE A 1 370 ? -7.417 -12.714 0.963 1.00 84.38 370 ILE A C 1
ATOM 2979 O O . ILE A 1 370 ? -7.733 -11.883 1.821 1.00 84.38 370 ILE A O 1
ATOM 2983 N N . VAL A 1 371 ? -8.210 -13.707 0.571 1.00 87.75 371 VAL A N 1
ATOM 2984 C CA . VAL A 1 371 ? -9.549 -13.952 1.102 1.00 87.75 371 VAL A CA 1
ATOM 2985 C C . VAL A 1 371 ? -9.589 -15.338 1.725 1.00 87.75 371 VAL A C 1
ATOM 2987 O O . VAL A 1 371 ? -9.252 -16.324 1.074 1.00 87.75 371 VAL A O 1
ATOM 2990 N N . LEU A 1 372 ? -10.008 -15.427 2.983 1.00 89.81 372 LEU A N 1
ATOM 2991 C CA . LEU A 1 372 ? -10.260 -16.698 3.658 1.00 89.81 372 LEU A CA 1
ATOM 2992 C C . LEU A 1 372 ? -11.768 -16.896 3.780 1.00 89.81 372 LEU A C 1
ATOM 2994 O O . LEU A 1 372 ? -12.468 -15.979 4.193 1.00 89.81 372 LEU A O 1
ATOM 2998 N N . HIS A 1 373 ? -12.270 -18.088 3.488 1.00 91.94 373 HIS A N 1
ATOM 2999 C CA . HIS A 1 373 ? -13.644 -18.477 3.788 1.00 91.94 373 HIS A CA 1
ATOM 3000 C C . HIS A 1 373 ? -13.629 -19.614 4.797 1.00 91.94 373 HIS A C 1
ATOM 3002 O O . HIS A 1 373 ? -12.905 -20.598 4.619 1.00 91.94 373 HIS A O 1
ATOM 3008 N N . ARG A 1 374 ? -14.424 -19.485 5.856 1.00 92.88 374 ARG A N 1
ATOM 3009 C CA . ARG A 1 374 ? -14.553 -20.520 6.878 1.00 92.88 374 ARG A CA 1
ATOM 3010 C C . ARG A 1 374 ? -15.958 -20.535 7.442 1.00 92.88 374 ARG A C 1
ATOM 3012 O O . ARG A 1 374 ? -16.504 -19.484 7.767 1.00 92.88 374 ARG A O 1
ATOM 3019 N N . ASP A 1 375 ? -16.516 -21.725 7.581 1.00 95.38 375 ASP A N 1
ATOM 3020 C CA . ASP A 1 375 ? -17.795 -21.907 8.251 1.00 95.38 375 ASP A CA 1
ATOM 3021 C C . ASP A 1 375 ? -17.605 -21.791 9.763 1.00 95.38 375 ASP A C 1
ATOM 3023 O O . ASP A 1 375 ? -16.715 -22.413 10.340 1.00 95.38 375 ASP A O 1
ATOM 3027 N N . MET A 1 376 ? -18.421 -20.953 10.395 1.00 96.12 376 MET A N 1
ATOM 3028 C CA . MET A 1 376 ? -18.357 -20.662 11.820 1.00 96.12 376 MET A CA 1
ATOM 3029 C C . MET A 1 376 ? -19.733 -20.778 12.454 1.00 96.12 376 MET A C 1
ATOM 3031 O O . MET A 1 376 ? -20.727 -20.281 11.926 1.00 96.12 376 MET A O 1
ATOM 3035 N N . ARG A 1 377 ? -19.781 -21.408 13.621 1.00 97.31 377 ARG A N 1
ATOM 3036 C CA . ARG A 1 377 ? -20.964 -21.511 14.457 1.00 97.31 377 ARG A CA 1
ATOM 3037 C C . ARG A 1 377 ? -21.122 -20.256 15.306 1.00 97.31 377 ARG A C 1
ATOM 3039 O O . ARG A 1 377 ? -20.214 -19.877 16.045 1.00 97.31 377 ARG A O 1
ATOM 3046 N N . VAL A 1 378 ? -22.302 -19.649 15.265 1.00 97.62 378 VAL A N 1
ATOM 3047 C CA . VAL A 1 378 ? -22.633 -18.505 16.119 1.00 97.62 378 VAL A CA 1
ATOM 3048 C C . VAL A 1 378 ? -22.757 -18.976 17.566 1.00 97.62 378 VAL A C 1
ATOM 3050 O O . VAL A 1 378 ? -23.665 -19.735 17.906 1.00 97.62 378 VAL A O 1
ATOM 3053 N N . SER A 1 379 ? -21.832 -18.556 18.429 1.00 97.75 379 SER A N 1
ATOM 3054 C CA . SER A 1 379 ? -21.810 -18.940 19.848 1.00 97.75 379 SER A CA 1
ATOM 3055 C C . SER A 1 379 ? -22.532 -17.939 20.745 1.00 97.75 379 SER A C 1
ATOM 3057 O O . SER A 1 379 ? -22.999 -18.310 21.823 1.00 97.75 379 SER A O 1
ATOM 3059 N N . GLY A 1 380 ? -22.645 -16.683 20.312 1.00 97.06 380 GLY A N 1
ATOM 3060 C CA . GLY A 1 380 ? -23.326 -15.649 21.076 1.00 97.06 380 GLY A CA 1
ATOM 3061 C C . GLY A 1 380 ? -23.505 -14.331 20.334 1.00 97.06 380 GLY A C 1
ATOM 3062 O O . GLY A 1 380 ? -22.967 -14.112 19.245 1.00 97.06 380 GLY A O 1
ATOM 3063 N N . ILE A 1 381 ? -24.237 -13.433 20.985 1.00 96.69 381 ILE A N 1
ATOM 3064 C CA . ILE A 1 381 ? -24.504 -12.068 20.535 1.00 96.69 381 ILE A CA 1
ATOM 3065 C C . ILE A 1 381 ? -24.076 -11.115 21.648 1.00 96.69 381 ILE A C 1
ATOM 3067 O O . ILE A 1 381 ? -24.461 -11.285 22.807 1.00 96.69 381 ILE A O 1
ATOM 3071 N N . ILE A 1 382 ? -23.283 -10.103 21.304 1.00 94.94 382 ILE A N 1
ATOM 3072 C CA . ILE A 1 382 ? -22.834 -9.057 22.232 1.00 94.94 382 ILE A CA 1
ATOM 3073 C C . ILE A 1 382 ? -23.495 -7.718 21.914 1.00 94.94 382 ILE A C 1
ATOM 3075 O O . ILE A 1 382 ? -23.928 -7.452 20.791 1.00 94.94 382 ILE A O 1
ATOM 3079 N N . ALA A 1 383 ? -23.553 -6.852 22.919 1.00 91.62 383 ALA A N 1
ATOM 3080 C CA . ALA A 1 383 ? -24.040 -5.495 22.765 1.00 91.62 383 ALA A CA 1
ATOM 3081 C C . ALA A 1 383 ? -23.171 -4.694 21.783 1.00 91.62 383 ALA A C 1
ATOM 3083 O O . ALA A 1 383 ? -21.967 -4.929 21.632 1.00 91.62 383 ALA A O 1
ATOM 3084 N N . ASN A 1 384 ? -23.784 -3.709 21.128 1.00 86.94 384 ASN A N 1
ATOM 3085 C CA . ASN A 1 384 ? -23.063 -2.777 20.269 1.00 86.94 384 ASN A CA 1
ATOM 3086 C C . ASN A 1 384 ? -22.150 -1.899 21.124 1.00 86.94 384 ASN A C 1
ATOM 3088 O O . ASN A 1 384 ? -22.625 -1.051 21.873 1.00 86.94 384 ASN A O 1
ATOM 3092 N N . TYR A 1 385 ? -20.843 -2.109 21.002 1.00 81.50 385 TYR A N 1
ATOM 3093 C CA . TYR A 1 385 ? -19.850 -1.410 21.815 1.00 81.50 385 TYR A CA 1
ATOM 3094 C C . TYR A 1 385 ? -18.980 -0.441 20.990 1.00 81.50 385 TYR A C 1
ATOM 3096 O O . TYR A 1 385 ? -18.569 0.606 21.469 1.00 81.50 385 TYR A O 1
ATOM 3104 N N . HIS A 1 386 ? -18.770 -0.722 19.702 1.00 67.75 386 HIS A N 1
ATOM 3105 C CA . HIS A 1 386 ? -18.024 0.152 18.788 1.00 67.75 386 HIS A CA 1
ATOM 3106 C C . HIS A 1 386 ? -18.665 1.542 18.615 1.00 67.75 386 HIS A C 1
ATOM 3108 O O . HIS A 1 386 ? -17.985 2.482 18.227 1.00 67.75 386 HIS A O 1
ATOM 3114 N N . GLN A 1 387 ? -19.967 1.679 18.897 1.00 67.12 387 GLN A N 1
ATOM 3115 C CA . GLN A 1 387 ? -20.679 2.965 18.881 1.00 67.12 387 GLN A CA 1
ATOM 3116 C C . GLN A 1 387 ? -20.366 3.841 20.093 1.00 67.12 387 GLN A C 1
ATOM 3118 O O . GLN A 1 387 ? -20.638 5.037 20.070 1.00 67.12 387 GLN A O 1
ATOM 3123 N N . VAL A 1 388 ? -19.836 3.235 21.154 1.00 69.12 388 VAL A N 1
ATOM 3124 C CA . VAL A 1 388 ? -19.562 3.907 22.422 1.00 69.12 388 VAL A CA 1
ATOM 3125 C C . VAL A 1 388 ? -18.068 4.139 22.638 1.00 69.12 388 VAL A C 1
ATOM 3127 O O . VAL A 1 388 ? -17.670 4.568 23.714 1.00 69.12 388 VAL A O 1
ATOM 3130 N N . TRP A 1 389 ? -17.227 3.838 21.648 1.00 76.69 389 TRP A N 1
ATOM 3131 C CA . TRP A 1 389 ? -15.786 4.068 21.699 1.00 76.69 389 TRP A CA 1
ATOM 3132 C C . TRP A 1 389 ? -15.409 5.212 20.765 1.00 76.69 389 TRP A C 1
ATOM 3134 O O . TRP A 1 389 ? -15.826 5.236 19.607 1.00 76.69 389 TRP A O 1
ATOM 3144 N N . ASP A 1 390 ? -14.599 6.144 21.266 1.00 68.75 390 ASP A N 1
ATOM 3145 C CA . ASP A 1 390 ? -14.054 7.235 20.462 1.00 68.75 390 ASP A CA 1
ATOM 3146 C C . ASP A 1 390 ? -12.953 6.700 19.544 1.00 68.75 390 ASP A C 1
ATOM 3148 O O . ASP A 1 390 ? -11.814 6.476 19.952 1.00 68.75 390 ASP A O 1
ATOM 3152 N N . GLY A 1 391 ? -13.308 6.477 18.284 1.00 68.62 391 GLY A N 1
ATOM 3153 C CA . GLY A 1 391 ? -12.370 6.084 17.247 1.00 68.62 391 GLY A CA 1
ATOM 3154 C C . GLY A 1 391 ? -13.071 5.812 15.920 1.00 68.62 391 GLY A C 1
ATOM 3155 O O . GLY A 1 391 ? -14.302 5.803 15.841 1.00 68.62 391 GLY A O 1
ATOM 3156 N N . PRO A 1 392 ? -12.309 5.613 14.838 1.00 65.44 392 PRO A N 1
ATOM 3157 C CA . PRO A 1 392 ? -12.885 5.309 13.539 1.00 65.44 392 PRO A CA 1
ATOM 3158 C C . PRO A 1 392 ? -13.629 3.967 13.594 1.00 65.44 392 PRO A C 1
ATOM 3160 O O . PRO A 1 392 ? -13.029 2.910 13.785 1.00 65.44 392 PRO A O 1
ATOM 3163 N N . PHE A 1 393 ? -14.947 4.002 13.362 1.00 60.41 393 PHE A N 1
ATOM 3164 C CA . PHE A 1 393 ? -15.826 2.820 13.360 1.00 60.41 393 PHE A CA 1
ATOM 3165 C C . PHE A 1 393 ? -15.324 1.676 12.471 1.00 60.41 393 PHE A C 1
ATOM 3167 O O . PHE A 1 393 ? -15.655 0.517 12.699 1.00 60.41 393 PHE A O 1
ATOM 3174 N N . THR A 1 394 ? -14.532 1.995 11.448 1.00 62.16 394 THR A N 1
ATOM 3175 C CA . THR A 1 394 ? -13.967 1.036 10.498 1.00 62.16 394 THR A CA 1
ATOM 3176 C C . THR A 1 394 ? -12.813 0.210 11.056 1.00 62.16 394 THR A C 1
ATOM 3178 O O . THR A 1 394 ? -12.406 -0.736 10.387 1.00 62.16 394 THR A O 1
ATOM 3181 N N . GLN A 1 395 ? -12.282 0.541 12.236 1.00 74.38 395 GLN A N 1
ATOM 3182 C CA . GLN A 1 395 ? -11.128 -0.145 12.821 1.00 74.38 395 GLN A CA 1
ATOM 3183 C C . GLN A 1 395 ? -11.510 -1.090 13.969 1.00 74.38 395 GLN A C 1
ATOM 3185 O O . GLN A 1 395 ? -10.792 -2.051 14.223 1.00 74.38 395 GLN A O 1
ATOM 3190 N N . TYR A 1 396 ? -12.640 -0.886 14.652 1.00 85.38 396 TYR A N 1
ATOM 3191 C CA . TYR A 1 396 ? -13.038 -1.764 15.757 1.00 85.38 396 TYR A CA 1
ATOM 3192 C C . TYR A 1 396 ? -13.745 -3.030 15.279 1.00 85.38 396 TYR A C 1
ATOM 3194 O O . TYR A 1 396 ? -14.597 -2.995 14.393 1.00 85.38 396 TYR A O 1
ATOM 3202 N N . ALA A 1 397 ? -13.414 -4.154 15.914 1.00 90.75 397 ALA A N 1
ATOM 3203 C CA . ALA A 1 397 ? -13.994 -5.450 15.597 1.00 90.75 397 ALA A CA 1
ATOM 3204 C C . ALA A 1 397 ? -15.493 -5.499 15.917 1.00 90.75 397 ALA A C 1
ATOM 3206 O O . ALA A 1 397 ? -15.940 -5.123 16.990 1.00 90.75 397 ALA A O 1
ATOM 3207 N N . THR A 1 398 ? -16.307 -6.011 15.019 1.00 93.19 398 THR A N 1
ATOM 3208 C CA . THR A 1 398 ? -17.748 -6.198 15.235 1.00 93.19 398 THR A CA 1
ATOM 3209 C C . THR A 1 398 ? -18.127 -7.670 15.329 1.00 93.19 398 THR A C 1
ATOM 3211 O O . THR A 1 398 ? -19.255 -7.997 15.698 1.00 93.19 398 THR A O 1
ATOM 3214 N N . ALA A 1 399 ? -17.163 -8.560 15.097 1.00 95.06 399 ALA A N 1
ATOM 3215 C CA . ALA A 1 399 ? -17.249 -9.964 15.449 1.00 95.06 399 ALA A CA 1
ATOM 3216 C C . ALA A 1 399 ? -15.919 -10.480 16.006 1.00 95.06 399 ALA A C 1
ATOM 3218 O O . ALA A 1 399 ? -14.846 -9.958 15.689 1.00 95.06 399 ALA A O 1
ATOM 3219 N N . PHE A 1 400 ? -16.002 -11.511 16.842 1.00 96.06 400 PHE A N 1
ATOM 3220 C CA . PHE A 1 400 ? -14.852 -12.090 17.512 1.00 96.06 400 PHE A CA 1
ATOM 3221 C C . PHE A 1 400 ? -14.851 -13.605 17.479 1.00 96.06 400 PHE A C 1
ATOM 3223 O O . PHE A 1 400 ? -15.892 -14.240 17.628 1.00 96.06 400 PHE A O 1
ATOM 3230 N N . VAL A 1 401 ? -13.654 -14.163 17.371 1.00 96.25 401 VAL A N 1
ATOM 3231 C CA . VAL A 1 401 ? -13.377 -15.593 17.519 1.00 96.25 401 VAL A CA 1
ATOM 3232 C C . VAL A 1 401 ? -12.399 -15.814 18.672 1.00 96.25 401 VAL A C 1
ATOM 3234 O O . VAL A 1 401 ? -11.817 -14.859 19.205 1.00 96.25 401 VAL A O 1
ATOM 3237 N N . SER A 1 402 ? -12.200 -17.073 19.055 1.00 95.00 402 SER A N 1
ATOM 3238 C CA . SER A 1 402 ? -11.219 -17.421 20.082 1.00 95.00 402 SER A CA 1
ATOM 3239 C C . SER A 1 402 ? -9.774 -17.146 19.618 1.00 95.00 402 SER A C 1
ATOM 3241 O O . SER A 1 402 ? -9.490 -17.191 18.412 1.00 95.00 402 SER A O 1
ATOM 3243 N N . PRO A 1 403 ? -8.829 -16.877 20.541 1.00 92.88 403 PRO A N 1
ATOM 3244 C CA . PRO A 1 403 ? -7.404 -16.767 20.218 1.00 92.88 403 PRO A CA 1
ATOM 3245 C C . PRO A 1 403 ? -6.868 -17.971 19.435 1.00 92.88 403 PRO A C 1
ATOM 3247 O O . PRO A 1 403 ? -6.115 -17.796 18.479 1.00 92.88 403 PRO A O 1
ATOM 3250 N N . GLU A 1 404 ? -7.318 -19.176 19.783 1.00 92.19 404 GLU A N 1
ATOM 3251 C CA . GLU A 1 404 ? -6.930 -20.434 19.146 1.00 92.19 404 GLU A CA 1
ATOM 3252 C C . GLU A 1 404 ? -7.400 -20.494 17.686 1.00 92.19 404 GLU A C 1
ATOM 3254 O O . GLU A 1 404 ? -6.655 -20.940 16.813 1.00 92.19 404 GLU A O 1
ATOM 3259 N N . THR A 1 405 ? -8.606 -19.990 17.397 1.00 91.94 405 THR A N 1
ATOM 3260 C CA . THR A 1 405 ? -9.120 -19.871 16.021 1.00 91.94 405 THR A CA 1
ATOM 3261 C C . THR A 1 405 ? -8.277 -18.881 15.215 1.00 91.94 405 THR A C 1
ATOM 3263 O O . THR A 1 405 ? -7.927 -19.147 14.064 1.00 91.94 405 THR A O 1
ATOM 3266 N N . GLY A 1 406 ? -7.898 -17.753 15.824 1.00 90.06 406 GLY A N 1
ATOM 3267 C CA . GLY A 1 406 ? -6.992 -16.781 15.210 1.00 90.06 406 GLY A CA 1
ATOM 3268 C C . GLY A 1 406 ? -5.612 -17.370 14.893 1.00 90.06 406 GLY A C 1
ATOM 3269 O O . GLY A 1 406 ? -5.101 -17.178 13.790 1.00 90.06 406 GLY A O 1
ATOM 3270 N N . GLU A 1 407 ? -5.023 -18.126 15.823 1.00 89.12 407 GLU A N 1
ATOM 3271 C CA . GLU A 1 407 ? -3.753 -18.835 15.609 1.00 89.12 407 GLU A CA 1
ATOM 3272 C C . GLU A 1 407 ? -3.877 -19.862 14.474 1.00 89.12 407 GLU A C 1
ATOM 3274 O O . GLU A 1 407 ? -3.026 -19.915 13.585 1.00 89.12 407 GLU A O 1
ATOM 3279 N N . GLN A 1 408 ? -4.960 -20.642 14.450 1.00 87.81 408 GLN A N 1
ATOM 3280 C CA . GLN A 1 408 ? -5.190 -21.637 13.405 1.00 87.81 408 GLN A CA 1
ATOM 3281 C C . GLN A 1 408 ? -5.297 -20.998 12.013 1.00 87.81 408 GLN A C 1
ATOM 3283 O O . GLN A 1 408 ? -4.677 -21.490 11.071 1.00 87.81 408 GLN A O 1
ATOM 3288 N N . LEU A 1 409 ? -6.041 -19.897 11.875 1.00 86.50 409 LEU A N 1
ATOM 3289 C CA . LEU A 1 409 ? -6.220 -19.206 10.594 1.00 86.50 409 LEU A CA 1
ATOM 3290 C C . LEU A 1 409 ? -4.904 -18.641 10.038 1.00 86.50 409 LEU A C 1
ATOM 3292 O O . LEU A 1 409 ? -4.643 -18.751 8.838 1.00 86.50 409 LEU A O 1
ATOM 3296 N N . PHE A 1 410 ? -4.060 -18.069 10.897 1.00 80.19 410 PHE A N 1
ATOM 3297 C CA . PHE A 1 410 ? -2.872 -17.327 10.464 1.00 80.19 410 PHE A CA 1
ATOM 3298 C C . PHE A 1 410 ? -1.577 -18.125 10.600 1.00 80.19 410 PHE A C 1
ATOM 3300 O O . PHE A 1 410 ? -0.895 -18.364 9.605 1.00 80.19 410 PHE A O 1
ATOM 3307 N N . GLU A 1 411 ? -1.260 -18.584 11.810 1.00 80.12 411 GLU A N 1
ATOM 3308 C CA . GLU A 1 411 ? 0.003 -19.265 12.120 1.00 80.12 411 GLU A CA 1
ATOM 3309 C C . GLU A 1 411 ? 0.035 -20.705 11.602 1.00 80.12 411 GLU A C 1
ATOM 3311 O O . GLU A 1 411 ? 1.113 -21.277 11.453 1.00 80.12 411 GLU A O 1
ATOM 3316 N N . ARG A 1 412 ? -1.127 -21.313 11.328 1.00 80.56 412 ARG A N 1
ATOM 3317 C CA . ARG A 1 412 ? -1.222 -22.664 10.741 1.00 80.56 412 ARG A CA 1
ATOM 3318 C C . ARG A 1 412 ? -1.850 -22.674 9.348 1.00 80.56 412 ARG A C 1
ATOM 3320 O O . ARG A 1 412 ? -1.563 -23.587 8.570 1.00 80.56 412 ARG A O 1
ATOM 3327 N N . GLY A 1 413 ? -2.650 -21.666 9.010 1.00 80.62 413 GLY A N 1
ATOM 3328 C CA . GLY A 1 413 ? -3.205 -21.449 7.676 1.00 80.62 413 GLY A CA 1
ATOM 3329 C C . GLY A 1 413 ? -2.226 -20.710 6.766 1.00 80.62 413 GLY A C 1
ATOM 3330 O O . GLY A 1 413 ? -1.487 -21.342 6.010 1.00 80.62 413 GLY A O 1
ATOM 3331 N N . LEU A 1 414 ? -2.218 -19.376 6.848 1.00 79.06 414 LEU A N 1
ATOM 3332 C CA . LEU A 1 414 ? -1.478 -18.499 5.929 1.00 79.06 414 LEU A CA 1
ATOM 3333 C C . LEU A 1 414 ? 0.046 -18.671 5.964 1.00 79.06 414 LEU A C 1
ATOM 3335 O O . LEU A 1 414 ? 0.669 -18.681 4.904 1.00 79.06 414 LEU A O 1
ATOM 3339 N N . SER A 1 415 ? 0.649 -18.879 7.135 1.00 74.56 415 SER A N 1
ATOM 3340 C CA . SER A 1 415 ? 2.101 -19.110 7.285 1.00 74.56 415 SER A CA 1
ATOM 3341 C C . SER A 1 415 ? 2.615 -20.342 6.518 1.00 74.56 415 SER A C 1
ATOM 3343 O O . SER A 1 415 ? 3.799 -20.446 6.197 1.00 74.56 415 SER A O 1
ATOM 3345 N N . LEU A 1 416 ? 1.715 -21.278 6.210 1.00 76.88 416 LEU A N 1
ATOM 3346 C CA . LEU A 1 416 ? 1.983 -22.537 5.523 1.00 76.88 416 LEU A CA 1
ATOM 3347 C C . LEU A 1 416 ? 1.342 -22.582 4.123 1.00 76.88 416 LEU A C 1
ATOM 3349 O O . LEU A 1 416 ? 1.281 -23.653 3.517 1.00 76.88 416 LEU A O 1
ATOM 3353 N N . SER A 1 417 ? 0.858 -21.439 3.629 1.00 77.19 417 SER A N 1
ATOM 3354 C CA . SER A 1 417 ? 0.374 -21.252 2.257 1.00 77.19 417 SER A CA 1
ATOM 3355 C C . SER A 1 417 ? 1.479 -21.552 1.242 1.00 77.19 417 SER A C 1
ATOM 3357 O O . SER A 1 417 ? 2.648 -21.223 1.480 1.00 77.19 417 SER A O 1
ATOM 3359 N N . LYS A 1 418 ? 1.138 -22.112 0.072 1.00 74.69 418 LYS A N 1
ATOM 3360 C CA . LYS A 1 418 ? 2.151 -22.321 -0.985 1.00 74.69 418 LYS A CA 1
ATOM 3361 C C . LYS A 1 418 ? 2.624 -20.984 -1.551 1.00 74.69 418 LYS A C 1
ATOM 3363 O O . LYS A 1 418 ? 3.825 -20.812 -1.778 1.00 74.69 418 LYS A O 1
ATOM 3368 N N . VAL A 1 419 ? 1.721 -20.007 -1.657 1.00 70.75 419 VAL A N 1
ATOM 3369 C CA . VAL A 1 419 ? 2.053 -18.624 -2.029 1.00 70.75 419 VAL A CA 1
ATOM 3370 C C . VAL A 1 419 ? 2.927 -17.977 -0.952 1.00 70.75 419 VAL A C 1
ATOM 3372 O O . VAL A 1 419 ? 2.525 -17.888 0.207 1.00 70.75 419 VAL A O 1
ATOM 3375 N N . GLU A 1 420 ? 4.117 -17.509 -1.330 1.00 69.69 420 GLU A N 1
ATOM 3376 C CA . GLU A 1 420 ? 5.095 -16.902 -0.416 1.00 69.69 420 GLU A CA 1
ATOM 3377 C C . GLU A 1 420 ? 4.613 -15.585 0.202 1.00 69.69 420 GLU A C 1
ATOM 3379 O O . GLU A 1 420 ? 4.769 -15.387 1.405 1.00 69.69 420 GLU A O 1
ATOM 3384 N N . SER A 1 421 ? 3.955 -14.720 -0.577 1.00 64.81 421 SER A N 1
ATOM 3385 C CA . SER A 1 421 ? 3.435 -13.437 -0.083 1.00 64.81 421 SER A CA 1
ATOM 3386 C C . SER A 1 421 ? 2.413 -13.601 1.045 1.00 64.81 421 SER A C 1
ATOM 3388 O O . SER A 1 421 ? 2.382 -12.786 1.962 1.00 64.81 421 SER A O 1
ATOM 3390 N N . ASN A 1 422 ? 1.627 -14.681 1.031 1.00 71.94 422 ASN A N 1
ATOM 3391 C CA . ASN A 1 422 ? 0.685 -14.998 2.105 1.00 71.94 422 ASN A CA 1
ATOM 3392 C C . ASN A 1 422 ? 1.398 -15.321 3.425 1.00 71.94 422 ASN A C 1
ATOM 3394 O O . ASN A 1 422 ? 0.897 -14.970 4.489 1.00 71.94 422 ASN A O 1
ATOM 3398 N N . ARG A 1 423 ? 2.570 -15.970 3.362 1.00 73.50 423 ARG A N 1
ATOM 3399 C CA . ARG A 1 423 ? 3.331 -16.394 4.550 1.00 73.50 423 ARG A CA 1
ATOM 3400 C C . ARG A 1 423 ? 3.954 -15.222 5.302 1.00 73.50 423 ARG A C 1
ATOM 3402 O O . ARG A 1 423 ? 4.255 -15.347 6.483 1.00 73.50 423 ARG A O 1
ATOM 3409 N N . LEU A 1 424 ? 4.165 -14.105 4.608 1.00 69.38 424 LEU A N 1
ATOM 3410 C CA . LEU A 1 424 ? 4.751 -12.886 5.161 1.00 69.38 424 LEU A CA 1
ATOM 3411 C C . LEU A 1 424 ? 3.705 -11.949 5.778 1.00 69.38 424 LEU A C 1
ATOM 3413 O O . LEU A 1 424 ? 4.079 -10.995 6.459 1.00 69.38 424 LEU A O 1
ATOM 3417 N N . TYR A 1 425 ? 2.412 -12.194 5.550 1.00 73.88 425 TYR A N 1
ATOM 3418 C CA . TYR A 1 425 ? 1.358 -11.351 6.097 1.00 73.88 425 TYR A CA 1
ATOM 3419 C C . TYR A 1 425 ? 1.286 -11.485 7.622 1.00 73.88 425 TYR A C 1
ATOM 3421 O O . TYR A 1 425 ? 1.098 -12.581 8.152 1.00 73.88 425 TYR A O 1
ATOM 3429 N N . GLN A 1 426 ? 1.368 -10.351 8.320 1.00 72.94 426 GLN A N 1
ATOM 3430 C CA . GLN A 1 426 ? 1.114 -10.272 9.754 1.00 72.94 426 GLN A CA 1
ATOM 3431 C C . GLN A 1 426 ? -0.154 -9.450 10.009 1.00 72.94 426 GLN A C 1
ATOM 3433 O O . GLN A 1 426 ? -0.207 -8.284 9.614 1.00 72.94 426 GLN A O 1
ATOM 3438 N N . PRO A 1 427 ? -1.179 -10.030 10.657 1.00 75.88 427 PRO A N 1
ATOM 3439 C CA . PRO A 1 427 ? -2.385 -9.291 11.001 1.00 75.88 427 PRO A CA 1
ATOM 3440 C C . PRO A 1 427 ? -2.073 -8.171 12.002 1.00 75.88 427 PRO A C 1
ATOM 3442 O O . PRO A 1 427 ? -1.318 -8.406 12.954 1.00 75.88 427 PRO A O 1
ATOM 3445 N N . PRO A 1 428 ? -2.678 -6.979 11.850 1.00 79.50 428 PRO A N 1
ATOM 3446 C CA . PRO A 1 428 ? -2.489 -5.905 12.809 1.00 79.50 428 PRO A CA 1
ATOM 3447 C C . PRO A 1 428 ? -3.051 -6.299 14.178 1.00 79.50 428 PRO A C 1
ATOM 3449 O O . PRO A 1 428 ? -4.062 -7.002 14.300 1.00 79.50 428 PRO A O 1
ATOM 3452 N N . VAL A 1 429 ? -2.377 -5.836 15.229 1.00 84.00 429 VAL A N 1
ATOM 3453 C CA . VAL A 1 429 ? -2.743 -6.115 16.623 1.00 84.00 429 VAL A CA 1
ATOM 3454 C C . VAL A 1 429 ? -3.106 -4.807 17.302 1.00 84.00 429 VAL A C 1
ATOM 3456 O O . VAL A 1 429 ? -2.334 -3.848 17.276 1.00 84.00 429 VAL A O 1
ATOM 3459 N N . HIS A 1 430 ? -4.280 -4.765 17.925 1.00 86.94 430 HIS A N 1
ATOM 3460 C CA . HIS A 1 430 ? -4.687 -3.617 18.720 1.00 86.94 430 HIS A CA 1
ATOM 3461 C C . HIS A 1 430 ? -4.283 -3.853 20.168 1.00 86.94 430 HIS A C 1
ATOM 3463 O O . HIS A 1 430 ? -4.660 -4.859 20.772 1.00 86.94 430 HIS A O 1
ATOM 3469 N N . TYR A 1 431 ? -3.544 -2.904 20.726 1.00 86.81 431 TYR A N 1
ATOM 3470 C CA . TYR A 1 431 ? -3.121 -2.892 22.118 1.00 86.81 431 TYR A CA 1
ATOM 3471 C C . TYR A 1 431 ? -4.003 -1.920 22.887 1.00 86.81 431 TYR A C 1
ATOM 3473 O O . TYR A 1 431 ? -3.885 -0.709 22.721 1.00 86.81 431 TYR A O 1
ATOM 3481 N N . PHE A 1 432 ? -4.882 -2.455 23.726 1.00 87.81 432 PHE A N 1
ATOM 3482 C CA . PHE A 1 432 ? -5.729 -1.691 24.635 1.00 87.81 432 PHE A CA 1
ATOM 3483 C C . PHE A 1 432 ? -4.976 -1.484 25.937 1.00 87.81 432 PHE A C 1
ATOM 3485 O O . PHE A 1 432 ? -4.585 -2.446 26.585 1.00 87.81 432 PHE A O 1
ATOM 3492 N N . ILE A 1 433 ? -4.746 -0.238 26.314 1.00 87.44 433 ILE A N 1
ATOM 3493 C CA . ILE A 1 433 ? -3.860 0.132 27.413 1.00 87.44 433 ILE A CA 1
ATOM 3494 C C . ILE A 1 433 ? -4.712 0.671 28.546 1.00 87.44 433 ILE A C 1
ATOM 3496 O O . ILE A 1 433 ? -5.579 1.514 28.325 1.00 87.44 433 ILE A O 1
ATOM 3500 N N . ARG A 1 434 ? -4.438 0.228 29.772 1.00 87.38 434 ARG A N 1
ATOM 3501 C CA . ARG A 1 434 ? -5.027 0.795 30.985 1.00 87.38 434 ARG A CA 1
ATOM 3502 C C . ARG A 1 434 ? -4.008 1.717 31.654 1.00 87.38 434 ARG A C 1
ATOM 3504 O O . ARG A 1 434 ? -3.194 1.267 32.458 1.00 87.38 434 ARG A O 1
ATOM 3511 N N . SER A 1 435 ? -4.057 3.008 31.323 1.00 81.38 435 SER A N 1
ATOM 3512 C CA . SER A 1 435 ? -3.255 4.052 31.972 1.00 81.38 435 SER A CA 1
ATOM 3513 C C . SER A 1 435 ? -4.103 4.895 32.926 1.00 81.38 435 SER A C 1
ATOM 3515 O O . SER A 1 435 ? -5.261 5.207 32.650 1.00 81.38 435 SER A O 1
ATOM 3517 N N . THR A 1 436 ? -3.513 5.312 34.046 1.00 73.75 436 THR A N 1
ATOM 3518 C CA . THR A 1 436 ? -4.094 6.337 34.928 1.00 73.75 436 THR A CA 1
ATOM 3519 C C . THR A 1 436 ? -3.921 7.751 34.373 1.00 73.75 436 THR A C 1
ATOM 3521 O O . THR A 1 436 ? -4.638 8.654 34.792 1.00 73.75 436 THR A O 1
ATOM 3524 N N . GLU A 1 437 ? -3.000 7.940 33.422 1.00 76.44 437 GLU A N 1
ATOM 3525 C CA . GLU A 1 437 ? -2.669 9.224 32.796 1.00 76.44 437 GLU A CA 1
ATOM 3526 C C . GLU A 1 437 ? -2.667 9.077 31.259 1.00 76.44 437 GLU A C 1
ATOM 3528 O O . GLU A 1 437 ? -1.613 8.877 30.646 1.00 76.44 437 GLU A O 1
ATOM 3533 N N . PRO A 1 438 ? -3.844 9.139 30.609 1.00 74.25 438 PRO A N 1
ATOM 3534 C CA . PRO A 1 438 ? -3.986 8.918 29.164 1.00 74.25 438 PRO A CA 1
ATOM 3535 C C . PRO A 1 438 ? -3.192 9.931 28.327 1.00 74.25 438 PRO A C 1
ATOM 3537 O O . PRO A 1 438 ? -2.525 9.559 27.365 1.00 74.25 438 PRO A O 1
ATOM 3540 N N . VAL A 1 439 ? -3.208 11.203 28.741 1.00 77.25 439 VAL A N 1
ATOM 3541 C CA . VAL A 1 439 ? -2.537 12.318 28.046 1.00 77.25 439 VAL A CA 1
ATOM 3542 C C . VAL A 1 439 ? -1.015 12.199 28.131 1.00 77.25 439 VAL A C 1
ATOM 3544 O O . VAL A 1 439 ? -0.318 12.410 27.142 1.00 77.25 439 VAL A O 1
ATOM 3547 N N . ALA A 1 440 ? -0.481 11.818 29.296 1.00 75.50 440 ALA A N 1
ATOM 3548 C CA . ALA A 1 440 ? 0.955 11.592 29.458 1.00 75.50 440 ALA A CA 1
ATOM 3549 C C . ALA A 1 440 ? 1.432 10.417 28.590 1.00 75.50 440 ALA A C 1
ATOM 3551 O O . ALA A 1 440 ? 2.542 10.444 28.057 1.00 75.50 440 ALA A O 1
ATOM 3552 N N . PHE A 1 441 ? 0.579 9.402 28.410 1.00 75.62 441 PHE A N 1
ATOM 3553 C CA . PHE A 1 441 ? 0.862 8.295 27.507 1.00 75.62 441 PHE A CA 1
ATOM 3554 C C . PHE A 1 441 ? 0.927 8.764 26.046 1.00 75.62 441 PHE A C 1
ATOM 3556 O O . PHE A 1 441 ? 1.910 8.475 25.373 1.00 75.62 441 PHE A O 1
ATOM 3563 N N . GLU A 1 442 ? -0.044 9.543 25.565 1.00 74.94 442 GLU A N 1
ATOM 3564 C CA . GLU A 1 442 ? -0.013 10.104 24.202 1.00 74.94 442 GLU A CA 1
ATOM 3565 C C . GLU A 1 442 ? 1.242 10.951 23.952 1.00 74.94 442 GLU A C 1
ATOM 3567 O O . GLU A 1 442 ? 1.932 10.776 22.949 1.00 74.94 442 GLU A O 1
ATOM 3572 N N . GLN A 1 443 ? 1.602 11.810 24.910 1.00 77.69 443 GLN A N 1
ATOM 3573 C CA . GLN A 1 443 ? 2.804 12.646 24.833 1.00 77.69 443 GLN A CA 1
ATOM 3574 C C . GLN A 1 443 ? 4.108 11.842 24.825 1.00 77.69 443 GLN A C 1
ATOM 3576 O O . GLN A 1 443 ? 5.105 12.301 24.270 1.00 77.69 443 GLN A O 1
ATOM 3581 N N . ALA A 1 444 ? 4.121 10.650 25.427 1.00 73.50 444 ALA A N 1
ATOM 3582 C CA . ALA A 1 444 ? 5.278 9.763 25.401 1.00 73.50 444 ALA A CA 1
ATOM 3583 C C . ALA A 1 444 ? 5.459 9.054 24.046 1.00 73.50 444 ALA A C 1
ATOM 3585 O O . ALA A 1 444 ? 6.545 8.533 23.788 1.00 73.50 444 ALA A O 1
ATOM 3586 N N . TYR A 1 445 ? 4.431 9.042 23.188 1.00 71.94 445 TYR A N 1
ATOM 3587 C CA . TYR A 1 445 ? 4.435 8.363 21.888 1.00 71.94 445 TYR A CA 1
ATOM 3588 C C . TYR A 1 445 ? 3.897 9.256 20.754 1.00 71.94 445 TYR A C 1
ATOM 3590 O O . TYR A 1 445 ? 2.986 8.853 20.033 1.00 71.94 445 TYR A O 1
ATOM 3598 N N . PRO A 1 446 ? 4.482 10.446 20.515 1.00 62.22 446 PRO A N 1
ATOM 3599 C CA . PRO A 1 446 ? 3.963 11.401 19.532 1.00 62.22 446 PRO A CA 1
ATOM 3600 C C . PRO A 1 446 ? 4.081 10.914 18.078 1.00 62.22 446 PRO A C 1
ATOM 3602 O O . PRO A 1 446 ? 3.454 11.482 17.191 1.00 62.22 446 PRO A O 1
ATOM 3605 N N . GLN A 1 447 ? 4.885 9.875 17.819 1.00 60.47 447 GLN A N 1
ATOM 3606 C CA . GLN A 1 447 ? 5.043 9.270 16.490 1.00 60.47 447 GLN A CA 1
ATOM 3607 C C . GLN A 1 447 ? 4.087 8.093 16.229 1.00 60.47 447 GLN A C 1
ATOM 3609 O O . GLN A 1 447 ? 4.100 7.522 15.141 1.00 60.47 447 GLN A O 1
ATOM 3614 N N . ALA A 1 448 ? 3.253 7.712 17.202 1.00 64.06 448 ALA A N 1
ATOM 3615 C CA . ALA A 1 448 ? 2.264 6.654 17.034 1.00 64.06 448 ALA A CA 1
ATOM 3616 C C . ALA A 1 448 ? 1.071 7.162 16.202 1.00 64.06 448 ALA A C 1
ATOM 3618 O O . ALA A 1 448 ? 0.076 7.628 16.750 1.00 64.06 448 ALA A O 1
ATOM 3619 N N . LEU A 1 449 ? 1.166 7.053 14.872 1.00 57.84 449 LEU A N 1
ATOM 3620 C CA . LEU A 1 449 ? 0.156 7.529 13.910 1.00 57.84 449 LEU A CA 1
ATOM 3621 C C . LEU A 1 449 ? -1.244 6.889 14.075 1.00 57.84 449 LEU A C 1
ATOM 3623 O O . LEU A 1 449 ? -2.208 7.426 13.541 1.00 57.84 449 LEU A O 1
ATOM 3627 N N . ASN A 1 450 ? -1.371 5.801 14.849 1.00 75.19 450 ASN A N 1
ATOM 3628 C CA . ASN A 1 450 ? -2.629 5.087 15.110 1.00 75.19 450 ASN A CA 1
ATOM 3629 C C . ASN A 1 450 ? -2.922 4.906 16.615 1.00 75.19 450 ASN A C 1
ATOM 3631 O O . ASN A 1 450 ? -3.270 3.808 17.065 1.00 75.19 450 ASN A O 1
ATOM 3635 N N . LEU A 1 451 ? -2.711 5.956 17.410 1.00 79.31 451 LEU A N 1
ATOM 3636 C CA . LEU A 1 451 ? -3.068 5.987 18.829 1.00 79.31 451 LEU A CA 1
ATOM 3637 C C . LEU A 1 451 ? -4.392 6.736 19.027 1.00 79.31 451 LEU A C 1
ATOM 3639 O O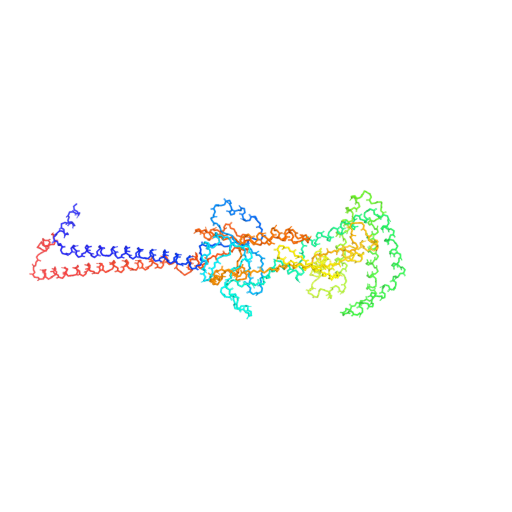 . LEU A 1 451 ? -4.505 7.900 18.652 1.00 79.31 451 LEU A O 1
ATOM 3643 N N . PHE A 1 452 ? -5.369 6.087 19.659 1.00 80.81 452 PHE A N 1
ATOM 3644 C CA . PHE A 1 452 ? -6.671 6.677 19.983 1.00 80.81 452 PHE A CA 1
ATOM 3645 C C . PHE A 1 452 ? -6.911 6.638 21.490 1.00 80.81 452 PHE A C 1
ATOM 3647 O O . PHE A 1 452 ? -6.556 5.654 22.142 1.00 80.81 452 PHE A O 1
ATOM 3654 N N . SER A 1 453 ? -7.527 7.676 22.052 1.00 82.50 453 SER A N 1
ATOM 3655 C CA . SER A 1 453 ? -7.933 7.715 23.460 1.00 82.50 453 SER A CA 1
ATOM 3656 C C . SER A 1 453 ? -9.428 7.494 23.638 1.00 82.50 453 SER A C 1
ATOM 3658 O O . SER A 1 453 ? -10.250 7.968 22.863 1.00 82.50 453 SER A O 1
ATOM 3660 N N . ASN A 1 454 ? -9.778 6.813 24.725 1.00 83.94 454 ASN A N 1
ATOM 3661 C CA . ASN A 1 454 ? -11.146 6.666 25.194 1.00 83.94 454 ASN A CA 1
ATOM 3662 C C . ASN A 1 454 ? -11.588 7.946 25.918 1.00 83.94 454 ASN A C 1
ATOM 3664 O O . ASN A 1 454 ? -11.516 8.024 27.150 1.00 83.94 454 ASN A O 1
ATOM 3668 N N . GLN A 1 455 ? -12.008 8.976 25.181 1.00 78.69 455 GLN A N 1
ATOM 3669 C CA . GLN A 1 455 ? -12.408 10.243 25.803 1.00 78.69 455 GLN A CA 1
ATOM 3670 C C . GLN A 1 455 ? -13.748 10.106 26.537 1.00 78.69 455 GLN A C 1
ATOM 3672 O O . GLN A 1 455 ? -13.930 10.716 27.589 1.00 78.69 455 GLN A O 1
ATOM 3677 N N . LEU A 1 456 ? -14.650 9.229 26.094 1.00 80.25 456 LEU A N 1
ATOM 3678 C CA . LEU A 1 456 ? -15.875 8.930 26.845 1.00 80.25 456 LEU A CA 1
ATOM 3679 C C . LEU A 1 456 ? -15.601 8.264 28.208 1.00 80.25 456 LEU A C 1
ATOM 3681 O O . LEU A 1 456 ? -16.266 8.586 29.195 1.00 80.25 456 LEU A O 1
ATOM 3685 N N . GLY A 1 457 ? -14.605 7.376 28.301 1.00 79.69 457 GLY A N 1
ATOM 3686 C CA . GLY A 1 457 ? -14.216 6.707 29.549 1.00 79.69 457 GLY A CA 1
ATOM 3687 C C . GLY A 1 457 ? -13.300 7.536 30.462 1.00 79.69 457 GLY A C 1
ATOM 3688 O O . GLY A 1 457 ? -13.452 7.504 31.687 1.00 79.69 457 GLY A O 1
ATOM 3689 N N . PHE A 1 458 ? -12.353 8.282 29.881 1.00 76.69 458 PHE A N 1
ATOM 3690 C CA . PHE A 1 458 ? -11.256 8.954 30.599 1.00 76.69 458 PHE A CA 1
ATOM 3691 C C . PHE A 1 458 ? -11.140 10.465 30.341 1.00 76.69 458 PHE A C 1
ATOM 3693 O O . PHE A 1 458 ? -10.292 11.122 30.948 1.00 76.69 458 PHE A O 1
ATOM 3700 N N . GLY A 1 459 ? -11.977 11.037 29.479 1.00 66.75 459 GLY A N 1
ATOM 3701 C CA . GLY A 1 459 ? -11.951 12.456 29.142 1.00 66.75 459 GLY A CA 1
ATOM 3702 C C . GLY A 1 459 ? -12.302 13.359 30.323 1.00 66.75 459 GLY A C 1
ATOM 3703 O O . GLY A 1 459 ? -13.161 13.050 31.162 1.00 66.75 459 GLY A O 1
ATOM 3704 N N . GLN A 1 460 ? -11.616 14.499 30.375 1.00 59.62 460 GLN A N 1
ATOM 3705 C CA . GLN A 1 460 ? -11.994 15.646 31.191 1.00 59.62 460 GLN A CA 1
ATOM 3706 C C . GLN A 1 460 ? -12.832 16.570 30.308 1.00 59.62 460 GLN A C 1
ATOM 3708 O O . GLN A 1 460 ? -12.333 17.045 29.289 1.00 59.62 460 GLN A O 1
ATOM 3713 N N . ASP A 1 461 ? -14.091 16.814 30.673 1.00 53.16 461 ASP A N 1
ATOM 3714 C CA . ASP A 1 461 ? -14.947 17.737 29.927 1.00 53.16 461 ASP A CA 1
ATOM 3715 C C . ASP A 1 461 ? -14.260 19.111 29.823 1.00 53.16 461 ASP A C 1
ATOM 3717 O O . ASP A 1 461 ? -13.895 19.734 30.821 1.00 53.16 461 ASP A O 1
ATOM 3721 N N . SER A 1 462 ? -14.059 19.584 28.592 1.00 45.19 462 SER A N 1
ATOM 3722 C CA . SER A 1 462 ? -13.297 20.792 28.244 1.00 45.19 462 SER A CA 1
ATOM 3723 C C . SER A 1 462 ? -14.012 22.114 28.567 1.00 45.19 462 SER A C 1
ATOM 3725 O O . SER A 1 462 ? -13.553 23.189 28.183 1.00 45.19 462 SER A O 1
ATOM 3727 N N . SER A 1 463 ? -15.136 22.073 29.276 1.00 46.34 463 SER A N 1
ATOM 3728 C CA . SER A 1 463 ? -15.798 23.250 29.839 1.00 46.34 463 SER A CA 1
ATOM 3729 C C . SER A 1 463 ? -15.422 23.356 31.309 1.00 46.34 463 SER A C 1
ATOM 3731 O O . SER A 1 463 ? -15.675 22.388 32.010 1.00 46.34 463 SER A O 1
ATOM 3733 N N . ILE A 1 464 ? -14.827 24.488 31.735 1.00 54.34 464 ILE A N 1
ATOM 3734 C CA . ILE A 1 464 ? -14.454 24.859 33.124 1.00 54.34 464 ILE A CA 1
ATOM 3735 C C . ILE A 1 464 ? -14.393 23.630 34.032 1.00 54.34 464 ILE A C 1
ATOM 3737 O O . ILE A 1 464 ? -15.457 23.235 34.510 1.00 54.34 464 ILE A O 1
ATOM 3741 N N . SER A 1 465 ? -13.194 23.055 34.245 1.00 57.88 465 SER A N 1
ATOM 3742 C CA . SER A 1 465 ? -13.030 21.759 34.928 1.00 57.88 465 SER A CA 1
ATOM 3743 C C . SER A 1 465 ? -14.063 21.603 36.039 1.00 57.88 465 SER A C 1
ATOM 3745 O O . SER A 1 465 ? -14.244 22.531 36.829 1.00 57.88 465 SER A O 1
ATOM 3747 N N . GLU A 1 466 ? -14.806 20.496 36.077 1.00 58.69 466 GLU A N 1
ATOM 3748 C CA . GLU A 1 466 ? -15.894 20.332 37.056 1.00 58.69 466 GLU A CA 1
ATOM 3749 C C . GLU A 1 466 ? -15.413 20.620 38.493 1.00 58.69 466 GLU A C 1
ATOM 3751 O O . GLU A 1 466 ? -16.175 21.126 39.317 1.00 58.69 466 GLU A O 1
ATOM 3756 N N . ASP A 1 467 ? -14.124 20.398 38.759 1.00 62.50 467 ASP A N 1
ATOM 3757 C CA . ASP A 1 467 ? -13.407 20.798 39.972 1.00 62.50 467 ASP A CA 1
ATOM 3758 C C . ASP A 1 467 ? -13.412 22.316 40.217 1.00 62.50 467 ASP A C 1
ATOM 3760 O O . ASP A 1 467 ? -13.670 22.768 41.330 1.00 62.50 467 ASP A O 1
ATOM 3764 N N . SER A 1 468 ? -13.189 23.124 39.182 1.00 64.50 468 SER A N 1
ATOM 3765 C CA . SER A 1 468 ? -13.303 24.585 39.212 1.00 64.50 468 SER A CA 1
ATOM 3766 C C . SER A 1 468 ? -14.741 25.049 39.449 1.00 64.50 468 SER A C 1
ATOM 3768 O O . SER A 1 468 ? -14.958 25.915 40.295 1.00 64.50 468 SER A O 1
ATOM 3770 N N . LEU A 1 469 ? -15.742 24.477 38.766 1.00 65.56 469 LEU A N 1
ATOM 3771 C CA . LEU A 1 469 ? -17.157 24.820 39.007 1.00 65.56 469 LEU A CA 1
ATOM 3772 C C . LEU A 1 469 ? -17.587 24.466 40.432 1.00 65.56 469 LEU A C 1
ATOM 3774 O O . LEU A 1 469 ? -18.264 25.246 41.104 1.00 65.56 469 LEU A O 1
ATOM 3778 N N . SER A 1 470 ? -17.134 23.316 40.910 1.00 68.00 470 SER A N 1
ATOM 3779 C CA . SER A 1 470 ? -17.325 22.849 42.275 1.00 68.00 470 SER A CA 1
ATOM 3780 C C . SER A 1 470 ? -16.682 23.768 43.310 1.00 68.00 470 SER A C 1
ATOM 3782 O O . SER A 1 470 ? -17.323 24.140 44.294 1.00 68.00 470 SER A O 1
ATOM 3784 N N . LEU A 1 471 ? -15.437 24.188 43.073 1.00 72.25 471 LEU A N 1
ATOM 3785 C CA . LEU A 1 471 ? -14.721 25.156 43.904 1.00 72.25 471 LEU A CA 1
ATOM 3786 C C . LEU A 1 471 ? -15.414 26.520 43.916 1.00 72.25 471 LEU A C 1
ATOM 3788 O O . LEU A 1 471 ? -15.517 27.143 44.974 1.00 72.25 471 LEU A O 1
ATOM 3792 N N . ILE A 1 472 ? -15.932 26.975 42.773 1.00 75.31 472 ILE A N 1
ATOM 3793 C CA . ILE A 1 472 ? -16.690 28.227 42.668 1.00 75.31 472 ILE A CA 1
ATOM 3794 C C . ILE A 1 472 ? -17.991 28.124 43.466 1.00 75.31 472 ILE A C 1
ATOM 3796 O O . ILE A 1 472 ? -18.265 28.993 44.294 1.00 75.31 472 ILE A O 1
ATOM 3800 N N . LEU A 1 473 ? -18.772 27.057 43.274 1.00 73.12 473 LEU A N 1
ATOM 3801 C CA . LEU A 1 473 ? -20.021 26.831 44.005 1.00 73.12 473 LEU A CA 1
ATOM 3802 C C . LEU A 1 473 ? -19.766 26.775 45.519 1.00 73.12 473 LEU A C 1
ATOM 3804 O O . LEU A 1 473 ? -20.479 27.407 46.301 1.00 73.12 473 LEU A O 1
ATOM 3808 N N . LEU A 1 474 ? -18.706 26.081 45.933 1.00 72.56 474 LEU A N 1
ATOM 3809 C CA . LEU A 1 474 ? -18.269 26.002 47.323 1.00 72.56 474 LEU A CA 1
ATOM 3810 C C . LEU A 1 474 ? -17.856 27.371 47.875 1.00 72.56 474 LEU A C 1
ATOM 3812 O O . LEU A 1 474 ? -18.242 27.736 48.990 1.00 72.56 474 LEU A O 1
ATOM 3816 N N . GLY A 1 475 ? -17.103 28.145 47.093 1.00 75.69 475 GLY A N 1
ATOM 3817 C CA . GLY A 1 475 ? -16.718 29.513 47.424 1.00 75.69 475 GLY A CA 1
ATOM 3818 C C . GLY A 1 475 ? -17.941 30.400 47.643 1.00 75.69 475 GLY A C 1
ATOM 3819 O O . GLY A 1 475 ? -18.021 31.100 48.653 1.00 75.69 475 GLY A O 1
ATOM 3820 N N . VAL A 1 476 ? -18.942 30.301 46.764 1.00 77.19 476 VAL A N 1
ATOM 3821 C CA . VAL A 1 476 ? -20.211 31.033 46.876 1.00 77.19 476 VAL A CA 1
ATOM 3822 C C . VAL A 1 476 ? -20.980 30.620 48.131 1.00 77.19 476 VAL A C 1
ATOM 3824 O O . VAL A 1 476 ? -21.391 31.491 48.895 1.00 77.19 476 VAL A O 1
ATOM 3827 N N . ILE A 1 477 ? -21.136 29.321 48.402 1.00 74.25 477 ILE A N 1
ATOM 3828 C CA . ILE A 1 477 ? -21.842 28.826 49.599 1.00 74.25 477 ILE A CA 1
ATOM 3829 C C . ILE A 1 477 ? -21.144 29.302 50.878 1.00 74.25 477 ILE A C 1
ATOM 3831 O O . ILE A 1 477 ? -21.794 29.784 51.813 1.00 74.25 477 ILE A O 1
ATOM 3835 N N . THR A 1 478 ? -19.816 29.221 50.915 1.00 75.00 478 THR A N 1
ATOM 3836 C CA . THR A 1 478 ? -19.007 29.675 52.055 1.00 75.00 478 THR A CA 1
ATOM 3837 C C . THR A 1 478 ? -19.174 31.176 52.273 1.00 75.00 478 THR A C 1
ATOM 3839 O O . THR A 1 478 ? -19.394 31.626 53.400 1.00 75.00 478 THR A O 1
ATOM 3842 N N . LEU A 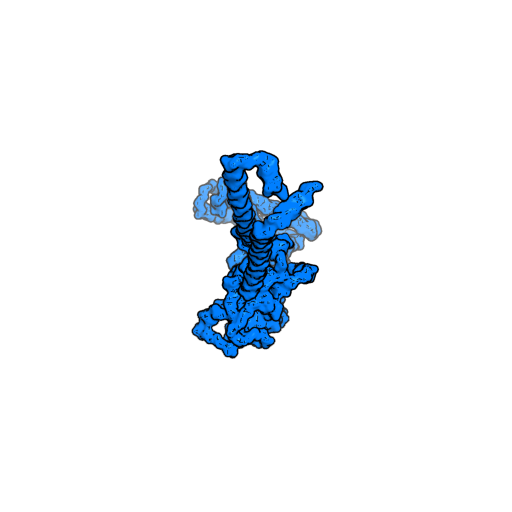1 479 ? -19.150 31.955 51.191 1.00 76.94 479 LEU A N 1
ATOM 3843 C CA . LEU A 1 479 ? -19.307 33.403 51.216 1.00 76.94 479 LEU A CA 1
ATOM 3844 C C . LEU A 1 479 ? -20.713 33.809 51.679 1.00 76.94 479 LEU A C 1
ATOM 3846 O O . LEU A 1 479 ? -20.839 34.612 52.602 1.00 76.94 479 LEU A O 1
ATOM 3850 N N . VAL A 1 480 ? -21.769 33.200 51.132 1.00 76.06 480 VAL A N 1
ATOM 3851 C CA . VAL A 1 480 ? -23.162 33.420 51.566 1.00 76.06 480 VAL A CA 1
ATOM 3852 C C . VAL A 1 480 ? -23.329 33.098 53.051 1.00 76.06 480 VAL A C 1
ATOM 3854 O O . VAL A 1 480 ? -23.975 33.853 53.787 1.00 76.06 480 VAL A O 1
ATOM 3857 N N . THR A 1 481 ? -22.701 32.024 53.528 1.00 76.50 481 THR A N 1
ATOM 3858 C CA . THR A 1 481 ? -22.769 31.636 54.941 1.00 76.50 481 THR A CA 1
ATOM 3859 C C . THR A 1 481 ? -22.023 32.628 55.838 1.00 76.50 481 THR A C 1
ATOM 3861 O O . THR A 1 481 ? -22.554 33.048 56.870 1.00 76.50 481 THR A O 1
ATOM 3864 N N . ALA A 1 482 ? -20.841 33.090 55.420 1.00 73.69 482 ALA A N 1
ATOM 3865 C CA . ALA A 1 482 ? -20.077 34.120 56.123 1.00 73.69 482 ALA A CA 1
ATOM 3866 C C . ALA A 1 482 ? -20.840 35.455 56.197 1.00 73.69 482 ALA A C 1
ATOM 3868 O O . ALA A 1 482 ? -20.931 36.061 57.268 1.00 73.69 482 ALA A O 1
ATOM 3869 N N . PHE A 1 483 ? -21.460 35.884 55.093 1.00 75.69 483 PHE A N 1
ATOM 3870 C CA . PHE A 1 483 ? -22.300 37.083 55.060 1.00 75.69 483 PHE A CA 1
ATOM 3871 C C . PHE A 1 483 ? -23.537 36.945 55.945 1.00 75.69 483 PHE A C 1
ATOM 3873 O O . PHE A 1 483 ? -23.873 37.885 56.665 1.00 75.69 483 PHE A O 1
ATOM 3880 N N . SER A 1 484 ? -24.178 35.777 55.956 1.00 71.12 484 SER A N 1
ATOM 3881 C CA . SER A 1 484 ? -25.332 35.504 56.820 1.00 71.12 484 SER A CA 1
ATOM 3882 C C . SER A 1 484 ? -24.951 35.595 58.301 1.00 71.12 484 SER A C 1
ATOM 3884 O O . SER A 1 484 ? -25.621 36.274 59.084 1.00 71.12 484 SER A O 1
ATOM 3886 N N . LEU A 1 485 ? -23.819 34.998 58.689 1.00 74.69 485 LEU A N 1
ATOM 3887 C CA . LEU A 1 485 ? -23.262 35.105 60.041 1.00 74.69 485 LEU A CA 1
ATOM 3888 C C . LEU A 1 485 ? -22.939 36.558 60.417 1.00 74.69 485 LEU A C 1
ATOM 3890 O O . LEU A 1 485 ? -23.273 37.016 61.517 1.00 74.69 485 LEU A O 1
ATOM 3894 N N . PHE A 1 486 ? -22.334 37.308 59.497 1.00 74.38 486 PHE A N 1
ATOM 3895 C CA . PHE A 1 486 ? -22.007 38.716 59.696 1.00 74.38 486 PHE A CA 1
ATOM 3896 C C . PHE A 1 486 ? -23.261 39.589 59.849 1.00 74.38 486 PHE A C 1
ATOM 3898 O O . PHE A 1 486 ? -23.334 40.408 60.768 1.00 74.38 486 PHE A O 1
ATOM 3905 N N . GLN A 1 487 ? -24.285 39.380 59.017 1.00 73.38 487 GLN A N 1
ATOM 3906 C CA . GLN A 1 487 ? -25.569 40.077 59.118 1.00 73.38 487 GLN A CA 1
ATOM 3907 C C . GLN A 1 487 ? -26.255 39.804 60.457 1.00 73.38 487 GLN A C 1
ATOM 3909 O O . GLN A 1 487 ? -26.701 40.743 61.122 1.00 73.38 487 GLN A O 1
ATOM 3914 N N . ILE A 1 488 ? -26.291 38.543 60.900 1.00 74.69 488 ILE A N 1
ATOM 3915 C CA . ILE A 1 488 ? -26.844 38.174 62.209 1.00 74.69 488 ILE A CA 1
ATOM 3916 C C . ILE A 1 488 ? -26.087 38.907 63.327 1.00 74.69 488 ILE A C 1
ATOM 3918 O O . ILE A 1 488 ? -26.711 39.489 64.221 1.00 74.69 488 ILE A O 1
ATOM 3922 N N . SER A 1 489 ? -24.755 38.958 63.251 1.00 72.94 489 SER A N 1
ATOM 3923 C CA . SER A 1 489 ? -23.916 39.695 64.203 1.00 72.94 489 SER A CA 1
ATOM 3924 C C . SER A 1 489 ? -24.224 41.202 64.213 1.00 72.94 489 SER A C 1
ATOM 3926 O O . SER A 1 489 ? -24.456 41.786 65.279 1.00 72.94 489 SER A O 1
ATOM 3928 N N . LEU A 1 490 ? -24.334 41.835 63.039 1.00 72.69 490 LEU A N 1
ATOM 3929 C CA . LEU A 1 490 ? -24.681 43.254 62.905 1.00 72.69 490 LEU A CA 1
ATOM 3930 C C . LEU A 1 490 ? -26.077 43.579 63.446 1.00 72.69 490 LEU A C 1
ATOM 3932 O O . LEU A 1 490 ? -26.257 44.600 64.117 1.00 72.69 490 LEU A O 1
ATOM 3936 N N . ILE A 1 491 ? -27.069 42.721 63.199 1.00 74.38 491 ILE A N 1
ATOM 3937 C CA . ILE A 1 491 ? -28.428 42.887 63.731 1.00 74.38 491 ILE A CA 1
ATOM 3938 C C . ILE A 1 491 ? -28.397 42.866 65.263 1.00 74.38 491 ILE A C 1
ATOM 3940 O O . ILE A 1 491 ? -29.012 43.720 65.911 1.00 74.38 491 ILE A O 1
ATOM 3944 N N . GLN A 1 492 ? -27.648 41.935 65.859 1.00 69.88 492 GLN A N 1
ATOM 3945 C CA . GLN A 1 492 ? -27.470 41.875 67.311 1.00 69.88 492 GLN A CA 1
ATOM 3946 C C . GLN A 1 492 ? -26.757 43.126 67.841 1.00 69.88 492 GLN A C 1
ATOM 3948 O O . GLN A 1 492 ? -27.164 43.683 68.865 1.00 69.88 492 GLN A O 1
ATOM 3953 N N . PHE A 1 493 ? -25.742 43.621 67.129 1.00 72.62 493 PHE A N 1
ATOM 3954 C CA . PHE A 1 493 ? -25.020 44.838 67.494 1.00 72.62 493 PHE A CA 1
ATOM 3955 C C . PHE A 1 493 ? -25.914 46.086 67.450 1.00 72.62 493 PHE A C 1
ATOM 3957 O O . PHE A 1 493 ? -25.959 46.847 68.417 1.00 72.62 493 PHE A O 1
ATOM 3964 N N . ARG A 1 494 ? -26.721 46.263 66.396 1.00 73.69 494 ARG A N 1
ATOM 3965 C CA . ARG A 1 494 ? -27.682 47.376 66.289 1.00 73.69 494 ARG A CA 1
ATOM 3966 C C . ARG A 1 494 ? -28.747 47.333 67.382 1.00 73.69 494 ARG A C 1
ATOM 3968 O O . ARG A 1 494 ? -29.065 48.371 67.962 1.00 73.69 494 ARG A O 1
ATOM 3975 N N . LYS A 1 495 ? -29.274 46.148 67.717 1.00 72.19 495 LYS A N 1
ATOM 3976 C CA . LYS A 1 495 ? -30.207 45.987 68.848 1.00 72.19 495 LYS A CA 1
ATOM 3977 C C . LYS A 1 495 ? -29.564 46.416 70.174 1.00 72.19 495 LYS A C 1
ATOM 3979 O O . LYS A 1 495 ? -30.235 47.036 70.997 1.00 72.19 495 LYS A O 1
ATOM 3984 N N . ARG A 1 496 ? -28.269 46.140 70.371 1.00 68.12 496 ARG A N 1
ATOM 3985 C CA . ARG A 1 496 ? -27.510 46.583 71.556 1.00 68.12 496 ARG A CA 1
ATOM 3986 C C . ARG A 1 496 ? -27.295 48.094 71.571 1.00 68.12 496 ARG A C 1
ATOM 3988 O O . ARG A 1 496 ? -27.560 48.713 72.593 1.00 68.12 496 ARG A O 1
ATOM 3995 N N . LEU A 1 497 ? -26.903 48.689 70.445 1.00 71.69 497 LEU A N 1
ATOM 3996 C CA . LEU A 1 497 ? -26.766 50.143 70.305 1.00 71.69 497 LEU A CA 1
ATOM 3997 C C . LEU A 1 497 ? -28.071 50.873 70.628 1.00 71.69 497 LEU A C 1
ATOM 3999 O O . LEU A 1 497 ? -28.049 51.832 71.389 1.00 71.69 497 LEU A O 1
ATOM 4003 N N . ARG A 1 498 ? -29.215 50.382 70.130 1.00 75.88 498 ARG A N 1
ATOM 4004 C CA . ARG A 1 498 ? -30.532 50.957 70.452 1.00 75.88 498 ARG A CA 1
ATOM 4005 C C . ARG A 1 498 ? -30.855 50.869 71.942 1.00 75.88 498 ARG A C 1
ATOM 4007 O O . ARG A 1 498 ? -31.316 51.850 72.508 1.00 75.88 498 ARG A O 1
ATOM 4014 N N . LYS A 1 499 ? -30.576 49.733 72.591 1.00 74.25 499 LYS A N 1
ATOM 4015 C CA . LYS A 1 499 ? -30.760 49.592 74.047 1.00 74.25 499 LYS A CA 1
ATOM 4016 C C . LYS A 1 499 ? -29.856 50.540 74.837 1.00 74.25 499 LYS A C 1
ATOM 4018 O O . LYS A 1 499 ? -30.319 51.152 75.789 1.00 74.25 499 LYS A O 1
ATOM 4023 N N . LEU A 1 500 ? -28.596 50.692 74.433 1.00 73.12 500 LEU A N 1
ATOM 4024 C CA . LEU A 1 500 ? -27.661 51.621 75.075 1.00 73.12 500 LEU A CA 1
ATOM 4025 C C . LEU A 1 500 ? -28.079 53.082 74.875 1.00 73.12 500 LEU A C 1
ATOM 4027 O O . LEU A 1 500 ? -28.040 53.856 75.825 1.00 73.12 500 LEU A O 1
ATOM 4031 N N . ALA A 1 501 ? -28.519 53.447 73.669 1.00 75.12 501 ALA A N 1
ATOM 4032 C CA . ALA A 1 501 ? -29.036 54.778 73.369 1.00 75.12 501 ALA A CA 1
ATOM 4033 C C . ALA A 1 501 ? -30.302 55.090 74.182 1.00 75.12 501 ALA A C 1
ATOM 4035 O O . ALA A 1 501 ? -30.405 56.176 74.744 1.00 75.12 501 ALA A O 1
ATOM 4036 N N . LEU A 1 502 ? -31.215 54.122 74.319 1.00 77.81 502 LEU A N 1
ATOM 4037 C CA . LEU A 1 502 ? -32.414 54.250 75.150 1.00 77.81 502 LEU A CA 1
ATOM 4038 C C . LEU A 1 502 ? -32.056 54.443 76.631 1.00 77.81 502 LEU A C 1
ATOM 4040 O O . LEU A 1 502 ? -32.575 55.344 77.277 1.00 77.81 502 LEU A O 1
ATOM 4044 N N . MET A 1 503 ? -31.123 53.649 77.164 1.00 75.44 503 MET A N 1
ATOM 4045 C CA . MET A 1 503 ? -30.673 53.805 78.552 1.00 75.44 503 MET A CA 1
ATOM 4046 C C . MET A 1 503 ? -29.971 55.148 78.785 1.00 75.44 503 MET A C 1
ATOM 4048 O O . MET A 1 503 ? -30.162 55.766 79.829 1.00 75.44 503 MET A O 1
ATOM 4052 N N . ARG A 1 504 ? -29.213 55.643 77.799 1.00 73.25 504 ARG A N 1
ATOM 4053 C CA . ARG A 1 504 ? -28.615 56.982 77.850 1.00 73.25 504 ARG A CA 1
ATOM 4054 C C . ARG A 1 504 ? -29.678 58.087 77.817 1.00 73.25 504 ARG A C 1
ATOM 4056 O O . ARG A 1 504 ? -29.530 59.066 78.536 1.00 73.25 504 ARG A O 1
ATOM 4063 N N . ALA A 1 505 ? -30.753 57.916 77.045 1.00 76.88 505 ALA A N 1
ATOM 4064 C CA . ALA A 1 505 ? -31.883 58.849 77.005 1.00 76.88 505 ALA A CA 1
ATOM 4065 C C . ALA A 1 505 ? -32.684 58.882 78.322 1.00 76.88 505 ALA A C 1
ATOM 4067 O O . ALA A 1 505 ? -33.232 59.919 78.673 1.00 76.88 505 ALA A O 1
ATOM 4068 N N . ILE A 1 506 ? -32.699 57.777 79.075 1.00 80.94 506 ILE A N 1
ATOM 4069 C CA . ILE A 1 506 ? -33.319 57.674 80.411 1.00 80.94 506 ILE A CA 1
ATOM 4070 C C . ILE A 1 506 ? -32.393 58.236 81.521 1.00 80.94 506 ILE A C 1
ATOM 4072 O O . ILE A 1 506 ? -32.780 58.302 82.683 1.00 80.94 506 ILE A O 1
ATOM 4076 N N . GLY A 1 507 ? -31.182 58.698 81.179 1.00 75.94 507 GLY A N 1
ATOM 4077 C CA . GLY A 1 507 ? -30.273 59.382 82.109 1.00 75.94 507 GLY A CA 1
ATOM 4078 C C . GLY A 1 507 ? -29.166 58.509 82.707 1.00 75.94 507 GLY A C 1
ATOM 4079 O O . GLY A 1 507 ? -28.497 58.935 83.646 1.00 75.94 507 GLY A O 1
ATOM 4080 N N . ALA A 1 508 ? -28.928 57.304 82.176 1.00 77.31 508 ALA A N 1
ATOM 4081 C CA . ALA A 1 508 ? -27.835 56.455 82.650 1.00 77.31 508 ALA A CA 1
ATOM 4082 C C . ALA A 1 508 ? -26.463 57.106 82.381 1.00 77.31 508 ALA A C 1
ATOM 4084 O O . ALA A 1 508 ? -26.135 57.463 81.243 1.00 77.31 508 ALA A O 1
ATOM 4085 N N . THR A 1 509 ? -25.632 57.228 83.420 1.00 76.38 509 THR A N 1
ATOM 4086 C CA . THR A 1 509 ? -24.292 57.828 83.304 1.00 76.38 509 THR A CA 1
ATOM 4087 C C . THR A 1 509 ? -23.308 56.886 82.598 1.00 76.38 509 THR A C 1
ATOM 4089 O O . THR A 1 509 ? -23.481 55.664 82.570 1.00 76.38 509 THR A O 1
ATOM 4092 N N . PHE A 1 510 ? -22.229 57.433 82.023 1.00 69.12 510 PHE A N 1
ATOM 4093 C CA . PHE A 1 510 ? -21.243 56.638 81.271 1.00 69.12 510 PHE A CA 1
ATOM 4094 C C . PHE A 1 510 ? -20.576 55.550 82.136 1.00 69.12 510 PHE A C 1
ATOM 4096 O O . PHE A 1 510 ? -20.261 54.470 81.637 1.00 69.12 510 PHE A O 1
ATOM 4103 N N . GLN A 1 511 ? -20.423 55.799 83.443 1.00 70.25 511 GLN A N 1
ATOM 4104 C CA . GLN A 1 511 ? -19.937 54.806 84.407 1.00 70.25 511 GLN A CA 1
ATOM 4105 C C . GLN A 1 511 ? -20.942 53.664 84.632 1.00 70.25 511 GLN A C 1
ATOM 4107 O O . GLN A 1 511 ? -20.533 52.504 84.632 1.00 70.25 511 GLN A O 1
ATOM 4112 N N . GLN A 1 512 ? -22.244 53.956 84.740 1.00 69.56 512 GLN A N 1
ATOM 4113 C CA . GLN A 1 512 ? -23.292 52.935 84.895 1.00 69.56 512 GLN A CA 1
ATOM 4114 C C . GLN A 1 512 ? -23.435 52.060 83.640 1.00 69.56 512 GLN A C 1
ATOM 4116 O O . GLN A 1 512 ? -23.532 50.837 83.739 1.00 69.56 512 GLN A O 1
ATOM 4121 N N . LEU A 1 513 ? -23.361 52.663 82.449 1.00 68.00 513 LEU A N 1
ATOM 4122 C CA . LEU A 1 513 ? -23.379 51.926 81.180 1.00 68.00 513 LEU A CA 1
ATOM 4123 C C . LEU A 1 513 ? -22.151 51.023 81.017 1.00 68.00 513 LEU A C 1
ATOM 4125 O O . LEU A 1 513 ? -22.274 49.897 80.534 1.00 68.00 513 LEU A O 1
ATOM 4129 N N . ARG A 1 514 ? -20.970 51.491 81.443 1.00 65.19 514 ARG A N 1
ATOM 4130 C CA . ARG A 1 514 ? -19.736 50.698 81.411 1.00 65.19 514 ARG A CA 1
ATOM 4131 C C . ARG A 1 514 ? -19.829 49.482 82.330 1.00 65.19 514 ARG A C 1
ATOM 4133 O O . ARG A 1 514 ? -19.398 48.411 81.919 1.00 65.19 514 ARG A O 1
ATOM 4140 N N . HIS A 1 515 ? -20.443 49.630 83.505 1.00 64.94 515 HIS A N 1
ATOM 4141 C CA . HIS A 1 515 ? -20.588 48.537 84.465 1.00 64.94 515 HIS A CA 1
ATOM 4142 C C . HIS A 1 515 ? -21.577 47.449 84.010 1.00 64.94 515 HIS A C 1
ATOM 4144 O O . HIS A 1 515 ? -21.396 46.289 84.358 1.00 64.94 515 HIS A O 1
ATOM 4150 N N . MET A 1 516 ? -22.583 47.799 83.197 1.00 60.81 516 MET A N 1
ATOM 4151 C CA . MET A 1 516 ? -23.505 46.832 82.573 1.00 60.81 516 MET A CA 1
ATOM 4152 C C . MET A 1 516 ? -22.934 46.130 81.325 1.00 60.81 516 MET A C 1
ATOM 4154 O O . MET A 1 516 ? -23.496 45.133 80.862 1.00 60.81 516 MET A O 1
ATOM 4158 N N . LEU A 1 517 ? -21.880 46.682 80.715 1.00 52.94 517 LEU A N 1
ATOM 4159 C CA . LEU A 1 517 ? -21.266 46.152 79.491 1.00 52.94 517 LEU A CA 1
ATOM 4160 C C . LEU A 1 517 ? -20.064 45.233 79.751 1.00 52.94 517 LEU A C 1
ATOM 4162 O O . LEU A 1 517 ? -19.784 44.394 78.891 1.00 52.94 517 LEU A O 1
ATOM 4166 N N . THR A 1 518 ? -19.380 45.402 80.885 1.00 47.22 518 THR A N 1
ATOM 4167 C CA . THR A 1 518 ? -18.414 44.445 81.460 1.00 47.22 518 THR A CA 1
ATOM 4168 C C . THR A 1 518 ? -19.130 43.267 82.090 1.00 47.22 518 THR A C 1
ATOM 4170 O O . THR A 1 518 ? -18.686 42.123 81.846 1.00 47.22 518 THR A O 1
#

pLDDT: mean 83.09, std 12.61, range [36.94, 97.88]

Foldseek 3Di:
DVVVVVVVLCVVCVVVVVVLVVLVVVLVVVLVVLVVVVVVVVVVLLVVLCLQFFLFFKKFWDPDCVVVVVCVVVPFDWFKWFFQAQFPLQFTEIAGDPSCCNGRNWFFPDFDAFDDAQEKAFAPVSLVSDPDRDDFQDKDKGKGFFDWPCLVDVDDDPVLLVVVVLVVVLLLLVCLVCLVVLLVLLVVVVVVCVVCVVVVLVVVVVVVVVDPDDDDSVVVSVLVVVLVVVLSVLLNVLRVDNQPDSVSNSVSVVVSLVVQLVVVLVSLLPDRCLCVVVVVQPDSVSSSVVSNVCLDSSNLSSQLLVPFDKDWDWDWDADPQKIKIKIWIWGKGADDLVSCCSSPVSSNSDDRVDGPSDDRIDTDTRIMIIMIIHIHGHRGYIHDNLVQFPDDSSPDGRMYHHPVNSCCCQVVNQCPDPDPVSVPDGTIMMMRTNDPCSPVVCVVCVPSPRMDGRCSSRNQPPPCGVVRVSVVVSVVSSVVSVVVSVVVVVVVVVVVVVVLVVVVVVPQDPVNSVVVSD

Radius of gyration: 42.33 Å; chains: 1; bounding box: 74×87×130 Å

Secondary structure (DSSP, 8-state):
-HHHHHHHHHHT-HHHHHHHHHHHHHHHHHHHHHHHHHHHHHHHHHHHHHHHH-S-SEEEEESSTHHHHHHHHTT--EEEEEEEEEETTTEEEEEE-HHHHHHH-PPEEEE----STTEEEEEGGGGGGSSSPPPTT-EEEEEEEEEE--TTS----HHHHHHHHHHHHHHHHHHHHTHHHHHHHHHHHHHHHHHHHHHHHHHHHHHHHTSS----HHHHHHHHHHHHHHHHHHHHHHTSS---SHHHHHHHHHHHHHHHHHHHHHHHHH-TTHHHH-TT--SHHHHHHHHHHHTSHHHHHHHHHHTSEEEEEEEEEEETTEEEEEEEEEEEEEP-HHHHTTT-GGGGGS-TT-BTTB-SEEEEEEEEEEEEEEEEEEEEEE---GGGSSS-TTTSEEEEE-HHHHHIIIIIIGGG-SSHHHHT----EEEEE--S-HHHHHHH-TT-TTEEE-HHHHPPPSSS-HHHHHHHHHHHHHHHHHHHHHHHHHHHHHHHHHHHHHHHHTT--HHHHHHHH-